Protein AF-A0A9P8FAD5-F1 (afdb_monomer)

Foldseek 3Di:
DDDDDDDPPPPPDPDDPDPDDPDDDDDDWFWDDKDQAQLNQKMWTATPVQKIFIDGVLLQDTDDTPGRDDPVVCRVVPHDLHHWFAAWDWDRVVSDTDTGGDQVRNQRGKDAPVVDPFPDDDDFDPRDIAGRSLQSLQLLQVLLLVLVVVVLVVLLVVVQVVLVVVVVVVVPDPPDDPDDPDPPDDPDDDPPDDDDDPDDDDDDDDDDDDDDDDDDDDDDDDDDDDDDDDDDDDDDDDDDDDDDDDDDDDDDDDDDDDDDDDDDDDDDDDDDDDDDDDDDDDDDDDDDDDDDDDDDDDDDDDDDDDDDDDDDDDDDDDDDDDDDDDDDDDDDDDDDDDDPDDDDDDDDPDDADQFLLSLVVVQSSVSVVLQVVLVVVQVVCVVVVCPVHHRDRGDDDGLFDADDCNRHPDHDHDQAAKDWQWDADVVVVGIDTQDIDGSVCSNVCSVSRSVRHGNQSSCCGGNVDRDDDDQDKAKAFEDADVPQADDQDPPPPRIDMDGQFDFQQVVLVSVCVRRDPDDDPVPDDRSQVFKWKDFPNDTGHRNHGNNSCVPPVDDDPDGGYMYMDTPLPDDGPGGPDPDDDDDPCPPDDDDDDDDDD

Sequence (597 aa):
EVASDAEDDQVEHIHPLRHTPDFAIEGQNGLVKHIMLNDRKRVLTQDTAGEVLLWDLLKCVPIKSFGKKHLEDVQPELTTVETVPNWCSVDTRTGTLAITLEENTAFDAEMYADELDIEQNIDFKEDQRINLGKWILRYLFANLISEEISRDSQYRRHLLEQAQKQKLERENAPTSIQMPPTLADGWKVDPSAPLSTNTLRPINTNTIGFATPGLAIADTASSYVGSPNLTRDALTSEDGERTQDRSSIGGDYFSNSTTANSTNTNSETKFVPQTPTEATTPMPEDASTTEASDTPSKFGKRLRMNMSFNMKKLGKPPTNEKDNKPAVVEETKEEAEVDTQSSSDNSNSRIVDENFLGCIQKIRFAYEDHLQAQIQRAAAVDAAGGALGQSKELELPTSIVPSLPSETPVLKPPPNTTILIQEERPEAGGVADLFEGKVGSTGEMADLIEKVAPMWLGDALLRNQIPLKDLVKISFVLEPWQNVLPSIAADGNNRLNANRMLRARKILGYVADRIEPAQDPATAMPPEEYLELYCNNQLIPPKMTLATIRTHIWRGGGDVLLHYKANGKKKILHSAEAFPAAEENGGAHSTPTAPQV

InterPro domains:
  IPR021772 WDR48/Bun107, ubiquitin-like domain [PF11816] (414-565)
  IPR051246 WD repeat-containing protein 48 [PTHR19862] (19-564)

Solvent-accessible surface area (backbone atoms only — not comparable to full-atom values): 40258 Å² total; per-residue (Å²): 139,80,90,79,90,74,79,82,80,76,75,76,74,84,71,69,98,60,95,65,78,96,72,86,81,88,78,78,75,31,31,74,46,76,46,78,40,42,64,64,46,39,38,40,36,30,33,74,84,35,38,28,40,33,31,33,63,64,50,62,43,81,77,46,77,70,46,77,54,61,70,77,72,50,47,70,82,69,58,57,81,52,65,43,52,70,29,62,52,78,48,29,90,85,30,46,88,43,77,48,75,47,89,95,29,17,70,57,20,64,45,48,58,92,80,50,97,65,93,63,99,67,93,71,58,96,84,38,59,32,39,53,34,64,35,38,53,49,48,51,38,43,42,27,53,54,43,50,54,50,50,50,57,49,51,51,50,50,54,52,52,51,53,51,49,56,49,55,55,54,73,68,47,73,95,66,82,79,71,77,81,76,77,90,69,80,93,72,79,65,98,79,70,85,86,75,92,88,72,89,78,88,83,87,78,80,88,86,88,88,88,81,95,75,89,86,81,81,87,82,86,81,88,87,88,84,87,84,89,83,84,87,87,85,82,82,89,80,91,84,85,88,82,89,81,88,86,82,88,89,82,91,86,90,83,88,81,91,84,84,89,82,89,88,86,81,88,88,87,86,93,85,84,91,86,84,90,82,90,84,88,88,86,83,88,86,86,87,84,88,86,84,86,87,86,83,89,88,83,93,88,88,84,90,88,82,90,80,88,86,89,81,89,88,92,86,90,90,89,88,89,87,88,85,85,81,92,84,83,89,82,90,77,88,78,82,79,84,84,84,83,84,82,89,76,99,69,80,94,71,86,68,57,90,18,20,43,19,41,51,48,58,50,53,50,51,49,53,53,53,49,51,52,49,53,55,50,38,54,52,25,61,76,48,73,41,78,76,46,81,74,74,82,92,80,79,79,79,74,71,42,52,73,49,62,92,51,37,61,93,63,74,48,51,50,78,44,76,46,77,38,73,44,84,34,78,93,79,72,48,72,45,82,74,42,80,50,27,30,65,44,35,35,86,39,35,85,55,45,32,71,61,34,52,29,67,56,30,29,37,50,37,54,50,40,67,87,90,72,84,79,59,67,43,52,31,32,60,44,35,45,94,64,34,40,73,74,80,41,91,85,71,64,42,71,47,72,44,52,31,76,46,34,41,37,61,54,37,38,60,51,42,69,65,76,44,81,90,65,62,82,92,75,55,76,60,43,65,79,32,43,47,44,29,38,91,89,40,80,55,58,48,81,44,27,50,43,26,44,54,69,74,58,47,88,70,98,66,63,46,63,36,30,42,42,74,73,60,82,55,88,60,97,67,48,72,69,83,65,80,78,82,80,81,78,80,76,74,92,78,83,86,79,83,83,81,136

Radius of gyration: 43.89 Å; Cα contacts (8 Å, |Δi|>4): 603; chains: 1; bounding box: 136×121×133 Å

Nearest PDB structures (foldseek):
  5k1a-assembly1_B  TM=8.343E-01  e=3.627E-19  Homo sapiens
  7ay1-assembly1_E  TM=8.416E-01  e=4.597E-19  Homo sapiens
  5k1a-assembly2_D  TM=8.571E-01  e=4.370E-18  Homo sapiens
  7ay2-assembly2_D  TM=9.041E-01  e=2.861E-12  Homo sapiens
  7ay0-assembly2_C  TM=8.967E-01  e=3.418E-12  Homo sapiens

Structure (mmCIF, N/CA/C/O backbone):
data_AF-A0A9P8FAD5-F1
#
_entry.id   AF-A0A9P8FAD5-F1
#
loop_
_atom_site.group_PDB
_atom_site.id
_atom_site.type_symbol
_atom_site.label_atom_id
_atom_site.label_alt_id
_atom_site.label_comp_id
_atom_site.label_asym_id
_atom_site.label_entity_id
_atom_site.label_seq_id
_atom_site.pdbx_PDB_ins_code
_atom_site.Cartn_x
_atom_site.Cartn_y
_atom_site.Cartn_z
_atom_site.occupancy
_atom_site.B_iso_or_equiv
_atom_site.auth_seq_id
_atom_site.auth_comp_id
_atom_site.auth_asym_id
_atom_site.auth_atom_id
_atom_site.pdbx_PDB_model_num
ATOM 1 N N . GLU A 1 1 ? -57.559 69.000 -4.854 1.00 48.31 1 GLU A N 1
ATOM 2 C CA . GLU A 1 1 ? -56.101 69.125 -5.071 1.00 48.31 1 GLU A CA 1
ATOM 3 C C . GLU A 1 1 ? -55.411 68.476 -3.877 1.00 48.31 1 GLU A C 1
ATOM 5 O O . GLU A 1 1 ? -55.930 68.623 -2.779 1.00 48.31 1 GLU A O 1
ATOM 10 N N . VAL A 1 2 ? -54.339 67.699 -4.015 1.00 41.09 2 VAL A N 1
ATOM 11 C CA . VAL A 1 2 ? -53.583 67.302 -5.224 1.00 41.09 2 VAL A CA 1
ATOM 12 C C . VAL A 1 2 ? -53.610 65.765 -5.334 1.00 41.09 2 VAL A C 1
ATOM 14 O O . VAL A 1 2 ? -53.772 65.095 -4.318 1.00 41.09 2 VAL A O 1
ATOM 17 N N . ALA A 1 3 ? -53.516 65.207 -6.544 1.00 44.91 3 ALA A N 1
ATOM 18 C CA . ALA A 1 3 ? -53.405 63.757 -6.729 1.00 44.91 3 ALA A CA 1
ATOM 19 C C . ALA A 1 3 ? -51.983 63.264 -6.400 1.00 44.91 3 ALA A C 1
ATOM 21 O O . ALA A 1 3 ? -51.012 63.988 -6.610 1.00 44.91 3 ALA A O 1
ATOM 22 N N . SER A 1 4 ? -51.864 62.031 -5.913 1.00 50.41 4 SER A N 1
ATOM 23 C CA . SER A 1 4 ? -50.589 61.318 -5.818 1.00 50.41 4 SER A CA 1
ATOM 24 C C . SER A 1 4 ? -50.709 60.029 -6.616 1.00 50.41 4 SER A C 1
ATOM 26 O O . SER A 1 4 ? -51.254 59.046 -6.107 1.00 50.41 4 SER A O 1
ATOM 28 N N . ASP A 1 5 ? -50.238 60.053 -7.861 1.00 52.59 5 ASP A N 1
ATOM 29 C CA . ASP A 1 5 ? -50.099 58.835 -8.647 1.00 52.59 5 ASP A CA 1
ATOM 30 C C . ASP A 1 5 ? -49.072 57.931 -7.960 1.00 52.59 5 ASP A C 1
ATOM 32 O O . ASP A 1 5 ? -47.939 58.327 -7.681 1.00 52.59 5 ASP A O 1
ATOM 36 N N . ALA A 1 6 ? -49.511 56.718 -7.653 1.00 55.16 6 ALA A N 1
ATOM 37 C CA . ALA A 1 6 ? -48.665 55.593 -7.311 1.00 55.16 6 ALA A CA 1
ATOM 38 C C . ALA A 1 6 ? -49.045 54.508 -8.313 1.00 55.16 6 ALA A C 1
ATOM 40 O O . ALA A 1 6 ? -50.057 53.827 -8.143 1.00 55.16 6 ALA A O 1
ATOM 41 N N . GLU A 1 7 ? -48.306 54.460 -9.418 1.00 53.31 7 GLU A N 1
ATOM 42 C CA . GLU A 1 7 ? -48.540 53.493 -10.485 1.00 53.31 7 GLU A CA 1
ATOM 43 C C . GLU A 1 7 ? -48.310 52.081 -9.923 1.00 53.31 7 GLU A C 1
ATOM 45 O O . GLU A 1 7 ? -47.282 51.804 -9.302 1.00 53.31 7 GLU A O 1
ATOM 50 N N . ASP A 1 8 ? -49.310 51.209 -10.078 1.00 52.06 8 ASP A N 1
ATOM 51 C CA . ASP A 1 8 ? -49.247 49.813 -9.642 1.00 52.06 8 ASP A CA 1
ATOM 52 C C . ASP A 1 8 ? -48.370 49.048 -10.636 1.00 52.06 8 ASP A C 1
ATOM 54 O O . ASP A 1 8 ? -48.851 48.516 -11.638 1.00 52.06 8 ASP A O 1
ATOM 58 N N . ASP A 1 9 ? -47.059 49.105 -10.397 1.00 53.34 9 ASP A N 1
ATOM 59 C CA . ASP A 1 9 ? -45.999 48.618 -11.282 1.00 53.34 9 ASP A CA 1
ATOM 60 C C . ASP A 1 9 ? -45.976 47.075 -11.280 1.00 53.34 9 ASP A C 1
ATOM 62 O O . ASP A 1 9 ? -45.138 46.415 -10.656 1.00 53.34 9 ASP A O 1
ATOM 66 N N . GLN A 1 10 ? -46.989 46.483 -11.922 1.00 59.97 10 GLN A N 1
ATOM 67 C CA . GLN A 1 10 ? -47.184 45.040 -12.031 1.00 59.97 10 GLN A CA 1
ATOM 68 C C . GLN A 1 10 ? -46.105 44.439 -12.929 1.00 59.97 10 GLN A C 1
ATOM 70 O O . GLN A 1 10 ? -46.281 44.274 -14.136 1.00 59.97 10 GLN A O 1
ATOM 75 N N . VAL A 1 11 ? -44.978 44.089 -12.307 1.00 61.62 11 VAL A N 1
ATOM 76 C CA . VAL A 1 11 ? -43.871 43.367 -12.934 1.00 61.62 11 VAL A CA 1
ATOM 77 C C . VAL A 1 11 ? -44.402 42.070 -13.549 1.00 61.62 11 VAL A C 1
ATOM 79 O O . VAL A 1 11 ? -44.652 41.091 -12.841 1.00 61.62 11 VAL A O 1
ATOM 82 N N . GLU A 1 12 ? -44.559 42.047 -14.877 1.00 63.56 12 GLU A N 1
ATOM 83 C CA . GLU A 1 12 ? -44.903 40.832 -15.615 1.00 63.56 12 GLU A CA 1
ATOM 84 C C . GLU A 1 12 ? -43.802 39.787 -15.404 1.00 63.56 12 GLU A C 1
ATOM 86 O O . GLU A 1 12 ? -42.743 39.807 -16.037 1.00 63.56 12 GLU A O 1
ATOM 91 N N . HIS A 1 13 ? -44.050 38.842 -14.496 1.00 69.31 13 HIS A N 1
ATOM 92 C CA . HIS A 1 13 ? -43.185 37.687 -14.329 1.00 69.31 13 HIS A CA 1
ATOM 93 C C . HIS A 1 13 ? -43.130 36.915 -15.653 1.00 69.31 13 HIS A C 1
ATOM 95 O O . HIS A 1 13 ? -44.138 36.388 -16.128 1.00 69.31 13 HIS A O 1
ATOM 101 N N . ILE A 1 14 ? -41.937 36.858 -16.252 1.00 75.75 14 ILE A N 1
ATOM 102 C CA . ILE A 1 14 ? -41.691 36.178 -17.525 1.00 75.75 14 ILE A CA 1
ATOM 103 C C . ILE A 1 14 ? -41.860 34.669 -17.312 1.00 75.75 14 ILE A C 1
ATOM 105 O O . ILE A 1 14 ? -40.941 33.970 -16.882 1.00 75.75 14 ILE A O 1
ATOM 109 N N . HIS A 1 15 ? -43.055 34.165 -17.605 1.00 77.06 15 HIS A N 1
ATOM 110 C CA . HIS A 1 15 ? -43.363 32.744 -17.521 1.00 77.06 15 HIS A CA 1
ATOM 111 C C . HIS A 1 15 ? -42.778 32.001 -18.737 1.00 77.06 15 HIS A C 1
ATOM 113 O O . HIS A 1 15 ? -42.951 32.451 -19.873 1.00 77.06 15 HIS A O 1
ATOM 119 N N . PRO A 1 16 ? -42.092 30.858 -18.544 1.00 81.94 16 PRO A N 1
ATOM 120 C CA . PRO A 1 16 ? -41.536 30.095 -19.654 1.00 81.94 16 PRO A CA 1
ATOM 121 C C . PRO A 1 16 ? -42.656 29.495 -20.514 1.00 81.94 16 PRO A C 1
ATOM 123 O O . PRO A 1 16 ? -43.579 28.869 -19.999 1.00 81.94 16 PRO A O 1
ATOM 126 N N . LEU A 1 17 ? -42.535 29.631 -21.839 1.00 82.38 17 LEU A N 1
ATOM 127 C CA . LEU A 1 17 ? -43.536 29.185 -22.825 1.00 82.38 17 LEU A CA 1
ATOM 128 C C . LEU A 1 17 ? -43.832 27.669 -22.781 1.00 82.38 17 LEU A C 1
ATOM 130 O O . LEU A 1 17 ? -44.847 27.220 -23.312 1.00 82.38 17 LEU A O 1
ATOM 134 N N . ARG A 1 18 ? -42.953 26.871 -22.161 1.00 83.19 18 ARG A N 1
ATOM 135 C CA . ARG A 1 18 ? -43.171 25.452 -21.850 1.00 83.19 18 ARG A CA 1
ATOM 136 C C . ARG A 1 18 ? -42.732 25.176 -20.414 1.00 83.19 18 ARG A C 1
ATOM 138 O O . ARG A 1 18 ? -41.651 25.594 -20.011 1.00 83.19 18 ARG A O 1
ATOM 145 N N . HIS A 1 19 ? -43.555 24.441 -19.667 1.00 87.75 19 HIS A N 1
ATOM 146 C CA . HIS A 1 19 ? -43.264 24.036 -18.283 1.00 87.75 19 HIS A CA 1
ATOM 147 C C . HIS A 1 19 ? -42.501 22.703 -18.176 1.00 87.75 19 HIS A C 1
ATOM 149 O O . HIS A 1 19 ? -42.102 22.307 -17.086 1.00 87.75 19 HIS A O 1
ATOM 155 N N . THR A 1 20 ? -42.298 22.008 -19.297 1.00 90.44 20 THR A N 1
ATOM 156 C CA . THR A 1 20 ? -41.583 20.729 -19.397 1.00 90.44 20 THR A CA 1
ATOM 157 C C . THR A 1 20 ? -40.615 20.766 -20.581 1.00 90.44 20 THR A C 1
ATOM 159 O O . THR A 1 20 ? -40.930 21.422 -21.578 1.00 90.44 20 THR A O 1
ATOM 162 N N . PRO A 1 21 ? -39.468 20.068 -20.516 1.00 89.75 21 PRO A N 1
ATOM 163 C CA . PRO A 1 21 ? -38.569 19.942 -21.658 1.00 89.75 21 PRO A CA 1
ATOM 164 C C . PRO A 1 21 ? -39.187 19.061 -22.755 1.00 89.75 21 PRO A C 1
ATOM 166 O O . PRO A 1 21 ? -39.909 18.111 -22.461 1.00 89.75 21 PRO A O 1
ATOM 169 N N . ASP A 1 22 ? -38.856 19.348 -24.015 1.00 91.00 22 ASP A N 1
ATOM 170 C CA . ASP A 1 22 ? -39.280 18.536 -25.169 1.00 91.00 22 ASP A CA 1
ATOM 171 C C . ASP A 1 22 ? -38.552 17.182 -25.221 1.00 91.00 22 ASP A C 1
ATOM 173 O O . ASP A 1 22 ? -39.109 16.184 -25.672 1.00 91.00 22 ASP A O 1
ATOM 177 N N . PHE A 1 23 ? -37.307 17.155 -24.737 1.00 91.75 23 PHE A N 1
ATOM 178 C CA . PHE A 1 23 ? -36.460 15.973 -24.616 1.00 91.75 23 PHE A CA 1
ATOM 179 C C . PHE A 1 23 ? -35.629 16.079 -23.336 1.00 91.75 23 PHE A C 1
ATOM 181 O O . PHE A 1 23 ? -35.140 17.159 -23.003 1.00 91.75 23 PHE A O 1
ATOM 188 N N . ALA A 1 24 ? -35.430 14.957 -22.649 1.00 90.94 24 ALA A N 1
ATOM 189 C CA . ALA A 1 24 ? -34.519 14.841 -21.517 1.00 90.94 24 ALA A CA 1
ATOM 190 C C . ALA A 1 24 ? -33.494 13.736 -21.800 1.00 90.94 24 ALA A C 1
ATOM 192 O O . ALA A 1 24 ? -33.840 12.692 -22.352 1.00 90.94 24 ALA A O 1
ATOM 193 N N . ILE A 1 25 ? -32.240 13.975 -21.418 1.00 92.81 25 ILE A N 1
ATOM 194 C CA . ILE A 1 25 ? -31.193 12.953 -21.360 1.00 92.81 25 ILE A CA 1
ATOM 195 C C . ILE A 1 25 ? -30.962 12.690 -19.876 1.00 92.81 25 ILE A C 1
ATOM 197 O O . ILE A 1 25 ? -30.599 13.609 -19.141 1.00 92.81 25 ILE A O 1
ATOM 201 N N . GLU A 1 26 ? -31.224 11.467 -19.425 1.00 89.94 26 GLU A N 1
ATOM 202 C CA . GLU A 1 26 ? -31.053 11.102 -18.019 1.00 89.94 26 GLU A CA 1
ATOM 203 C C . GLU A 1 26 ? -29.560 11.005 -17.675 1.00 89.94 26 GLU A C 1
ATOM 205 O O . GLU A 1 26 ? -28.788 10.317 -18.347 1.00 89.94 26 GLU A O 1
ATOM 210 N N . GLY A 1 27 ? -29.147 11.725 -16.630 1.00 87.50 27 GLY A N 1
ATOM 211 C CA . GLY A 1 27 ? -27.813 11.600 -16.051 1.00 87.50 27 GLY A CA 1
ATOM 212 C C . GLY A 1 27 ? -27.711 10.367 -15.153 1.00 87.50 27 GLY A C 1
ATOM 213 O O . GLY A 1 27 ? -28.708 9.901 -14.607 1.00 87.50 27 GLY A O 1
ATOM 214 N N . GLN A 1 28 ? -26.495 9.854 -14.967 1.00 89.00 28 GLN A N 1
ATOM 215 C CA . GLN A 1 28 ? -26.236 8.826 -13.957 1.00 89.00 28 GLN A CA 1
ATOM 216 C C . GLN A 1 28 ? -26.223 9.441 -12.552 1.00 89.00 28 GLN A C 1
ATOM 218 O O . GLN A 1 28 ? -25.873 10.611 -12.378 1.00 89.00 28 GLN A O 1
ATOM 223 N N . ASN A 1 29 ? -26.554 8.639 -11.538 1.00 92.69 29 ASN A N 1
ATOM 224 C CA . ASN A 1 29 ? -26.474 9.079 -10.152 1.00 92.69 29 ASN A CA 1
ATOM 225 C C . ASN A 1 29 ? -25.007 9.286 -9.749 1.00 92.69 29 ASN A C 1
ATOM 227 O O . ASN A 1 29 ? -24.256 8.324 -9.601 1.00 92.69 29 ASN A O 1
ATOM 231 N N . GLY A 1 30 ? -24.604 10.537 -9.523 1.00 94.69 30 GLY A N 1
ATOM 232 C CA . GLY A 1 30 ? -23.304 10.834 -8.923 1.00 94.69 30 GLY A CA 1
ATOM 233 C C . GLY A 1 30 ? -23.270 10.484 -7.432 1.00 94.69 30 GLY A C 1
ATOM 234 O O . GLY A 1 30 ? -24.273 10.648 -6.729 1.00 94.69 30 GLY A O 1
ATOM 235 N N . LEU A 1 31 ? -22.110 10.049 -6.940 1.00 96.44 31 LEU A N 1
ATOM 236 C CA . LEU A 1 31 ? -21.799 10.002 -5.512 1.00 96.44 31 LEU A CA 1
ATOM 237 C C . LEU A 1 31 ? -21.710 11.424 -4.939 1.00 96.44 31 LEU A C 1
ATOM 239 O O . LEU A 1 31 ? -21.105 12.304 -5.543 1.00 96.44 31 LEU A O 1
ATOM 243 N N . VAL A 1 32 ? -22.306 11.644 -3.766 1.00 95.56 32 VAL A N 1
ATOM 244 C CA . VAL A 1 32 ? -22.400 12.967 -3.110 1.00 95.56 32 VAL A CA 1
ATOM 245 C C . VAL A 1 32 ? -21.819 13.000 -1.698 1.00 95.56 32 VAL A C 1
ATOM 247 O O . VAL A 1 32 ? -21.532 14.079 -1.183 1.00 95.56 32 VAL A O 1
ATOM 250 N N . LYS A 1 33 ? -21.628 11.840 -1.061 1.00 95.62 33 LYS A N 1
ATOM 251 C CA . LYS A 1 33 ? -20.948 11.711 0.236 1.00 95.62 33 LYS A CA 1
ATOM 252 C C . LYS A 1 33 ? -20.101 10.444 0.281 1.00 95.62 33 LYS A C 1
ATOM 254 O O . LYS A 1 33 ? -20.467 9.433 -0.320 1.00 95.62 33 LYS A O 1
ATOM 259 N N . HIS A 1 34 ? -19.050 10.471 1.094 1.00 96.69 34 HIS A N 1
ATOM 260 C CA . HIS A 1 34 ? -18.266 9.300 1.470 1.00 96.69 34 HIS A CA 1
ATOM 261 C C . HIS A 1 34 ? -17.853 9.361 2.950 1.00 96.69 34 HIS A C 1
ATOM 263 O O . HIS A 1 34 ? -17.745 10.442 3.527 1.00 96.69 34 HIS A O 1
ATOM 269 N N . ILE A 1 35 ? -17.596 8.200 3.554 1.00 95.88 35 ILE A N 1
ATOM 270 C CA . ILE A 1 35 ? -16.975 8.021 4.872 1.00 95.88 35 ILE A CA 1
ATOM 271 C C . ILE A 1 35 ? -15.975 6.862 4.773 1.00 95.88 35 ILE A C 1
ATOM 273 O O . ILE A 1 35 ? -16.341 5.740 4.425 1.00 95.88 35 ILE A O 1
ATOM 277 N N . MET A 1 36 ? -14.713 7.128 5.108 1.00 94.75 36 MET A N 1
ATOM 278 C CA . MET A 1 36 ? -13.684 6.102 5.303 1.00 94.75 36 MET A CA 1
ATOM 279 C C . MET A 1 36 ? -13.899 5.398 6.652 1.00 94.75 36 MET A C 1
ATOM 281 O O . MET A 1 36 ? -14.094 6.072 7.665 1.00 94.75 36 MET A O 1
ATOM 285 N N . LEU A 1 37 ? -13.844 4.063 6.689 1.00 94.12 37 LEU A N 1
ATOM 286 C CA . LEU A 1 37 ? -13.933 3.299 7.940 1.00 94.12 37 LEU A CA 1
ATOM 287 C C . LEU A 1 37 ? -12.572 3.212 8.661 1.00 94.12 37 LEU A C 1
ATOM 289 O O . LEU A 1 37 ? -11.513 3.416 8.065 1.00 94.12 37 LEU A O 1
ATOM 293 N N . ASN A 1 38 ? -12.593 2.888 9.960 1.00 91.31 38 ASN A N 1
ATOM 294 C CA . ASN A 1 38 ? -11.399 2.859 10.824 1.00 91.31 38 ASN A CA 1
ATOM 295 C C . ASN A 1 38 ? -10.284 1.907 10.339 1.00 91.31 38 ASN A C 1
ATOM 297 O O . ASN A 1 38 ? -9.103 2.168 10.578 1.00 91.31 38 ASN A O 1
ATOM 301 N N . ASP A 1 39 ? -10.657 0.841 9.622 1.00 90.81 39 ASP A N 1
ATOM 302 C CA . ASP A 1 39 ? -9.734 -0.124 9.011 1.00 90.81 39 ASP A CA 1
ATOM 303 C C . ASP A 1 39 ? -8.995 0.401 7.766 1.00 90.81 39 ASP A C 1
ATOM 305 O O . ASP A 1 39 ? -8.102 -0.276 7.259 1.00 90.81 39 ASP A O 1
ATOM 309 N N . ARG A 1 40 ? -9.368 1.585 7.258 1.00 93.50 40 ARG A N 1
ATOM 310 C CA . ARG A 1 40 ? -8.812 2.254 6.066 1.00 93.50 40 ARG A CA 1
ATOM 311 C C . ARG A 1 40 ? -8.801 1.412 4.782 1.00 93.50 40 ARG A C 1
ATOM 313 O O . ARG A 1 40 ? -8.171 1.820 3.808 1.00 93.50 40 ARG A O 1
ATOM 320 N N . LYS A 1 41 ? -9.487 0.265 4.750 1.00 94.00 41 LYS A N 1
ATOM 321 C CA . LYS A 1 41 ? -9.602 -0.615 3.569 1.00 94.00 41 LYS A CA 1
ATOM 322 C C . LYS A 1 41 ? -11.001 -0.582 2.954 1.00 94.00 41 LYS A C 1
ATOM 324 O O . LYS A 1 41 ? -11.177 -1.020 1.818 1.00 94.00 41 LYS A O 1
ATOM 329 N N . ARG A 1 42 ? -11.985 -0.029 3.676 1.00 95.25 42 ARG A N 1
ATOM 330 C CA . ARG A 1 42 ? -13.375 0.112 3.228 1.00 95.25 42 ARG A CA 1
ATOM 331 C C . ARG A 1 42 ? -13.883 1.554 3.308 1.00 95.25 42 ARG A C 1
ATOM 333 O O . ARG A 1 42 ? -13.658 2.251 4.297 1.00 95.25 42 ARG A O 1
ATOM 340 N N . VAL A 1 43 ? -14.642 1.961 2.290 1.00 96.81 43 VAL A N 1
ATOM 341 C CA . VAL A 1 43 ? -15.325 3.266 2.215 1.00 96.81 43 VAL A CA 1
ATOM 342 C C . VAL A 1 43 ? -16.821 3.047 2.033 1.00 96.81 43 VAL A C 1
ATOM 344 O O . VAL A 1 43 ? -17.243 2.238 1.210 1.00 96.81 43 VAL A O 1
ATOM 347 N N . LEU A 1 44 ? -17.626 3.784 2.789 1.00 97.31 44 LEU A N 1
ATOM 348 C CA . LEU A 1 44 ? -19.073 3.857 2.632 1.00 97.31 44 LEU A CA 1
ATOM 349 C C . LEU A 1 44 ? -19.419 5.121 1.827 1.00 97.31 44 LEU A C 1
ATOM 351 O O . LEU A 1 44 ? -18.919 6.195 2.146 1.00 97.31 44 LEU A O 1
ATOM 355 N N . THR A 1 45 ? -20.261 5.026 0.800 1.00 97.44 45 THR A N 1
ATOM 356 C CA . THR A 1 45 ? -20.634 6.143 -0.092 1.00 97.44 45 THR A CA 1
ATOM 357 C C . THR A 1 45 ? -22.146 6.296 -0.196 1.00 97.44 45 THR A C 1
ATOM 359 O O . THR A 1 45 ? -22.851 5.292 -0.124 1.00 97.44 45 THR A O 1
ATOM 362 N N . GLN A 1 46 ? -22.640 7.509 -0.452 1.00 97.06 46 GLN A N 1
ATOM 363 C CA . GLN A 1 46 ? -24.049 7.783 -0.771 1.00 97.06 46 GLN A CA 1
ATOM 364 C C . GLN A 1 46 ? -24.177 8.484 -2.131 1.00 97.06 46 GLN A C 1
ATOM 366 O O . GLN A 1 46 ? -23.401 9.401 -2.413 1.00 97.06 46 GLN A O 1
ATOM 371 N N . ASP A 1 47 ? -25.156 8.081 -2.944 1.00 96.44 47 ASP A N 1
ATOM 372 C CA . ASP A 1 47 ? -25.473 8.695 -4.243 1.00 96.44 47 ASP A CA 1
ATOM 373 C C . ASP A 1 47 ? -26.587 9.764 -4.177 1.00 96.44 47 ASP A C 1
ATOM 375 O O . ASP A 1 47 ? -27.242 9.968 -3.150 1.00 96.44 47 ASP A O 1
ATOM 379 N N . THR A 1 48 ? -26.814 10.458 -5.295 1.00 95.19 48 THR A N 1
ATOM 380 C CA . THR A 1 48 ? -27.905 11.444 -5.470 1.00 95.19 48 THR A CA 1
ATOM 381 C C . THR A 1 48 ? -29.320 10.878 -5.280 1.00 95.19 48 THR A C 1
ATOM 383 O O . THR A 1 48 ? -30.233 11.642 -4.965 1.00 95.19 48 THR A O 1
ATOM 386 N N . ALA A 1 49 ? -29.531 9.567 -5.428 1.00 94.19 49 ALA A N 1
ATOM 387 C CA . ALA A 1 49 ? -30.813 8.908 -5.181 1.00 94.19 49 ALA A CA 1
ATOM 388 C C . ALA A 1 49 ? -30.973 8.406 -3.731 1.00 94.19 49 ALA A C 1
ATOM 390 O O . ALA A 1 49 ? -32.046 7.885 -3.389 1.00 94.19 49 ALA A O 1
ATOM 391 N N . GLY A 1 50 ? -29.946 8.576 -2.892 1.00 94.62 50 GLY A N 1
ATOM 39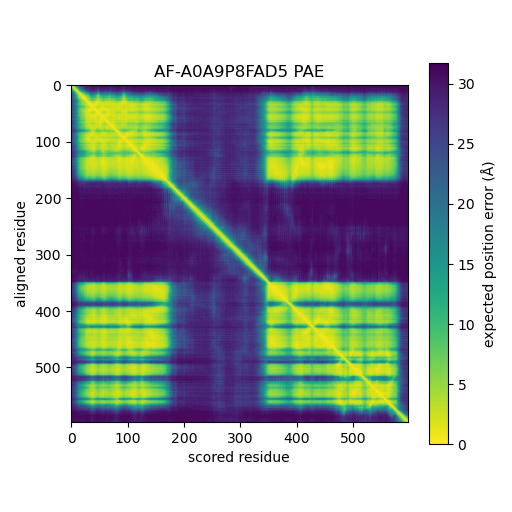2 C CA . GLY A 1 50 ? -29.881 8.169 -1.492 1.00 94.62 50 GLY A CA 1
ATOM 393 C C . GLY A 1 50 ? -29.408 6.731 -1.256 1.00 94.62 50 GLY A C 1
ATOM 394 O O . GLY A 1 50 ? -29.436 6.293 -0.105 1.00 94.62 50 GLY A O 1
ATOM 395 N N . GLU A 1 51 ? -29.001 5.988 -2.289 1.00 96.25 51 GLU A N 1
ATOM 396 C CA . GLU A 1 51 ? -28.460 4.634 -2.137 1.00 96.25 51 GLU A CA 1
ATOM 397 C C . GLU A 1 51 ? -27.084 4.664 -1.463 1.00 96.25 51 GLU A C 1
ATOM 399 O O . GLU A 1 51 ? -26.208 5.451 -1.828 1.00 96.25 51 GLU A O 1
ATOM 404 N N . VAL A 1 52 ? -26.905 3.794 -0.466 1.00 97.50 52 VAL A N 1
ATOM 405 C CA . VAL A 1 52 ? -25.659 3.638 0.286 1.00 97.50 52 VAL A CA 1
ATOM 406 C C . VAL A 1 52 ? -24.936 2.360 -0.139 1.00 97.50 52 VAL A C 1
ATOM 408 O O . VAL A 1 52 ? -25.468 1.256 0.004 1.00 97.50 52 VAL A O 1
ATOM 411 N N . LEU A 1 53 ? -23.696 2.509 -0.610 1.00 97.19 53 LEU A N 1
ATOM 412 C CA . LEU A 1 53 ? -22.809 1.419 -1.029 1.00 97.19 53 LEU A CA 1
ATOM 413 C C . LEU A 1 53 ? -21.561 1.358 -0.141 1.00 97.19 53 LEU A C 1
ATOM 415 O O . LEU A 1 53 ? -20.992 2.386 0.217 1.00 97.19 53 LEU A O 1
ATOM 419 N N . LEU A 1 54 ? -21.107 0.150 0.179 1.00 97.56 54 LEU A N 1
ATOM 420 C CA . LEU A 1 54 ? -19.817 -0.128 0.812 1.00 97.56 54 LEU A CA 1
ATOM 421 C C . LEU A 1 54 ? -18.850 -0.679 -0.236 1.00 97.56 54 LEU A C 1
ATOM 423 O O . LEU A 1 54 ? -19.192 -1.623 -0.949 1.00 97.56 54 LEU A O 1
ATOM 427 N N . TRP A 1 55 ? -17.643 -0.126 -0.281 1.00 97.50 55 TRP A N 1
ATOM 428 C CA . TRP A 1 55 ? -16.578 -0.460 -1.224 1.00 97.50 55 TRP A CA 1
ATOM 429 C C . TRP A 1 55 ? -15.383 -1.086 -0.508 1.00 97.50 55 TRP A C 1
ATOM 431 O O . TRP A 1 55 ? -15.072 -0.713 0.624 1.00 97.50 55 TRP A O 1
ATOM 441 N N . ASP A 1 56 ? -14.702 -2.001 -1.191 1.00 96.44 56 ASP A N 1
ATOM 442 C CA . ASP A 1 56 ? -13.361 -2.481 -0.852 1.00 96.44 56 ASP A CA 1
ATOM 443 C C . ASP A 1 56 ? -12.356 -1.740 -1.743 1.00 96.44 56 ASP A C 1
ATOM 445 O O . ASP A 1 56 ? -12.433 -1.813 -2.974 1.00 96.44 56 ASP A O 1
ATOM 449 N N . LEU A 1 57 ? -11.434 -0.997 -1.124 1.00 96.50 57 LEU A N 1
ATOM 450 C CA . LEU A 1 57 ? -10.450 -0.197 -1.851 1.00 96.50 57 LEU A CA 1
ATOM 451 C C . LEU A 1 57 ? -9.356 -1.056 -2.493 1.00 96.50 57 LEU A C 1
ATOM 453 O O . LEU A 1 57 ? -8.898 -0.727 -3.582 1.00 96.50 57 LEU A O 1
ATOM 457 N N . LEU A 1 58 ? -8.968 -2.167 -1.860 1.00 95.38 58 LEU A N 1
ATOM 458 C CA . LEU A 1 58 ? -7.901 -3.055 -2.333 1.00 95.38 58 LEU A CA 1
ATOM 459 C C . LEU A 1 58 ? -8.378 -3.911 -3.511 1.00 95.38 58 LEU A C 1
ATOM 461 O O . LEU A 1 58 ? -7.639 -4.127 -4.470 1.00 95.38 58 LEU A O 1
ATOM 465 N N . LYS A 1 59 ? -9.631 -4.377 -3.460 1.00 94.75 59 LYS A N 1
ATOM 466 C CA . LYS A 1 59 ? -10.283 -5.096 -4.567 1.00 94.75 59 LYS A CA 1
ATOM 467 C C . LYS A 1 59 ? -10.875 -4.142 -5.624 1.00 94.75 59 LYS A C 1
ATOM 469 O O . LYS A 1 59 ? -11.240 -4.602 -6.701 1.00 94.75 5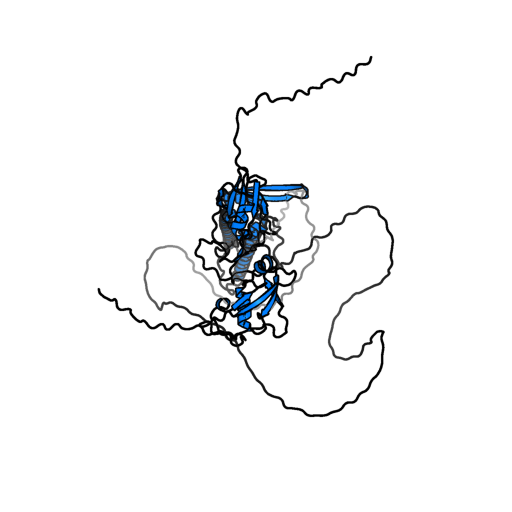9 LYS A O 1
ATOM 474 N N . CYS A 1 60 ? -10.939 -2.836 -5.342 1.00 96.44 60 CYS A N 1
ATOM 475 C CA . CYS A 1 60 ? -11.493 -1.774 -6.198 1.00 96.44 60 CYS A CA 1
ATOM 476 C C . CYS A 1 60 ? -12.943 -2.033 -6.667 1.00 96.44 60 CYS A C 1
ATOM 478 O O . CYS A 1 60 ? -13.274 -1.803 -7.831 1.00 96.44 60 CYS A O 1
ATOM 480 N N . VAL A 1 61 ? -13.809 -2.537 -5.779 1.00 95.62 61 VAL A N 1
ATOM 481 C CA . VAL A 1 61 ? -15.196 -2.934 -6.106 1.00 95.62 61 VAL A CA 1
ATOM 482 C C . VAL A 1 61 ? -16.198 -2.573 -5.001 1.00 95.62 61 VAL A C 1
ATOM 484 O O . VAL A 1 61 ? -15.830 -2.547 -3.822 1.00 95.62 61 VAL A O 1
ATOM 487 N N . PRO A 1 62 ? -17.483 -2.346 -5.338 1.00 96.12 62 PRO A N 1
ATOM 488 C CA . PRO A 1 62 ? -18.551 -2.309 -4.347 1.00 96.12 62 PRO A CA 1
ATOM 489 C C . PRO A 1 62 ? -18.805 -3.731 -3.821 1.00 96.12 62 PRO A C 1
ATOM 491 O O . PRO A 1 62 ? -18.998 -4.666 -4.597 1.00 96.12 62 PRO A O 1
ATOM 494 N N . ILE A 1 63 ? -18.816 -3.898 -2.499 1.00 95.44 63 ILE A N 1
ATOM 495 C CA . ILE A 1 63 ? -18.978 -5.196 -1.821 1.00 95.44 63 ILE A CA 1
ATOM 496 C C . ILE A 1 63 ? -20.357 -5.390 -1.178 1.00 95.44 63 ILE A C 1
ATOM 498 O O . ILE A 1 63 ? -20.749 -6.528 -0.922 1.00 95.44 63 ILE A O 1
ATOM 502 N N . LYS A 1 64 ? -21.114 -4.315 -0.909 1.00 96.38 64 LYS A N 1
ATOM 503 C CA . LYS A 1 64 ? -22.479 -4.407 -0.356 1.00 96.38 64 LYS A CA 1
ATOM 504 C C . LYS A 1 64 ? -23.293 -3.133 -0.606 1.00 96.38 64 LYS A C 1
ATOM 506 O O . LYS A 1 64 ? -22.828 -2.048 -0.273 1.00 96.38 64 LYS A O 1
ATOM 511 N N . SER A 1 65 ? -24.527 -3.274 -1.097 1.00 96.38 65 SER A N 1
ATOM 512 C CA . SER A 1 65 ? -25.542 -2.209 -1.031 1.00 96.38 65 SER A CA 1
ATOM 513 C C . SER A 1 65 ? -26.360 -2.313 0.259 1.00 96.38 65 SER A C 1
ATOM 515 O O . SER A 1 65 ? -26.621 -3.408 0.768 1.00 96.38 65 SER A O 1
ATOM 517 N N . PHE A 1 66 ? -26.763 -1.160 0.785 1.00 96.25 66 PHE A N 1
ATOM 518 C CA . PHE A 1 66 ? -27.662 -0.998 1.927 1.00 96.25 66 PHE A CA 1
ATOM 519 C C . PHE A 1 66 ? -29.014 -0.395 1.510 1.00 96.25 66 PHE A C 1
ATOM 521 O O . PHE A 1 66 ? -29.874 -0.173 2.366 1.00 96.25 66 PHE A O 1
ATOM 528 N N . GLY A 1 67 ? -29.214 -0.152 0.209 1.00 95.25 67 GLY A N 1
ATOM 529 C CA . GLY A 1 67 ? -30.371 0.555 -0.329 1.00 95.25 67 GLY A CA 1
ATOM 530 C C . GLY A 1 67 ? -30.424 2.015 0.128 1.00 95.25 67 GLY A C 1
ATOM 531 O O . GLY A 1 67 ? -29.409 2.614 0.485 1.00 95.25 67 GLY A O 1
ATOM 532 N N . LYS A 1 68 ? -31.627 2.599 0.110 1.00 95.44 68 LYS A N 1
ATOM 533 C CA . LYS A 1 68 ? -31.845 3.998 0.495 1.00 95.44 68 LYS A CA 1
ATOM 534 C C . LYS A 1 68 ? -31.877 4.150 2.020 1.00 95.44 68 LYS A C 1
ATOM 536 O O . LYS A 1 68 ? -32.870 3.802 2.655 1.00 95.44 68 LYS A O 1
ATOM 541 N N . LYS A 1 69 ? -30.782 4.660 2.588 1.00 93.31 69 LYS A N 1
ATOM 542 C CA . LYS A 1 69 ? -30.558 4.912 4.026 1.00 93.31 69 LYS A CA 1
ATOM 543 C C . LYS A 1 69 ? -29.719 6.180 4.211 1.00 93.31 69 LYS A C 1
ATOM 545 O O . LYS A 1 69 ? -29.110 6.647 3.250 1.00 93.31 69 LYS A O 1
ATOM 550 N N . HIS A 1 70 ? -29.616 6.710 5.432 1.00 92.56 70 HIS A N 1
ATOM 551 C CA . HIS A 1 70 ? -28.577 7.697 5.737 1.00 92.56 70 HIS A CA 1
ATOM 552 C C . HIS A 1 70 ? -27.236 7.005 6.014 1.00 92.56 70 HIS A C 1
ATOM 554 O O . HIS A 1 70 ? -27.168 5.933 6.613 1.00 92.56 70 HIS A O 1
ATOM 560 N N . LEU A 1 71 ? -26.154 7.643 5.566 1.00 92.31 71 LEU A N 1
ATOM 561 C CA . LEU A 1 71 ? -24.780 7.154 5.721 1.00 92.31 71 LEU A CA 1
ATOM 562 C C . LEU A 1 71 ? -24.392 6.993 7.207 1.00 92.31 71 LEU A C 1
ATOM 564 O O . LEU A 1 71 ? -23.715 6.041 7.589 1.00 92.31 71 LEU A O 1
ATOM 568 N N . GLU A 1 72 ? -24.897 7.911 8.033 1.00 92.75 72 GLU A N 1
ATOM 569 C CA . GLU A 1 72 ? -24.684 8.014 9.480 1.00 92.75 72 GLU A CA 1
ATOM 570 C C . GLU A 1 72 ? -25.384 6.893 10.278 1.00 92.75 72 GLU A C 1
ATOM 572 O O . GLU A 1 72 ? -24.882 6.506 11.329 1.00 92.75 72 GLU A O 1
ATOM 577 N N . ASP A 1 73 ? -26.474 6.305 9.762 1.00 93.06 73 ASP A N 1
ATOM 578 C CA . ASP A 1 73 ? -27.137 5.141 10.384 1.00 93.06 73 ASP A CA 1
ATOM 579 C C . ASP A 1 73 ? -26.322 3.851 10.185 1.00 93.06 73 ASP A C 1
ATOM 581 O O . ASP A 1 73 ? -26.327 2.951 11.023 1.00 93.06 73 ASP A O 1
ATOM 585 N N . VAL A 1 74 ? -25.641 3.745 9.039 1.00 94.06 74 VAL A N 1
ATOM 586 C CA . VAL A 1 74 ? -24.955 2.526 8.582 1.00 94.06 74 VAL A CA 1
ATOM 587 C C . VAL A 1 74 ? -23.501 2.472 9.057 1.00 94.06 74 VAL A C 1
ATOM 589 O O . VAL A 1 74 ? -22.973 1.387 9.299 1.00 94.06 74 VAL A O 1
ATOM 592 N N . GLN A 1 75 ? -22.838 3.619 9.234 1.00 93.38 75 GLN A N 1
ATOM 593 C CA . GLN A 1 75 ? -21.457 3.672 9.729 1.00 93.38 75 GLN A CA 1
ATOM 594 C C . GLN A 1 75 ? -21.264 2.929 11.076 1.00 93.38 75 GLN A C 1
ATOM 596 O O . GLN A 1 75 ? -20.323 2.130 11.159 1.00 93.38 75 GLN A O 1
ATOM 601 N N . PRO A 1 76 ? -22.115 3.095 12.114 1.00 92.94 76 PRO A N 1
ATOM 602 C CA . PRO A 1 76 ? -21.967 2.375 13.382 1.00 92.94 76 PRO A CA 1
ATOM 603 C C . PRO A 1 76 ? -22.091 0.851 13.248 1.00 92.94 76 PRO A C 1
ATOM 605 O O . PRO A 1 76 ? -21.387 0.135 13.954 1.00 92.94 76 PRO A O 1
ATOM 608 N N . GLU A 1 77 ? -22.912 0.344 12.315 1.00 92.25 77 GLU A N 1
ATOM 609 C CA . GLU A 1 77 ? -23.060 -1.102 12.049 1.00 92.25 77 GLU A CA 1
ATOM 610 C C . GLU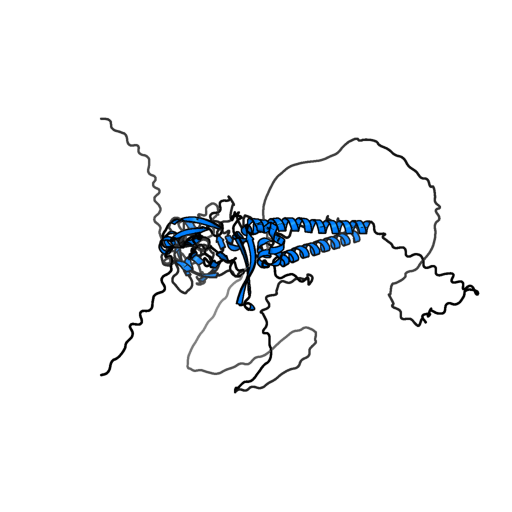 A 1 77 ? -21.760 -1.749 11.518 1.00 92.25 77 GLU A C 1
ATOM 612 O O . GLU A 1 77 ? -21.600 -2.968 11.590 1.00 92.25 77 GLU A O 1
ATOM 617 N N . LEU A 1 78 ? -20.841 -0.954 10.951 1.00 90.69 78 LEU A N 1
ATOM 618 C CA . LEU A 1 78 ? -19.661 -1.424 10.204 1.00 90.69 78 LEU A CA 1
ATOM 619 C C . LEU A 1 78 ? -18.313 -1.026 10.821 1.00 90.69 78 LEU A C 1
ATOM 621 O O . LEU A 1 78 ? -17.262 -1.462 10.333 1.00 90.69 78 LEU A O 1
ATOM 625 N N . THR A 1 79 ? -18.340 -0.173 11.846 1.00 87.50 79 THR A N 1
ATOM 626 C CA . THR A 1 79 ? -17.150 0.438 12.448 1.00 87.50 79 THR A CA 1
ATOM 627 C C . THR A 1 79 ? -16.368 -0.583 13.271 1.00 87.50 79 THR A C 1
ATOM 629 O O . THR A 1 79 ? -16.849 -1.099 14.277 1.00 87.50 79 THR A O 1
ATOM 632 N N . THR A 1 80 ? -15.133 -0.862 12.853 1.00 85.62 80 THR A N 1
ATOM 633 C CA . THR A 1 80 ? -14.193 -1.729 13.573 1.00 85.62 80 THR A CA 1
ATOM 634 C C . THR A 1 80 ? -13.455 -0.966 14.675 1.00 85.62 80 THR A C 1
ATOM 636 O O . THR A 1 80 ? -13.293 0.255 14.624 1.00 85.62 80 THR A O 1
ATOM 639 N N . VAL A 1 81 ? -12.979 -1.702 15.685 1.00 83.75 81 VAL A N 1
ATOM 640 C CA . VAL A 1 81 ? -12.150 -1.147 16.774 1.00 83.75 81 VAL A CA 1
ATOM 641 C C . VAL A 1 81 ? -10.700 -0.917 16.318 1.00 83.75 81 VAL A C 1
ATOM 643 O O . VAL A 1 81 ? -9.991 -0.126 16.924 1.00 83.75 81 VAL A O 1
ATOM 646 N N . GLU A 1 82 ? -10.256 -1.585 15.253 1.00 82.94 82 GLU A N 1
ATOM 647 C CA . GLU A 1 82 ? -8.920 -1.450 14.651 1.00 82.94 82 GLU A CA 1
ATOM 648 C C . GLU A 1 82 ? -8.643 -0.015 14.181 1.00 82.94 82 GLU A C 1
ATOM 650 O O . GLU A 1 82 ? -9.412 0.527 13.392 1.00 82.94 82 GLU A O 1
ATOM 655 N N . THR A 1 83 ? -7.524 0.585 14.603 1.00 83.56 83 THR A N 1
ATOM 656 C CA . THR A 1 83 ? -7.086 1.901 14.098 1.00 83.56 83 THR A CA 1
ATOM 657 C C . THR A 1 83 ? -5.966 1.739 13.074 1.00 83.56 83 THR A C 1
ATOM 659 O O . THR A 1 83 ? -4.808 1.548 13.456 1.00 83.56 83 THR A O 1
ATOM 662 N N . VAL A 1 84 ? -6.277 1.871 11.782 1.00 91.56 84 VAL A N 1
ATOM 663 C CA . VAL A 1 84 ? -5.262 1.861 10.714 1.00 91.56 84 VAL A CA 1
ATOM 664 C C . VAL A 1 84 ? -4.844 3.307 10.360 1.00 91.56 84 VAL A C 1
ATOM 666 O O . VAL A 1 84 ? -5.700 4.202 10.311 1.00 91.56 84 VAL A O 1
ATOM 669 N N . PRO A 1 85 ? -3.538 3.587 10.145 1.00 92.06 85 PRO A N 1
ATOM 670 C CA . PRO A 1 85 ? -3.050 4.883 9.660 1.00 92.06 85 PRO A CA 1
ATOM 671 C C . PRO A 1 85 ? -3.650 5.270 8.304 1.00 92.06 85 PRO A C 1
ATOM 673 O O . PRO A 1 85 ? -3.956 4.401 7.490 1.00 92.06 85 PRO A O 1
ATOM 676 N N . ASN A 1 86 ? -3.790 6.569 8.026 1.00 93.06 86 ASN A N 1
ATOM 677 C CA . ASN A 1 86 ? -4.240 6.989 6.702 1.00 93.06 86 ASN A CA 1
ATOM 678 C C . ASN A 1 86 ? -3.156 6.741 5.645 1.00 93.06 86 ASN A C 1
ATOM 680 O O . ASN A 1 86 ? -1.986 6.999 5.911 1.00 93.06 86 ASN A O 1
ATOM 684 N N . TRP A 1 87 ? -3.559 6.277 4.463 1.00 95.81 87 TRP A N 1
ATOM 685 C CA . TRP A 1 87 ? -2.649 5.952 3.358 1.00 95.81 87 TRP A CA 1
ATOM 686 C C . TRP A 1 87 ? -3.155 6.405 1.980 1.00 95.81 87 TRP A C 1
ATOM 688 O O . TRP A 1 87 ? -2.485 6.215 0.974 1.00 95.81 87 TRP A O 1
ATOM 698 N N . CYS A 1 88 ? -4.343 7.000 1.930 1.00 96.88 88 CYS A N 1
ATOM 699 C CA . CYS A 1 88 ? -4.956 7.536 0.725 1.00 96.88 88 CYS A CA 1
ATOM 700 C C . CYS A 1 88 ? -5.899 8.682 1.103 1.00 96.88 88 CYS A C 1
ATOM 702 O O . CYS A 1 88 ? -6.405 8.728 2.231 1.00 96.88 88 CYS A O 1
ATOM 704 N N . SER A 1 89 ? -6.152 9.606 0.184 1.00 95.88 89 SER A N 1
ATOM 705 C CA . SER A 1 89 ? -7.293 10.520 0.289 1.00 95.88 89 SER A CA 1
ATOM 706 C C . SER A 1 89 ? -8.455 10.000 -0.563 1.00 95.88 89 SER A C 1
ATOM 708 O O . SER A 1 89 ? -8.269 9.191 -1.473 1.00 95.88 89 SER A O 1
ATOM 710 N N . VAL A 1 90 ? -9.676 10.397 -0.202 1.00 96.75 90 VAL A N 1
ATOM 711 C CA . VAL A 1 90 ? -10.923 9.954 -0.838 1.00 96.75 90 VAL A CA 1
ATOM 712 C C . VAL A 1 90 ? -11.688 11.193 -1.276 1.00 96.75 90 VAL A C 1
ATOM 714 O O . VAL A 1 90 ? -11.839 12.125 -0.486 1.00 96.75 90 VAL A O 1
ATOM 717 N N . ASP A 1 91 ? -12.193 11.201 -2.506 1.00 95.31 91 ASP A N 1
ATOM 718 C CA . ASP A 1 91 ? -13.120 12.229 -2.975 1.00 95.31 91 ASP A CA 1
ATOM 719 C C . ASP A 1 91 ? -14.293 11.604 -3.749 1.00 95.31 91 ASP A C 1
ATOM 721 O O . ASP A 1 91 ? -14.211 10.503 -4.295 1.00 95.31 91 ASP A O 1
ATOM 725 N N . THR A 1 92 ? -15.411 12.321 -3.767 1.00 95.19 92 THR A N 1
ATOM 726 C CA . THR A 1 92 ? -16.621 12.030 -4.547 1.00 95.19 92 THR A CA 1
ATOM 727 C C . THR A 1 92 ? -17.085 13.227 -5.390 1.00 95.19 92 THR A C 1
ATOM 729 O O . THR A 1 92 ? -18.115 13.146 -6.050 1.00 95.19 92 THR A O 1
ATOM 732 N N . ARG A 1 93 ? -16.337 14.341 -5.403 1.00 90.69 93 ARG A N 1
ATOM 733 C CA . ARG A 1 93 ? -16.655 15.617 -6.085 1.00 90.69 93 ARG A CA 1
ATOM 734 C C . ARG A 1 93 ? -16.988 15.499 -7.576 1.00 90.69 93 ARG A C 1
ATOM 736 O O . ARG A 1 93 ? -17.774 16.293 -8.081 1.00 90.69 93 ARG A O 1
ATOM 743 N N . THR A 1 94 ? -16.415 14.522 -8.274 1.00 89.19 94 THR A N 1
ATOM 744 C CA . THR A 1 94 ? -16.673 14.230 -9.698 1.00 89.19 94 THR A CA 1
ATOM 745 C C . THR A 1 94 ? -17.931 13.383 -9.932 1.00 89.19 94 THR A C 1
ATOM 747 O O . THR A 1 94 ? -18.230 13.032 -11.070 1.00 89.19 94 THR A O 1
ATOM 750 N N . GLY A 1 95 ? -18.652 12.998 -8.875 1.00 93.25 95 GLY A N 1
ATOM 751 C CA . GLY A 1 95 ? -19.727 12.005 -8.926 1.00 93.25 95 GLY A CA 1
ATOM 752 C C . GLY A 1 95 ? -19.233 10.552 -8.923 1.00 93.25 95 GLY A C 1
ATOM 753 O O . GLY A 1 95 ? -20.052 9.638 -8.871 1.00 93.25 95 GLY A O 1
ATOM 754 N N . THR A 1 96 ? -17.919 10.316 -8.928 1.00 93.75 96 THR A N 1
ATOM 755 C CA . THR A 1 96 ? -17.286 8.986 -8.883 1.00 93.75 96 THR A CA 1
ATOM 756 C C . THR A 1 96 ? -16.415 8.849 -7.638 1.00 93.75 96 THR A C 1
ATOM 758 O O . THR A 1 96 ? -15.921 9.848 -7.127 1.00 93.75 96 THR A O 1
ATOM 761 N N . LEU A 1 97 ? -16.176 7.622 -7.163 1.00 96.31 97 LEU A N 1
ATOM 762 C CA . LEU A 1 97 ? -15.252 7.382 -6.052 1.00 96.31 97 LEU A CA 1
ATOM 763 C C . LEU A 1 97 ? -13.804 7.512 -6.548 1.00 96.31 97 LEU A C 1
ATOM 765 O O . LEU A 1 97 ? -13.310 6.623 -7.240 1.00 96.31 97 LEU A O 1
ATOM 769 N N . ALA A 1 98 ? -13.143 8.614 -6.203 1.00 96.12 98 ALA A N 1
ATOM 770 C CA . ALA A 1 98 ? -11.729 8.850 -6.471 1.00 96.12 98 ALA A CA 1
ATOM 771 C C . ALA A 1 98 ? -10.895 8.527 -5.222 1.00 96.12 98 ALA A C 1
ATOM 773 O O . ALA A 1 98 ? -11.286 8.871 -4.105 1.00 96.12 98 ALA A O 1
ATOM 774 N N . ILE A 1 99 ? -9.751 7.866 -5.419 1.00 97.31 99 ILE A N 1
ATOM 775 C CA . ILE A 1 99 ? -8.802 7.486 -4.366 1.00 97.31 99 ILE A CA 1
ATOM 776 C C . ILE A 1 99 ? -7.411 7.947 -4.804 1.00 97.31 99 ILE A C 1
ATOM 778 O O . ILE A 1 99 ? -6.894 7.442 -5.800 1.00 97.31 99 ILE A O 1
ATOM 782 N N . THR A 1 100 ? -6.806 8.877 -4.068 1.00 96.50 100 THR A N 1
ATOM 783 C CA . THR A 1 100 ? -5.488 9.443 -4.408 1.00 96.50 100 THR A CA 1
ATOM 784 C C . THR A 1 100 ? -4.408 8.880 -3.487 1.00 96.50 100 THR A C 1
ATOM 786 O O . THR A 1 100 ? -4.635 8.688 -2.289 1.00 96.50 100 THR A O 1
ATOM 789 N N . LEU A 1 101 ? -3.234 8.593 -4.060 1.00 97.12 101 LEU A N 1
ATOM 790 C CA . LEU A 1 101 ? -2.078 8.003 -3.384 1.00 97.12 101 LEU A CA 1
ATOM 791 C C . LEU A 1 101 ? -0.865 8.927 -3.530 1.00 97.12 101 LEU A C 1
ATOM 793 O O . LEU A 1 101 ? -0.349 9.111 -4.628 1.00 97.12 101 LEU A O 1
ATOM 797 N N . GLU A 1 102 ? -0.409 9.481 -2.411 1.00 94.81 102 GLU A N 1
ATOM 798 C CA . GLU A 1 102 ? 0.728 10.403 -2.329 1.00 94.81 102 GLU A CA 1
ATOM 799 C C . GLU A 1 102 ? 1.942 9.693 -1.704 1.00 94.81 102 GLU A C 1
ATOM 801 O O . GLU A 1 102 ? 1.783 8.869 -0.801 1.00 94.81 102 GLU A O 1
ATOM 806 N N . GLU A 1 103 ? 3.167 10.024 -2.126 1.00 93.44 103 GLU A N 1
ATOM 807 C CA . GLU A 1 103 ? 4.406 9.386 -1.630 1.00 93.44 103 GLU A CA 1
ATOM 808 C C . GLU A 1 103 ? 4.524 9.426 -0.095 1.00 93.44 103 GLU A C 1
ATOM 810 O O . GLU A 1 103 ? 4.858 8.436 0.567 1.00 93.44 103 GLU A O 1
ATOM 815 N N . ASN A 1 104 ? 4.173 10.587 0.464 1.00 91.88 104 ASN A N 1
ATOM 816 C CA . ASN A 1 104 ? 4.191 10.900 1.887 1.00 91.88 104 ASN A CA 1
ATOM 817 C C . ASN A 1 104 ? 3.334 9.935 2.737 1.00 91.88 104 ASN A C 1
ATOM 819 O O . ASN A 1 104 ? 3.674 9.704 3.895 1.00 91.88 104 ASN A O 1
ATOM 823 N N . THR A 1 105 ? 2.278 9.319 2.190 1.00 93.88 105 THR A N 1
ATOM 824 C CA . THR A 1 105 ? 1.221 8.622 2.948 1.00 93.88 105 THR A CA 1
ATOM 825 C C . THR A 1 105 ? 0.908 7.227 2.420 1.00 93.88 105 THR A C 1
ATOM 827 O O . THR A 1 105 ? 0.625 6.359 3.241 1.00 93.88 105 THR A O 1
ATOM 830 N N . ALA A 1 106 ? 1.051 6.943 1.119 1.00 95.94 106 ALA A N 1
ATOM 831 C CA . ALA A 1 106 ? 0.725 5.650 0.494 1.00 95.94 106 ALA A CA 1
ATOM 832 C C . ALA A 1 106 ? 1.232 4.436 1.294 1.00 95.94 106 ALA A C 1
ATOM 834 O O . ALA A 1 106 ? 0.539 3.431 1.452 1.00 95.94 106 ALA A O 1
ATOM 835 N N . PHE A 1 107 ? 2.429 4.556 1.867 1.00 95.69 107 PHE A N 1
ATOM 836 C CA . PHE A 1 107 ? 3.095 3.486 2.603 1.00 95.69 107 PHE A CA 1
ATOM 837 C C . PHE A 1 107 ? 2.908 3.524 4.137 1.00 95.69 107 PHE A C 1
ATOM 839 O O . PHE A 1 107 ? 3.616 2.806 4.836 1.00 95.69 107 PHE A O 1
ATOM 846 N N . ASP A 1 108 ? 1.996 4.328 4.701 1.00 93.25 108 ASP A N 1
ATOM 847 C CA . ASP A 1 108 ? 1.782 4.403 6.166 1.00 93.25 108 ASP A CA 1
ATOM 848 C C . ASP A 1 108 ? 0.956 3.259 6.771 1.00 93.25 108 ASP A C 1
ATOM 850 O O . ASP A 1 108 ? 1.128 2.922 7.950 1.00 93.25 108 ASP A O 1
ATOM 854 N N . ALA A 1 109 ? 0.037 2.678 5.998 1.00 94.06 109 ALA A N 1
ATOM 855 C CA . ALA A 1 109 ? -0.861 1.636 6.482 1.00 94.06 109 ALA A CA 1
ATOM 856 C C . ALA A 1 109 ? -0.223 0.245 6.378 1.00 94.06 109 ALA A C 1
ATOM 858 O O . ALA A 1 109 ? -0.135 -0.339 5.299 1.00 94.06 109 ALA A O 1
ATOM 859 N N . GLU A 1 110 ? 0.159 -0.309 7.529 1.00 93.19 110 GLU A N 1
ATOM 860 C CA . GLU A 1 110 ? 0.420 -1.738 7.710 1.00 93.19 110 GLU A CA 1
ATOM 861 C C . GLU A 1 110 ? -0.770 -2.393 8.426 1.00 93.19 110 GLU A C 1
ATOM 863 O O . GLU A 1 110 ? -1.249 -1.862 9.429 1.00 93.19 110 GLU A O 1
ATOM 868 N N . MET A 1 111 ? -1.188 -3.575 7.974 1.00 93.25 111 MET A N 1
ATOM 869 C CA . MET A 1 111 ? -2.059 -4.492 8.727 1.00 93.25 111 MET A CA 1
ATOM 870 C C . MET A 1 111 ? -1.357 -5.842 8.906 1.00 93.25 111 MET A C 1
ATOM 872 O O . MET A 1 111 ? -0.464 -6.174 8.120 1.00 93.25 111 MET A O 1
ATOM 876 N N . TYR A 1 112 ? -1.726 -6.631 9.918 1.00 94.25 112 TYR A N 1
ATOM 877 C CA . TYR A 1 112 ? -1.226 -8.006 10.012 1.00 94.25 112 TYR A CA 1
ATOM 878 C C . TYR A 1 112 ? -1.917 -8.912 8.987 1.00 94.25 112 TYR A C 1
ATOM 880 O O . TYR A 1 112 ? -3.089 -8.729 8.664 1.00 94.25 112 TYR A O 1
ATOM 888 N N . ALA A 1 113 ? -1.201 -9.921 8.488 1.00 93.00 113 ALA A N 1
ATOM 889 C CA . ALA A 1 113 ? -1.739 -10.837 7.481 1.00 93.00 113 ALA A CA 1
ATOM 890 C C . ALA A 1 113 ? -2.973 -11.627 7.971 1.00 93.00 113 ALA A C 1
ATOM 892 O O . ALA A 1 113 ? -3.840 -11.956 7.171 1.00 93.00 113 ALA A O 1
ATOM 893 N N . ASP A 1 114 ? -3.102 -11.866 9.281 1.00 90.56 114 ASP A N 1
ATOM 894 C CA . ASP A 1 114 ? -4.257 -12.530 9.905 1.00 90.56 114 ASP A CA 1
ATOM 895 C C . ASP A 1 114 ? -5.422 -11.578 10.279 1.00 90.56 114 ASP A C 1
ATOM 897 O O . ASP A 1 114 ? -6.361 -11.998 10.957 1.00 90.56 114 ASP A O 1
ATOM 901 N N . GLU A 1 115 ? -5.362 -10.309 9.852 1.00 89.44 115 GLU A N 1
ATOM 902 C CA . GLU A 1 115 ? -6.440 -9.293 9.909 1.00 89.44 115 GLU A CA 1
ATOM 903 C C . GLU A 1 115 ? -7.016 -8.984 8.503 1.00 89.44 115 GLU A C 1
ATOM 905 O O . GLU A 1 115 ? -7.845 -8.079 8.318 1.00 89.44 115 GLU A O 1
ATOM 910 N N . LEU A 1 116 ? -6.548 -9.716 7.487 1.00 89.62 116 LEU A N 1
ATOM 911 C CA . LEU A 1 116 ? -6.836 -9.497 6.073 1.00 89.62 116 LEU A CA 1
ATOM 912 C C . LEU A 1 116 ? -7.540 -10.719 5.467 1.00 89.62 116 LEU A C 1
ATOM 914 O O . LEU A 1 116 ? -7.148 -11.860 5.692 1.00 89.62 116 LEU A O 1
ATOM 918 N N . ASP A 1 117 ? -8.579 -10.461 4.673 1.00 85.44 117 ASP A N 1
ATOM 919 C CA . ASP A 1 117 ? -9.388 -11.483 3.998 1.00 85.44 117 ASP A CA 1
ATOM 920 C C . ASP A 1 117 ? -8.674 -11.979 2.726 1.00 85.44 117 ASP A C 1
ATOM 922 O O . ASP A 1 117 ? -8.961 -11.554 1.603 1.00 85.44 117 ASP A O 1
ATOM 926 N N . ILE A 1 118 ? -7.644 -12.804 2.930 1.00 86.50 118 ILE A N 1
ATOM 927 C CA . ILE A 1 118 ? -6.751 -13.305 1.881 1.00 86.50 118 ILE A CA 1
ATOM 928 C C . ILE A 1 118 ? -7.251 -14.674 1.405 1.00 86.50 118 ILE A C 1
ATOM 930 O O . ILE A 1 118 ? -7.065 -15.693 2.060 1.00 86.50 118 ILE A O 1
ATOM 934 N N . GLU A 1 119 ? -7.841 -14.699 0.210 1.00 82.06 119 GLU A N 1
ATOM 935 C CA . GLU A 1 119 ? -8.404 -15.901 -0.433 1.00 82.06 119 GLU A CA 1
ATOM 936 C C . GLU A 1 119 ? -7.353 -16.972 -0.804 1.00 82.06 119 GLU A C 1
ATOM 938 O O . GLU A 1 119 ? -7.706 -18.084 -1.197 1.00 82.06 119 GLU A O 1
ATOM 943 N N . GLN A 1 120 ? -6.058 -16.643 -0.745 1.00 85.62 120 GLN A N 1
ATOM 944 C CA . GLN A 1 120 ? -4.972 -17.549 -1.121 1.00 85.62 120 GLN A CA 1
ATOM 945 C C . GLN A 1 120 ? -4.373 -18.253 0.098 1.00 85.62 120 GLN A C 1
ATOM 947 O O . GLN A 1 120 ? -3.990 -17.608 1.069 1.00 85.62 120 GLN A O 1
ATOM 952 N N . ASN A 1 121 ? -4.211 -19.575 0.004 1.00 84.12 121 ASN A N 1
ATOM 953 C CA . ASN A 1 121 ? -3.558 -20.375 1.038 1.00 84.12 121 ASN A CA 1
ATOM 954 C C . ASN A 1 121 ? -2.040 -20.104 1.052 1.00 84.12 121 ASN A C 1
ATOM 956 O O . ASN A 1 121 ? -1.287 -20.719 0.294 1.00 84.12 121 ASN A O 1
ATOM 960 N N . ILE A 1 122 ? -1.616 -19.138 1.868 1.00 87.25 122 ILE A N 1
ATOM 961 C CA . ILE A 1 122 ? -0.228 -18.695 2.037 1.00 87.25 122 ILE A CA 1
ATOM 962 C C . ILE A 1 122 ? 0.109 -18.759 3.531 1.00 87.25 122 ILE A C 1
ATOM 964 O O . ILE A 1 122 ? -0.537 -18.098 4.342 1.00 87.25 122 ILE A O 1
ATOM 968 N N . ASP A 1 123 ? 1.147 -19.517 3.891 1.00 86.50 123 ASP A N 1
ATOM 969 C CA . ASP A 1 123 ? 1.618 -19.636 5.276 1.00 86.50 123 ASP A CA 1
ATOM 970 C C . ASP A 1 123 ? 2.349 -18.358 5.724 1.00 86.50 123 ASP A C 1
ATOM 972 O O . ASP A 1 123 ? 3.574 -18.224 5.621 1.00 86.50 123 ASP A O 1
ATOM 976 N N . PHE A 1 124 ? 1.590 -17.382 6.220 1.00 89.44 124 PHE A N 1
ATOM 977 C CA . PHE A 1 124 ? 2.148 -16.169 6.811 1.00 89.44 124 PHE A CA 1
ATOM 978 C C . PHE A 1 124 ? 2.760 -16.444 8.190 1.00 89.44 124 PHE A C 1
ATOM 980 O O . PHE A 1 124 ? 2.212 -17.176 9.014 1.00 89.44 124 PHE A O 1
ATOM 987 N N . LYS A 1 125 ? 3.889 -15.788 8.486 1.00 90.06 125 LYS A N 1
ATOM 988 C CA . LYS A 1 125 ? 4.447 -15.763 9.846 1.00 90.06 125 LYS A CA 1
ATOM 989 C C . LYS A 1 125 ? 3.481 -15.041 10.785 1.00 90.06 125 LYS A C 1
ATOM 991 O O . LYS A 1 125 ? 2.846 -14.071 10.386 1.00 90.06 125 LYS A O 1
ATOM 996 N N . GLU A 1 126 ? 3.457 -15.453 12.051 1.00 84.62 126 GLU A N 1
ATOM 997 C CA . GLU A 1 126 ? 2.518 -14.956 13.069 1.00 84.62 126 GLU A CA 1
ATOM 998 C C . GLU A 1 126 ? 2.456 -13.415 13.170 1.00 84.62 126 GLU A C 1
ATOM 1000 O O . GLU A 1 126 ? 1.386 -12.849 13.385 1.00 84.62 126 GLU A O 1
ATOM 1005 N N . ASP A 1 127 ? 3.598 -12.736 13.011 1.00 87.56 127 ASP A N 1
ATOM 1006 C CA . ASP A 1 127 ? 3.736 -11.272 13.054 1.00 87.56 127 ASP A CA 1
ATOM 1007 C C . ASP A 1 127 ? 3.936 -10.622 11.668 1.00 87.56 127 ASP A C 1
ATOM 1009 O O . ASP A 1 127 ? 4.343 -9.460 11.590 1.00 87.56 127 ASP A O 1
ATOM 1013 N N . GLN A 1 128 ? 3.687 -11.345 10.570 1.00 93.19 128 GLN A N 1
ATOM 1014 C CA . GLN A 1 128 ? 3.825 -10.798 9.219 1.00 93.19 128 GLN A CA 1
ATOM 1015 C C . GLN A 1 128 ? 2.822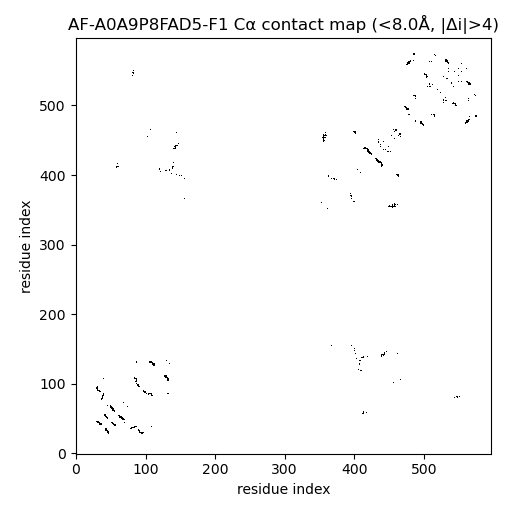 -9.664 8.998 1.00 93.19 128 GLN A C 1
ATOM 1017 O O . GLN A 1 128 ? 1.630 -9.801 9.283 1.00 93.19 128 GLN A O 1
ATOM 1022 N N . ARG A 1 129 ? 3.311 -8.559 8.434 1.00 93.56 129 ARG A N 1
ATOM 1023 C CA . ARG A 1 129 ? 2.489 -7.423 8.015 1.00 93.56 129 ARG A CA 1
ATOM 1024 C C . ARG A 1 129 ? 2.517 -7.241 6.510 1.00 93.56 129 ARG A C 1
ATOM 1026 O O . ARG A 1 129 ? 3.470 -7.648 5.843 1.00 93.56 129 ARG A O 1
ATOM 1033 N N . ILE A 1 130 ? 1.460 -6.622 6.010 1.00 95.38 130 ILE A N 1
ATOM 1034 C CA . ILE A 1 130 ? 1.242 -6.276 4.610 1.00 95.38 130 ILE A CA 1
ATOM 1035 C C . ILE A 1 130 ? 0.938 -4.776 4.562 1.00 95.38 130 ILE A C 1
ATOM 1037 O O . ILE A 1 130 ? 0.166 -4.260 5.373 1.00 95.38 130 ILE A O 1
ATOM 1041 N N . ASN A 1 131 ? 1.588 -4.072 3.638 1.00 96.12 131 ASN A N 1
ATOM 1042 C CA . ASN A 1 131 ? 1.479 -2.624 3.479 1.00 96.12 131 ASN A CA 1
ATOM 1043 C C . ASN A 1 131 ? 0.447 -2.294 2.391 1.00 96.12 131 ASN A C 1
ATOM 1045 O O . ASN A 1 131 ? 0.607 -2.740 1.255 1.00 96.12 131 ASN A O 1
ATOM 1049 N N . LEU A 1 132 ? -0.608 -1.546 2.725 1.00 96.44 132 LEU A N 1
ATOM 1050 C CA . LEU A 1 132 ? -1.801 -1.431 1.874 1.00 96.44 132 LEU A CA 1
ATOM 1051 C C . LEU A 1 132 ? -1.534 -0.697 0.549 1.00 96.44 132 LEU A C 1
ATOM 1053 O O . LEU A 1 132 ? -1.950 -1.186 -0.502 1.00 96.44 132 LEU A O 1
ATOM 1057 N N . GLY A 1 133 ? -0.779 0.408 0.567 1.00 96.94 133 GLY A N 1
ATOM 1058 C CA . GLY A 1 133 ? -0.416 1.142 -0.651 1.00 96.94 133 GLY A CA 1
ATOM 1059 C C . GLY A 1 133 ? 0.498 0.337 -1.570 1.00 96.94 133 GLY A C 1
ATOM 1060 O O . GLY A 1 133 ? 0.191 0.163 -2.749 1.00 96.94 133 GLY A O 1
ATOM 1061 N N . LYS A 1 134 ? 1.572 -0.253 -1.027 1.00 97.19 134 LYS A N 1
ATOM 1062 C CA . LYS A 1 134 ? 2.437 -1.186 -1.774 1.00 97.19 134 LYS A CA 1
ATOM 1063 C C . LYS A 1 134 ? 1.634 -2.351 -2.371 1.00 97.19 134 LYS A C 1
ATOM 1065 O O . LYS A 1 134 ? 1.913 -2.783 -3.489 1.00 97.19 134 LYS A O 1
ATOM 1070 N N . TRP A 1 135 ? 0.632 -2.849 -1.645 1.00 97.44 135 TRP A N 1
ATOM 1071 C CA . TRP A 1 135 ? -0.214 -3.953 -2.087 1.00 97.44 135 TRP A CA 1
ATOM 1072 C C . TRP A 1 135 ? -1.124 -3.568 -3.259 1.00 97.44 135 TRP A C 1
ATOM 1074 O O . TRP A 1 135 ? -1.090 -4.259 -4.275 1.00 97.44 135 TRP A O 1
ATOM 1084 N N . ILE A 1 136 ? -1.879 -2.467 -3.180 1.00 97.38 136 ILE A N 1
ATOM 1085 C CA . ILE A 1 136 ? -2.771 -2.063 -4.281 1.00 97.38 136 ILE A CA 1
ATOM 1086 C C . ILE A 1 136 ? -1.988 -1.615 -5.525 1.00 97.38 136 ILE A C 1
ATOM 1088 O O . ILE A 1 136 ? -2.301 -2.054 -6.634 1.00 97.38 136 ILE A O 1
ATOM 1092 N N . LEU A 1 137 ? -0.922 -0.819 -5.355 1.00 98.00 137 LEU A N 1
ATOM 1093 C CA . LEU A 1 137 ? -0.113 -0.293 -6.462 1.00 98.00 137 LEU A CA 1
ATOM 1094 C C . LEU A 1 137 ? 0.455 -1.425 -7.324 1.00 98.00 137 LEU A C 1
ATOM 1096 O O . LEU A 1 137 ? 0.414 -1.347 -8.553 1.00 98.00 137 LEU A O 1
ATOM 1100 N N . ARG A 1 138 ? 0.892 -2.523 -6.693 1.00 97.56 138 ARG A N 1
ATOM 1101 C CA . ARG A 1 138 ? 1.391 -3.706 -7.400 1.00 97.56 138 ARG A CA 1
ATOM 1102 C C . ARG A 1 138 ? 0.391 -4.273 -8.415 1.00 97.56 138 ARG A C 1
ATOM 1104 O O . ARG A 1 138 ? 0.810 -4.731 -9.477 1.00 97.56 138 ARG A O 1
ATOM 1111 N N . TYR A 1 139 ? -0.902 -4.270 -8.100 1.00 97.75 139 TYR A N 1
ATOM 1112 C CA . TYR A 1 139 ? -1.918 -4.900 -8.949 1.00 97.75 139 TYR A CA 1
ATOM 1113 C C . TYR A 1 139 ? -2.653 -3.919 -9.868 1.00 97.75 139 TYR A C 1
ATOM 1115 O O . TYR A 1 139 ? -3.115 -4.342 -10.926 1.00 97.75 139 TYR A O 1
ATOM 1123 N N . LEU A 1 140 ? -2.664 -2.618 -9.557 1.00 98.31 140 LEU A N 1
ATOM 1124 C CA . LEU A 1 140 ? -3.065 -1.574 -10.512 1.00 98.31 140 LEU A CA 1
ATOM 1125 C C . LEU A 1 140 ? -2.116 -1.511 -11.724 1.00 98.31 140 LEU A C 1
ATOM 1127 O O . LEU A 1 140 ? -2.567 -1.357 -12.857 1.00 98.31 140 LEU A O 1
ATOM 1131 N N . PHE A 1 141 ? -0.813 -1.700 -11.491 1.00 98.44 141 PHE A N 1
ATOM 1132 C CA . PHE A 1 141 ? 0.239 -1.644 -12.514 1.00 98.44 141 PHE A CA 1
ATOM 1133 C C . PHE A 1 141 ? 0.806 -3.027 -12.900 1.00 98.44 141 PHE A C 1
ATOM 1135 O O . PHE A 1 141 ? 1.914 -3.129 -13.424 1.00 98.44 141 PHE A O 1
ATOM 1142 N N . ALA A 1 142 ? 0.060 -4.116 -12.676 1.00 97.94 142 ALA A N 1
ATOM 1143 C CA . ALA A 1 142 ? 0.541 -5.476 -12.960 1.00 97.94 142 ALA A CA 1
ATOM 1144 C C . ALA A 1 142 ? 0.913 -5.705 -14.441 1.00 97.94 142 ALA A C 1
ATOM 1146 O O . ALA A 1 142 ? 1.874 -6.424 -14.729 1.00 97.94 142 ALA A O 1
ATOM 1147 N N . ASN A 1 143 ? 0.190 -5.076 -15.375 1.00 98.12 143 ASN A N 1
ATOM 1148 C CA . ASN A 1 143 ? 0.480 -5.187 -16.808 1.00 98.12 143 ASN A CA 1
ATOM 1149 C C . ASN A 1 143 ? 1.728 -4.375 -17.194 1.00 98.12 143 ASN A C 1
ATOM 1151 O O . ASN A 1 143 ? 2.565 -4.889 -17.929 1.00 98.12 143 ASN A O 1
ATOM 1155 N N . LEU A 1 144 ? 1.909 -3.174 -16.625 1.00 98.44 144 LEU A N 1
ATOM 1156 C CA . LEU A 1 144 ? 3.141 -2.383 -16.765 1.00 98.44 144 LEU A CA 1
ATOM 1157 C C . LEU A 1 144 ? 4.370 -3.158 -16.270 1.00 98.44 144 LEU A C 1
ATOM 1159 O O . LEU A 1 144 ? 5.343 -3.281 -16.998 1.00 98.44 144 LEU A O 1
ATOM 1163 N N . ILE A 1 145 ? 4.316 -3.750 -15.071 1.00 98.38 145 ILE A N 1
ATOM 1164 C CA . ILE A 1 145 ? 5.428 -4.559 -14.532 1.00 98.38 145 ILE A CA 1
ATOM 1165 C C . ILE A 1 145 ? 5.752 -5.745 -15.451 1.00 98.38 145 ILE A C 1
ATOM 1167 O O . ILE A 1 145 ? 6.918 -6.087 -15.635 1.00 98.38 145 ILE A O 1
ATOM 1171 N N . SER A 1 146 ? 4.729 -6.378 -16.028 1.00 98.25 146 SER A N 1
ATOM 1172 C CA . SER A 1 146 ? 4.913 -7.510 -16.945 1.00 98.25 146 SER A CA 1
ATOM 1173 C C . SER A 1 146 ? 5.596 -7.083 -18.250 1.00 98.25 146 SER A C 1
ATOM 1175 O O . SER A 1 146 ? 6.466 -7.799 -18.750 1.00 98.25 146 SER A O 1
ATOM 1177 N N . GLU A 1 147 ? 5.252 -5.902 -18.766 1.00 98.38 147 GLU A N 1
ATOM 1178 C CA . GLU A 1 147 ? 5.895 -5.299 -19.935 1.00 98.38 147 GLU A CA 1
ATOM 1179 C C . GLU A 1 147 ? 7.324 -4.818 -19.623 1.00 98.38 147 GLU A C 1
ATOM 1181 O O . GLU A 1 147 ? 8.240 -5.109 -20.388 1.00 98.38 147 GLU A O 1
ATOM 1186 N N . GLU A 1 148 ? 7.583 -4.211 -18.462 1.00 98.31 148 GLU A N 1
ATOM 1187 C CA . GLU A 1 148 ? 8.946 -3.833 -18.061 1.00 98.31 148 GLU A CA 1
ATOM 1188 C C . GLU A 1 148 ? 9.869 -5.046 -17.885 1.00 98.31 148 GLU A C 1
ATOM 1190 O O . GLU A 1 148 ? 11.019 -5.016 -18.321 1.00 98.31 148 GLU A O 1
ATOM 1195 N N . ILE A 1 149 ? 9.371 -6.166 -17.348 1.00 98.44 149 ILE A N 1
ATOM 1196 C CA . ILE A 1 149 ? 10.122 -7.435 -17.306 1.00 98.44 149 ILE A CA 1
ATOM 1197 C C . ILE A 1 149 ? 10.406 -7.958 -18.729 1.00 98.44 149 ILE A C 1
ATOM 1199 O O . ILE A 1 149 ? 11.491 -8.488 -18.995 1.00 98.44 149 ILE A O 1
ATOM 1203 N N . SER A 1 150 ? 9.469 -7.785 -19.668 1.00 98.31 150 SER A N 1
ATOM 1204 C CA . SER A 1 150 ? 9.674 -8.117 -21.085 1.00 98.31 150 SER A CA 1
ATOM 1205 C C . SER A 1 150 ? 10.772 -7.246 -21.711 1.00 98.31 150 SER A C 1
ATOM 1207 O O . SER A 1 150 ? 11.721 -7.792 -22.290 1.00 98.31 150 SER A O 1
ATOM 1209 N N . ARG A 1 151 ? 10.699 -5.920 -21.539 1.00 98.25 151 ARG A N 1
ATOM 1210 C CA . ARG A 1 151 ? 11.676 -4.918 -22.014 1.00 98.25 151 ARG A CA 1
ATOM 1211 C C . ARG A 1 151 ? 13.068 -5.158 -21.430 1.00 98.25 151 ARG A C 1
ATOM 1213 O O . ARG A 1 151 ? 14.047 -5.233 -22.173 1.00 98.25 151 ARG A O 1
ATOM 1220 N N . ASP A 1 152 ? 13.156 -5.389 -20.126 1.00 98.31 152 ASP A N 1
ATOM 1221 C CA . ASP A 1 152 ? 14.374 -5.770 -19.404 1.00 98.31 152 ASP A CA 1
ATOM 1222 C C . ASP A 1 152 ? 15.018 -7.045 -19.969 1.00 98.31 152 ASP A C 1
ATOM 1224 O O . ASP A 1 152 ? 16.226 -7.083 -20.227 1.00 98.31 152 ASP A O 1
ATOM 1228 N N . SER A 1 153 ? 14.213 -8.080 -20.239 1.00 97.94 153 SER A N 1
ATOM 1229 C CA . SER A 1 153 ? 14.704 -9.327 -20.838 1.00 97.94 153 SER A CA 1
ATOM 1230 C C . SER A 1 153 ? 15.299 -9.121 -22.234 1.00 97.94 153 SER A C 1
ATOM 1232 O O . SER A 1 153 ? 16.200 -9.862 -22.632 1.00 97.94 153 SER A O 1
ATOM 1234 N N . GLN A 1 154 ? 14.786 -8.151 -22.996 1.00 98.06 154 GLN A N 1
ATOM 1235 C CA . GLN A 1 154 ? 15.275 -7.801 -24.329 1.00 98.06 154 GLN A CA 1
ATOM 1236 C C . GLN A 1 154 ? 16.563 -6.976 -24.219 1.00 98.06 154 GLN A C 1
ATOM 1238 O O . GLN A 1 154 ? 17.557 -7.314 -24.862 1.00 98.06 154 GLN A O 1
ATOM 1243 N N . TYR A 1 155 ? 16.584 -5.973 -23.338 1.00 98.00 155 TYR A N 1
ATOM 1244 C CA . TYR A 1 155 ? 17.743 -5.115 -23.088 1.00 98.00 155 TYR A CA 1
ATOM 1245 C C . TYR A 1 155 ? 18.972 -5.905 -22.615 1.00 98.00 155 TYR A C 1
ATOM 1247 O O . TYR A 1 155 ? 20.041 -5.808 -23.220 1.00 98.00 155 TYR A O 1
ATOM 1255 N N . ARG A 1 156 ? 18.823 -6.763 -21.594 1.00 97.44 156 ARG A N 1
ATOM 1256 C CA . ARG A 1 156 ? 19.936 -7.586 -21.082 1.00 97.44 156 ARG A CA 1
ATOM 1257 C C . ARG A 1 156 ? 20.467 -8.576 -22.121 1.00 97.44 156 ARG A C 1
ATOM 1259 O O . ARG A 1 156 ? 21.679 -8.746 -22.219 1.00 97.44 156 ARG A O 1
ATOM 1266 N N . ARG A 1 157 ? 19.597 -9.184 -22.942 1.00 96.88 157 ARG A N 1
ATOM 1267 C CA . ARG A 1 157 ? 20.030 -10.024 -24.079 1.00 96.88 157 ARG A CA 1
ATOM 1268 C C . ARG A 1 157 ? 20.807 -9.218 -25.117 1.00 96.88 157 ARG A C 1
ATOM 1270 O O . ARG A 1 157 ? 21.840 -9.684 -25.584 1.00 96.88 157 ARG A O 1
ATOM 1277 N N . HIS A 1 158 ? 20.352 -8.008 -25.437 1.00 97.06 158 HIS A N 1
ATOM 1278 C CA . HIS A 1 158 ? 21.031 -7.137 -26.392 1.00 97.06 158 HIS A CA 1
ATOM 1279 C C . HIS A 1 158 ? 22.435 -6.733 -25.913 1.00 97.06 158 HIS A C 1
ATOM 1281 O O . HIS A 1 158 ? 23.385 -6.817 -26.690 1.00 97.06 158 HIS A O 1
ATOM 1287 N N . LEU A 1 159 ? 22.594 -6.382 -24.630 1.00 96.31 159 LEU A N 1
ATOM 1288 C CA . LEU A 1 159 ? 23.904 -6.103 -24.027 1.00 96.31 159 LEU A CA 1
ATOM 1289 C C . LEU A 1 159 ? 24.856 -7.313 -24.097 1.00 96.31 159 LEU A C 1
ATOM 1291 O O . LEU A 1 159 ? 26.019 -7.158 -24.474 1.00 96.31 159 LEU A O 1
ATOM 1295 N N . LEU A 1 160 ? 24.369 -8.520 -23.786 1.00 94.88 160 LEU A N 1
ATOM 1296 C CA . LEU A 1 160 ? 25.171 -9.748 -23.873 1.00 94.88 160 LEU A CA 1
ATOM 1297 C C . LEU A 1 160 ? 25.575 -10.074 -25.322 1.00 94.88 160 LEU A C 1
ATOM 1299 O O . LEU A 1 160 ? 26.742 -10.371 -25.575 1.00 94.88 160 LEU A O 1
ATOM 1303 N N . GLU A 1 161 ? 24.660 -9.933 -26.288 1.00 94.25 161 GLU A N 1
ATOM 1304 C CA . GLU A 1 161 ? 24.978 -10.069 -27.716 1.00 94.25 161 GLU A CA 1
ATOM 1305 C C . GLU A 1 161 ? 26.032 -9.054 -28.185 1.00 94.25 161 GLU A C 1
ATOM 1307 O O . GLU A 1 161 ? 26.920 -9.414 -28.961 1.00 94.25 161 GLU A O 1
ATOM 1312 N N . GLN A 1 162 ? 25.951 -7.791 -27.748 1.00 93.06 162 GLN A N 1
ATOM 1313 C CA . GLN A 1 162 ? 26.955 -6.776 -28.086 1.00 93.06 162 GLN A CA 1
ATOM 1314 C C . GLN A 1 162 ? 28.335 -7.150 -27.529 1.00 93.06 162 GLN A C 1
ATOM 1316 O O . GLN A 1 162 ? 29.319 -7.116 -28.270 1.00 93.06 162 GLN A O 1
ATOM 1321 N N . ALA A 1 163 ? 28.414 -7.557 -26.259 1.00 90.19 163 ALA A N 1
ATOM 1322 C CA . ALA A 1 163 ? 29.666 -7.984 -25.635 1.00 90.19 163 ALA A CA 1
ATOM 1323 C C . ALA A 1 163 ? 30.272 -9.219 -26.325 1.00 90.19 163 ALA A C 1
ATOM 1325 O O . ALA A 1 163 ? 31.481 -9.264 -26.569 1.00 90.19 163 ALA A O 1
ATOM 1326 N N . GLN A 1 164 ? 29.443 -10.197 -26.705 1.00 88.00 164 GLN A N 1
ATOM 1327 C CA . GLN A 1 164 ? 29.891 -11.384 -27.436 1.00 88.00 164 GLN A CA 1
ATOM 1328 C C . GLN A 1 164 ? 30.430 -11.028 -28.830 1.00 88.00 164 GLN A C 1
ATOM 1330 O O . GLN A 1 164 ? 31.493 -11.517 -29.213 1.00 88.00 164 GLN A O 1
ATOM 1335 N N . LYS A 1 165 ? 29.753 -10.137 -29.569 1.00 88.88 165 LYS A N 1
ATOM 1336 C CA . LYS A 1 165 ? 30.216 -9.653 -30.884 1.00 88.88 165 LYS A CA 1
ATOM 1337 C C . LYS A 1 165 ? 31.557 -8.924 -30.768 1.00 88.88 165 LYS A C 1
ATOM 1339 O O . LYS A 1 165 ? 32.491 -9.281 -31.478 1.00 88.88 165 LYS A O 1
ATOM 1344 N N . GLN A 1 166 ? 31.705 -8.018 -29.799 1.00 85.75 166 GLN A N 1
ATOM 1345 C CA . GLN A 1 166 ? 32.979 -7.331 -29.533 1.00 85.75 166 GLN A CA 1
ATOM 1346 C C . GLN A 1 166 ? 34.113 -8.292 -29.131 1.00 85.75 166 GLN A C 1
ATOM 1348 O O . GLN A 1 166 ? 35.275 -8.035 -29.454 1.00 85.75 166 GLN A O 1
ATOM 1353 N N . LYS A 1 167 ? 33.813 -9.404 -28.442 1.00 81.31 167 LYS A N 1
ATOM 1354 C CA . LYS A 1 167 ? 34.812 -10.447 -28.155 1.00 81.31 167 LYS A CA 1
ATOM 1355 C C . LYS A 1 167 ? 35.267 -11.144 -29.442 1.00 81.31 167 LYS A C 1
ATOM 1357 O O . LYS A 1 167 ? 36.467 -11.215 -29.691 1.00 81.31 167 LYS A O 1
ATOM 1362 N N . LEU A 1 168 ? 34.326 -11.590 -30.275 1.00 80.69 168 LEU A N 1
ATOM 1363 C CA . LEU A 1 168 ? 34.618 -12.270 -31.543 1.00 80.69 168 LEU A CA 1
ATOM 1364 C C . LEU A 1 168 ? 35.375 -11.363 -32.530 1.00 80.69 168 LEU A C 1
ATOM 1366 O O . LEU A 1 168 ? 36.300 -11.817 -33.200 1.00 80.69 168 LEU A O 1
ATOM 1370 N N . GLU A 1 169 ? 35.048 -10.070 -32.588 1.00 77.75 169 GLU A N 1
ATOM 1371 C CA . GLU A 1 169 ? 35.791 -9.081 -33.384 1.00 77.75 169 GLU A CA 1
ATOM 1372 C C . GLU A 1 169 ? 37.244 -8.923 -32.905 1.00 77.75 169 GLU A C 1
ATOM 1374 O O . GLU A 1 169 ? 38.151 -8.797 -33.727 1.00 77.75 169 GLU A O 1
ATOM 1379 N N . ARG A 1 170 ? 37.493 -8.991 -31.588 1.00 67.12 170 ARG A N 1
ATOM 1380 C CA . ARG A 1 170 ? 38.850 -8.950 -31.014 1.00 67.12 170 ARG A CA 1
ATOM 1381 C C . ARG A 1 170 ? 39.633 -10.244 -31.227 1.00 67.12 170 ARG A C 1
ATOM 1383 O O . ARG A 1 170 ? 40.830 -10.166 -31.476 1.00 67.12 170 ARG A O 1
ATOM 1390 N N . GLU A 1 171 ? 38.986 -11.407 -31.177 1.00 61.06 171 GLU A N 1
ATOM 1391 C CA . GLU A 1 171 ? 39.620 -12.699 -31.497 1.00 61.06 171 GLU A CA 1
ATOM 1392 C C . GLU A 1 171 ? 40.061 -12.778 -32.973 1.00 61.06 171 GLU A C 1
ATOM 1394 O O . GLU A 1 171 ? 41.055 -13.430 -33.284 1.00 61.06 171 GLU A O 1
ATOM 1399 N N . ASN A 1 172 ? 39.374 -12.063 -33.873 1.00 60.94 172 ASN A N 1
ATOM 1400 C CA . ASN A 1 172 ? 39.736 -11.947 -35.292 1.00 60.94 172 ASN A CA 1
ATOM 1401 C C . ASN A 1 172 ? 40.658 -10.748 -35.612 1.00 60.94 172 ASN A C 1
ATOM 1403 O O . ASN A 1 172 ? 41.051 -10.569 -36.768 1.00 60.94 172 ASN A O 1
ATOM 1407 N N . ALA A 1 173 ? 41.021 -9.920 -34.628 1.00 60.06 173 ALA A N 1
ATOM 1408 C CA . ALA A 1 173 ? 41.908 -8.780 -34.841 1.00 60.06 173 ALA A CA 1
ATOM 1409 C C . ALA A 1 173 ? 43.386 -9.229 -34.890 1.00 60.06 173 ALA A C 1
ATOM 1411 O O . ALA A 1 173 ? 43.835 -9.969 -34.011 1.00 60.06 173 ALA A O 1
ATOM 1412 N N . PRO A 1 174 ? 44.193 -8.775 -35.871 1.00 57.22 174 PRO A N 1
ATOM 1413 C CA . PRO A 1 174 ? 45.595 -9.166 -35.957 1.00 57.22 174 PRO A CA 1
ATOM 1414 C C . PRO A 1 174 ? 46.389 -8.626 -34.760 1.00 57.22 174 PRO A C 1
ATOM 1416 O O . PRO A 1 174 ? 46.493 -7.417 -34.556 1.00 57.22 174 PRO A O 1
ATOM 1419 N N . THR A 1 175 ? 47.014 -9.530 -34.002 1.00 61.09 175 THR A N 1
ATOM 1420 C CA . THR A 1 175 ? 47.772 -9.231 -32.770 1.00 61.09 175 THR A CA 1
ATOM 1421 C C . THR A 1 175 ? 49.019 -8.365 -32.979 1.00 61.09 175 THR A C 1
ATOM 1423 O O . THR A 1 175 ? 49.626 -7.910 -32.012 1.00 61.09 175 THR A O 1
ATOM 1426 N N . SER A 1 176 ? 49.401 -8.095 -34.230 1.00 63.25 176 SER A N 1
ATOM 1427 C CA . SER A 1 176 ? 50.349 -7.037 -34.572 1.00 63.25 176 SER A CA 1
ATOM 1428 C C . SER A 1 176 ? 49.966 -6.370 -35.893 1.00 63.25 176 SER A C 1
ATOM 1430 O O . SER A 1 176 ? 49.731 -7.037 -36.900 1.00 63.25 176 SER A O 1
ATOM 1432 N N . ILE A 1 177 ? 49.948 -5.035 -35.904 1.00 62.91 177 ILE A N 1
ATOM 1433 C CA . ILE A 1 177 ? 49.961 -4.258 -37.144 1.00 62.91 177 ILE A CA 1
ATOM 1434 C C . ILE A 1 177 ? 51.429 -4.099 -37.530 1.00 62.91 177 ILE A C 1
ATOM 1436 O O . ILE A 1 177 ? 52.140 -3.262 -36.970 1.00 62.91 177 ILE A O 1
ATOM 1440 N N . GLN A 1 178 ? 51.898 -4.905 -38.484 1.00 58.12 178 GLN A N 1
ATOM 1441 C CA . GLN A 1 178 ? 53.182 -4.643 -39.126 1.00 58.12 178 GLN A CA 1
ATOM 1442 C C . GLN A 1 178 ? 53.048 -3.363 -39.954 1.00 58.12 178 GLN A C 1
ATOM 1444 O O . GLN A 1 178 ? 52.516 -3.378 -41.064 1.00 58.12 178 GLN A O 1
ATOM 1449 N N . MET A 1 179 ? 53.519 -2.241 -39.404 1.00 57.22 179 MET A N 1
ATOM 1450 C CA . MET A 1 179 ? 53.739 -1.040 -40.205 1.00 57.22 179 MET A CA 1
ATOM 1451 C C . MET A 1 179 ? 54.689 -1.409 -41.355 1.00 57.22 179 MET A C 1
ATOM 1453 O O . MET A 1 179 ? 55.710 -2.053 -41.090 1.00 57.22 179 MET A O 1
ATOM 1457 N N . PRO A 1 180 ? 54.389 -1.036 -42.614 1.00 58.66 180 PRO A N 1
ATOM 1458 C CA . PRO A 1 180 ? 55.295 -1.316 -43.719 1.00 58.66 180 PRO A CA 1
ATOM 1459 C C . PRO A 1 180 ? 56.659 -0.686 -43.406 1.00 58.66 180 PRO A C 1
ATOM 1461 O O . PRO A 1 180 ? 56.693 0.458 -42.937 1.00 58.66 180 PRO A O 1
ATOM 1464 N N . PRO A 1 181 ? 57.780 -1.399 -43.627 1.00 56.91 181 PRO A N 1
ATOM 1465 C CA . PRO A 1 181 ? 59.093 -0.875 -43.288 1.00 56.91 181 PRO A CA 1
ATOM 1466 C C . PRO A 1 181 ? 59.314 0.434 -44.042 1.00 56.91 181 PRO A C 1
ATOM 1468 O O . PRO A 1 181 ? 59.267 0.472 -45.273 1.00 56.91 181 PRO A O 1
ATOM 1471 N N . THR A 1 182 ? 59.528 1.519 -43.296 1.00 53.09 182 THR A N 1
ATOM 1472 C CA . THR A 1 182 ? 59.835 2.832 -43.867 1.00 53.09 182 THR A CA 1
ATOM 1473 C C . THR A 1 182 ? 61.051 2.691 -44.769 1.00 53.09 182 THR A C 1
ATOM 1475 O O . THR A 1 182 ? 62.142 2.405 -44.272 1.00 53.09 182 THR A O 1
ATOM 1478 N N . LEU A 1 183 ? 60.866 2.867 -46.082 1.00 50.62 183 LEU A N 1
ATOM 1479 C CA . LEU A 1 183 ? 61.927 2.692 -47.071 1.00 50.62 183 LEU A CA 1
ATOM 1480 C C . LEU A 1 183 ? 62.905 3.873 -46.972 1.00 50.62 183 LEU A C 1
ATOM 1482 O O . LEU A 1 183 ? 62.839 4.837 -47.732 1.00 50.62 183 LEU A O 1
ATOM 1486 N N . ALA A 1 184 ? 63.774 3.821 -45.964 1.00 56.47 184 ALA A N 1
ATOM 1487 C CA . ALA A 1 184 ? 64.735 4.857 -45.609 1.00 56.47 184 ALA A CA 1
ATOM 1488 C C . ALA A 1 184 ? 65.961 4.838 -46.538 1.00 56.47 184 ALA A C 1
ATOM 1490 O O . ALA A 1 184 ? 67.098 4.906 -46.080 1.00 56.47 184 ALA A O 1
ATOM 1491 N N . ASP A 1 185 ? 65.722 4.732 -47.846 1.00 47.38 185 ASP A N 1
ATOM 1492 C CA . ASP A 1 185 ? 66.760 4.728 -48.868 1.00 47.38 185 ASP A CA 1
ATOM 1493 C C . ASP A 1 185 ? 66.212 5.238 -50.213 1.00 47.38 185 ASP A C 1
ATOM 1495 O O . ASP A 1 185 ? 65.083 4.931 -50.599 1.00 47.38 185 ASP A O 1
ATOM 1499 N N . GLY A 1 186 ? 67.023 5.992 -50.961 1.00 41.84 186 GLY A N 1
ATOM 1500 C CA . GLY A 1 186 ? 66.793 6.162 -52.403 1.00 41.84 186 GLY A CA 1
ATOM 1501 C C . GLY A 1 186 ? 65.984 7.362 -52.930 1.00 41.84 186 GLY A C 1
ATOM 1502 O O . GLY A 1 186 ? 65.507 7.272 -54.060 1.00 41.84 186 GLY A O 1
ATOM 1503 N N . TRP A 1 187 ? 65.904 8.517 -52.248 1.00 43.84 187 TRP A N 1
ATOM 1504 C CA . TRP A 1 187 ? 65.560 9.788 -52.936 1.00 43.84 187 TRP A CA 1
ATOM 1505 C C . TRP A 1 187 ? 66.704 10.222 -53.878 1.00 43.84 187 TRP A C 1
ATOM 1507 O O . TRP A 1 187 ? 67.461 11.154 -53.596 1.00 43.84 187 TRP A O 1
ATOM 1517 N N . LYS A 1 188 ? 66.849 9.540 -55.020 1.00 47.03 188 LYS A N 1
ATOM 1518 C CA . LYS A 1 188 ? 67.718 9.994 -56.112 1.00 47.03 188 LYS A CA 1
ATOM 1519 C C . LYS A 1 188 ? 67.046 11.159 -56.831 1.00 47.03 188 LYS A C 1
ATOM 1521 O O . LYS A 1 188 ? 66.045 10.987 -57.517 1.00 47.03 188 LYS A O 1
ATOM 1526 N N . VAL A 1 189 ? 67.613 12.349 -56.660 1.00 47.97 189 VAL A N 1
ATOM 1527 C CA . VAL A 1 189 ? 67.191 13.555 -57.377 1.00 47.97 189 VAL A CA 1
ATOM 1528 C C . VAL A 1 189 ? 67.711 13.479 -58.810 1.00 47.97 189 VAL A C 1
ATOM 1530 O O . VAL A 1 189 ? 68.900 13.692 -59.046 1.00 47.97 189 VAL A O 1
ATOM 1533 N N . ASP A 1 190 ? 66.825 13.187 -59.761 1.00 43.00 190 ASP A N 1
ATOM 1534 C CA . ASP A 1 190 ? 67.144 13.296 -61.186 1.00 43.00 190 ASP A CA 1
ATOM 1535 C C . ASP A 1 190 ? 67.315 14.780 -61.578 1.00 43.00 190 ASP A C 1
ATOM 1537 O O . ASP A 1 190 ? 66.397 15.572 -61.337 1.00 43.00 190 ASP A O 1
ATOM 1541 N N . PRO A 1 191 ? 68.427 15.198 -62.222 1.00 49.25 191 PRO A N 1
ATOM 1542 C CA . PRO A 1 191 ? 68.684 16.609 -62.551 1.00 49.25 191 PRO A CA 1
ATOM 1543 C C . PRO A 1 191 ? 67.756 17.248 -63.604 1.00 49.25 191 PRO A C 1
ATOM 1545 O O . PRO A 1 191 ? 68.036 18.355 -64.059 1.00 49.25 191 PRO A O 1
ATOM 1548 N N . SER A 1 192 ? 66.694 16.559 -64.034 1.00 55.22 192 SER A N 1
ATOM 1549 C CA . SER A 1 192 ? 65.859 16.923 -65.192 1.00 55.22 192 SER A CA 1
ATOM 1550 C C . SER A 1 192 ? 64.361 17.086 -64.882 1.00 55.22 192 SER A C 1
ATOM 1552 O O . SER A 1 192 ? 63.573 17.301 -65.805 1.00 55.22 192 SER A O 1
ATOM 1554 N N . ALA A 1 193 ? 63.937 16.982 -63.618 1.00 49.53 193 ALA A N 1
ATOM 1555 C CA . ALA A 1 193 ? 62.531 17.155 -63.244 1.00 49.53 193 ALA A CA 1
ATOM 1556 C C . ALA A 1 193 ? 62.146 18.650 -63.107 1.00 49.53 193 ALA A C 1
ATOM 1558 O O . ALA A 1 193 ? 62.864 19.400 -62.442 1.00 49.53 193 ALA A O 1
ATOM 1559 N N . PRO A 1 194 ? 61.019 19.112 -63.690 1.00 49.41 194 PRO A N 1
ATOM 1560 C CA . PRO A 1 194 ? 60.613 20.515 -63.611 1.00 49.41 194 PRO A CA 1
ATOM 1561 C C . PRO A 1 194 ? 60.158 20.912 -62.196 1.00 49.41 194 PRO A C 1
ATOM 1563 O O . PRO A 1 194 ? 59.349 20.237 -61.559 1.00 49.41 194 PRO A O 1
ATOM 1566 N N . LEU A 1 195 ? 60.662 22.050 -61.714 1.00 48.12 195 LEU A N 1
ATOM 1567 C CA . LEU A 1 195 ? 60.379 22.573 -60.376 1.00 48.12 195 LEU A CA 1
ATOM 1568 C C . LEU A 1 195 ? 58.943 23.112 -60.267 1.00 48.12 195 LEU A C 1
ATOM 1570 O O . LEU A 1 195 ? 58.572 24.055 -60.960 1.00 48.12 195 LEU A O 1
ATOM 1574 N N . SER A 1 196 ? 58.162 22.559 -59.336 1.00 45.28 196 SER A N 1
ATOM 1575 C CA . SER A 1 196 ? 56.854 23.102 -58.939 1.00 45.28 196 SER A CA 1
ATOM 1576 C C . SER A 1 196 ? 57.012 24.097 -57.784 1.00 45.28 196 SER A C 1
ATOM 1578 O O . SER A 1 196 ? 57.678 23.802 -56.795 1.00 45.28 196 SER A O 1
ATOM 1580 N N . THR A 1 197 ? 56.401 25.279 -57.888 1.00 56.00 197 THR A N 1
ATOM 1581 C CA . THR A 1 197 ? 56.698 26.440 -57.019 1.00 56.00 197 THR A CA 1
ATOM 1582 C C . THR A 1 197 ? 55.991 26.467 -55.658 1.00 56.00 197 THR A C 1
ATOM 1584 O O . THR A 1 197 ? 56.287 27.339 -54.848 1.00 56.00 197 THR A O 1
ATOM 1587 N N . ASN A 1 198 ? 55.078 25.530 -55.377 1.00 52.94 198 ASN A N 1
ATOM 1588 C CA . ASN A 1 198 ? 54.122 25.627 -54.261 1.00 52.94 198 ASN A CA 1
ATOM 1589 C C . ASN A 1 198 ? 54.342 24.577 -53.150 1.00 52.94 198 ASN A C 1
ATOM 1591 O O . ASN A 1 198 ? 53.393 23.941 -52.693 1.00 52.94 198 ASN A O 1
ATOM 1595 N N . THR A 1 199 ? 55.580 24.360 -52.693 1.00 50.03 199 THR A N 1
ATOM 1596 C CA . THR A 1 199 ? 55.839 23.486 -51.528 1.00 50.03 199 THR A CA 1
ATOM 1597 C C . THR A 1 199 ? 56.939 24.046 -50.628 1.00 50.03 199 THR A C 1
ATOM 1599 O O . THR A 1 199 ? 58.127 23.977 -50.941 1.00 50.03 199 THR A O 1
ATOM 1602 N N . LEU A 1 200 ? 56.525 24.591 -49.482 1.00 47.53 200 LEU A N 1
ATOM 1603 C CA . LEU A 1 200 ? 57.418 25.031 -48.411 1.00 47.53 200 LEU A CA 1
ATOM 1604 C C . LEU A 1 200 ? 58.054 23.814 -47.722 1.00 47.53 200 LEU A C 1
ATOM 1606 O O . LEU A 1 200 ? 57.383 22.815 -47.470 1.00 47.53 200 LEU A O 1
ATOM 1610 N N . ARG A 1 201 ? 59.348 23.904 -47.396 1.00 48.56 201 ARG A N 1
ATOM 1611 C CA . ARG A 1 201 ? 60.074 22.864 -46.649 1.00 48.56 201 ARG A CA 1
ATOM 1612 C C . ARG A 1 201 ? 60.164 23.256 -45.169 1.00 48.56 201 ARG A C 1
ATOM 1614 O O . ARG A 1 201 ? 60.550 24.394 -44.900 1.00 48.56 201 ARG A O 1
ATOM 1621 N N . PRO A 1 202 ? 59.868 22.358 -44.212 1.00 36.81 202 PRO A N 1
ATOM 1622 C CA . PRO A 1 202 ? 60.083 22.645 -42.798 1.00 36.81 202 PRO A CA 1
ATOM 1623 C C . PRO A 1 202 ? 61.585 22.720 -42.491 1.00 36.81 202 PRO A C 1
ATOM 1625 O O . PRO A 1 202 ? 62.350 21.821 -42.845 1.00 36.81 202 PRO A O 1
ATOM 1628 N N . ILE A 1 203 ? 62.006 23.790 -41.817 1.00 41.06 203 ILE A N 1
ATOM 1629 C CA . ILE A 1 203 ? 63.355 23.918 -41.254 1.00 41.06 203 ILE A CA 1
ATOM 1630 C C . ILE A 1 203 ? 63.334 23.249 -39.877 1.00 41.06 203 ILE A C 1
ATOM 1632 O O . ILE A 1 203 ? 62.484 23.566 -39.051 1.00 41.06 203 ILE A O 1
ATOM 1636 N N . ASN A 1 204 ? 64.243 22.303 -39.646 1.00 39.50 204 ASN A N 1
ATOM 1637 C CA . ASN A 1 204 ? 64.250 21.470 -38.445 1.00 39.50 204 ASN A CA 1
ATOM 1638 C C . ASN A 1 204 ? 65.307 21.968 -37.445 1.00 39.50 204 ASN A C 1
ATOM 1640 O O . ASN A 1 204 ? 66.482 22.070 -37.801 1.00 39.50 204 ASN A O 1
ATOM 1644 N N . THR A 1 205 ? 64.904 22.282 -36.209 1.00 35.81 205 THR A N 1
ATOM 1645 C CA . THR A 1 205 ? 65.791 22.832 -35.169 1.00 35.81 205 THR A CA 1
ATOM 1646 C C . THR A 1 205 ? 65.600 22.147 -33.814 1.00 35.81 205 THR A C 1
ATOM 1648 O O . THR A 1 205 ? 64.595 22.362 -33.146 1.00 35.81 205 THR A O 1
ATOM 1651 N N . ASN A 1 206 ? 66.631 21.407 -33.402 1.00 39.69 206 ASN A N 1
ATOM 1652 C CA . ASN A 1 206 ? 67.019 21.062 -32.028 1.00 39.69 206 ASN A CA 1
ATOM 1653 C C . ASN A 1 206 ? 65.974 20.486 -31.043 1.00 39.69 206 ASN A C 1
ATOM 1655 O O . ASN A 1 206 ? 65.288 21.203 -30.325 1.00 39.69 206 ASN A O 1
ATOM 1659 N N . THR A 1 207 ? 66.053 19.160 -30.881 1.00 37.88 207 THR A N 1
ATOM 1660 C CA . THR A 1 207 ? 66.356 18.467 -29.605 1.00 37.88 207 THR A CA 1
ATOM 1661 C C . THR A 1 207 ? 65.757 18.978 -28.282 1.00 37.88 207 THR A C 1
ATOM 1663 O O . THR A 1 207 ? 66.193 19.998 -27.755 1.00 37.88 207 THR A O 1
ATOM 1666 N N . ILE A 1 208 ? 65.000 18.102 -27.614 1.00 35.91 208 ILE A N 1
ATOM 1667 C CA . ILE A 1 208 ? 65.126 17.784 -26.176 1.00 35.91 208 ILE A CA 1
ATOM 1668 C C . ILE A 1 208 ? 64.821 16.282 -26.027 1.00 35.91 208 ILE A C 1
ATOM 1670 O O . ILE A 1 208 ? 63.999 15.748 -26.769 1.00 35.91 208 ILE A O 1
ATOM 1674 N N . GLY A 1 209 ? 65.517 15.586 -25.124 1.00 34.88 209 GLY A N 1
ATOM 1675 C CA . GLY A 1 209 ? 65.362 14.142 -24.913 1.00 34.88 209 GLY A CA 1
ATOM 1676 C C . GLY A 1 209 ? 64.776 13.799 -23.543 1.00 34.88 209 GLY A C 1
ATOM 1677 O O . GLY A 1 209 ? 64.989 14.528 -22.577 1.00 34.88 209 GLY A O 1
ATOM 1678 N N . PHE A 1 210 ? 64.095 12.656 -23.458 1.00 34.16 210 PHE A N 1
ATOM 1679 C CA . PHE A 1 210 ? 63.715 12.011 -22.198 1.00 34.16 210 PHE A CA 1
ATOM 1680 C C . PHE A 1 210 ? 64.568 10.759 -21.979 1.00 34.16 210 PHE A C 1
ATOM 1682 O O . PHE A 1 210 ? 64.868 10.038 -22.929 1.00 34.16 210 PHE A O 1
ATOM 1689 N N . ALA A 1 211 ? 64.964 10.508 -20.730 1.00 34.19 211 ALA A N 1
ATOM 1690 C CA . ALA A 1 211 ? 65.821 9.389 -20.357 1.00 34.19 211 ALA A CA 1
ATOM 1691 C C . ALA A 1 211 ? 65.069 8.376 -19.484 1.00 34.19 211 ALA A C 1
ATOM 1693 O O . ALA A 1 211 ? 64.419 8.750 -18.509 1.00 34.19 211 ALA A O 1
ATOM 1694 N N . THR A 1 212 ? 65.223 7.091 -19.798 1.00 35.41 212 THR A N 1
ATOM 1695 C CA . THR A 1 212 ? 64.741 5.959 -18.994 1.00 35.41 212 THR A CA 1
ATOM 1696 C C . THR A 1 212 ? 65.928 5.072 -18.606 1.00 35.41 212 THR A C 1
ATOM 1698 O O . THR A 1 212 ? 66.592 4.551 -19.504 1.00 35.41 212 THR A O 1
ATOM 1701 N N . PRO A 1 213 ? 66.228 4.875 -17.309 1.00 36.66 213 PRO A N 1
ATOM 1702 C CA . PRO A 1 213 ? 67.303 3.984 -16.887 1.00 36.66 213 PRO A CA 1
ATOM 1703 C C . PRO A 1 213 ? 66.841 2.519 -16.907 1.00 36.66 213 PRO A C 1
ATOM 1705 O O . PRO A 1 213 ? 65.901 2.148 -16.208 1.00 36.66 213 PRO A O 1
ATOM 1708 N N . GLY A 1 214 ? 67.536 1.673 -17.667 1.00 33.91 214 GLY A N 1
ATOM 1709 C CA . GLY A 1 214 ? 67.370 0.217 -17.672 1.00 33.91 214 GLY A CA 1
ATOM 1710 C C . GLY A 1 214 ? 68.728 -0.443 -17.891 1.00 33.91 214 GLY A C 1
ATOM 1711 O O . GLY A 1 214 ? 69.443 -0.071 -18.819 1.00 33.91 214 GLY A O 1
ATOM 1712 N N . LEU A 1 215 ? 69.134 -1.350 -16.996 1.00 38.22 215 LEU A N 1
ATOM 1713 C CA . LEU A 1 215 ? 70.490 -1.903 -17.004 1.00 38.22 215 LEU A CA 1
ATOM 1714 C C . LEU A 1 215 ? 70.691 -2.917 -18.137 1.00 38.22 215 LEU A C 1
ATOM 1716 O O . LEU A 1 215 ? 69.840 -3.769 -18.378 1.00 38.22 215 LEU A O 1
ATOM 1720 N N . ALA A 1 216 ? 71.874 -2.879 -18.747 1.00 33.59 216 ALA A N 1
ATOM 1721 C CA . ALA A 1 216 ? 72.386 -3.949 -19.593 1.00 33.59 216 ALA A CA 1
ATOM 1722 C C . ALA A 1 216 ? 73.313 -4.873 -18.786 1.00 33.59 216 ALA A C 1
ATOM 1724 O O . ALA A 1 216 ? 74.113 -4.394 -17.979 1.00 33.59 216 ALA A O 1
ATOM 1725 N N . ILE A 1 217 ? 73.264 -6.179 -19.060 1.00 34.88 217 ILE A N 1
ATOM 1726 C CA . ILE A 1 217 ? 74.350 -7.123 -18.756 1.00 34.88 217 ILE A CA 1
ATOM 1727 C C . ILE A 1 217 ? 74.692 -7.885 -20.043 1.00 34.88 217 ILE A C 1
ATOM 1729 O O . ILE A 1 217 ? 73.817 -8.203 -20.841 1.00 34.88 217 ILE A O 1
ATOM 1733 N N . ALA A 1 218 ? 75.994 -8.070 -20.242 1.00 32.34 218 ALA A N 1
ATOM 1734 C CA . ALA A 1 218 ? 76.677 -8.371 -21.492 1.00 32.34 218 ALA A CA 1
ATOM 1735 C C . ALA A 1 218 ? 76.262 -9.643 -22.262 1.00 32.34 218 ALA A C 1
ATOM 1737 O O . ALA A 1 218 ? 75.886 -10.664 -21.692 1.00 32.34 218 ALA A O 1
ATOM 1738 N N . ASP A 1 219 ? 76.509 -9.570 -23.573 1.00 35.34 219 ASP A N 1
ATOM 1739 C CA . ASP A 1 219 ? 76.831 -10.687 -24.468 1.00 35.34 219 ASP A CA 1
ATOM 1740 C C . ASP A 1 219 ? 77.849 -11.679 -23.873 1.00 35.34 219 ASP A C 1
ATOM 1742 O O . ASP A 1 219 ? 78.785 -11.267 -23.183 1.00 35.34 219 ASP A O 1
ATOM 1746 N N . THR A 1 220 ? 77.790 -12.955 -24.286 1.00 32.38 220 THR A N 1
ATOM 1747 C CA . THR A 1 220 ? 78.842 -13.528 -25.164 1.00 32.38 220 THR A CA 1
ATOM 1748 C C . THR A 1 220 ? 78.584 -14.972 -25.635 1.00 32.38 220 THR A C 1
ATOM 1750 O O . THR A 1 220 ? 78.149 -15.835 -24.884 1.00 32.38 220 THR A O 1
ATOM 1753 N N . ALA A 1 221 ? 79.030 -15.231 -26.871 1.00 33.66 221 ALA A N 1
ATOM 1754 C CA . ALA A 1 221 ? 79.626 -16.484 -27.364 1.00 33.66 221 ALA A CA 1
ATOM 1755 C C . ALA A 1 221 ? 78.766 -17.760 -27.602 1.00 33.66 221 ALA A C 1
ATOM 1757 O O . ALA A 1 221 ? 78.674 -18.659 -26.775 1.00 33.66 221 ALA A O 1
ATOM 1758 N N . SER A 1 222 ? 78.460 -17.945 -28.895 1.00 32.94 222 SER A N 1
ATOM 1759 C CA . SER A 1 222 ? 78.890 -19.111 -29.704 1.00 32.94 222 SER A CA 1
ATOM 1760 C C . SER A 1 222 ? 78.022 -20.383 -29.807 1.00 32.94 222 SER A C 1
ATOM 1762 O O . SER A 1 222 ? 78.119 -21.315 -29.021 1.00 32.94 222 SER A O 1
ATOM 1764 N N . SER A 1 223 ? 77.335 -20.473 -30.953 1.00 32.12 223 SER A N 1
ATOM 1765 C CA . SER A 1 223 ? 77.293 -21.617 -31.892 1.00 32.12 223 SER A CA 1
ATOM 1766 C C . SER A 1 223 ? 77.158 -23.070 -31.389 1.00 32.12 223 SER A C 1
ATOM 1768 O O . SER A 1 223 ? 78.114 -23.659 -30.883 1.00 32.12 223 SER A O 1
ATOM 1770 N N . TYR A 1 224 ? 76.121 -23.751 -31.890 1.00 33.91 224 TYR A N 1
ATOM 1771 C CA . TYR A 1 224 ? 76.363 -24.987 -32.648 1.00 33.91 224 TYR A CA 1
ATOM 1772 C C . TYR A 1 224 ? 75.462 -25.089 -33.890 1.00 33.91 224 TYR A C 1
ATOM 1774 O O . TYR A 1 224 ? 74.563 -24.271 -34.082 1.00 33.91 224 TYR A O 1
ATOM 1782 N N . VAL A 1 225 ? 75.761 -26.046 -34.771 1.00 33.84 225 VAL A N 1
ATOM 1783 C CA . VAL A 1 225 ? 75.209 -26.167 -36.129 1.00 33.84 225 VAL A CA 1
ATOM 1784 C C . VAL A 1 225 ? 74.233 -27.346 -36.219 1.00 33.84 225 VAL A C 1
ATOM 1786 O O . VAL A 1 225 ? 74.547 -28.439 -35.756 1.00 33.84 225 VAL A O 1
ATOM 1789 N N . GLY A 1 226 ? 73.082 -27.150 -36.870 1.00 30.16 226 GLY A N 1
ATOM 1790 C CA . GLY A 1 226 ? 72.098 -28.204 -37.152 1.00 30.16 226 GLY A CA 1
ATOM 1791 C C . GLY A 1 226 ? 71.187 -27.811 -38.317 1.00 30.16 226 GLY A C 1
ATOM 1792 O O . GLY A 1 226 ? 70.282 -27.003 -38.144 1.00 30.16 226 GLY A O 1
ATOM 1793 N N . SER A 1 227 ? 71.474 -28.323 -39.518 1.00 37.78 227 SER A N 1
ATOM 1794 C CA . SER A 1 227 ? 70.756 -27.966 -40.757 1.00 37.78 227 SER A CA 1
ATOM 1795 C C . SER A 1 227 ? 69.448 -28.762 -40.967 1.00 37.78 227 SER A C 1
ATOM 1797 O O . SER A 1 227 ? 69.252 -29.772 -40.291 1.00 37.78 227 SER A O 1
ATOM 1799 N N . PRO A 1 228 ? 68.541 -28.313 -41.864 1.00 53.81 228 PRO A N 1
ATOM 1800 C CA . PRO A 1 228 ? 67.112 -28.637 -41.780 1.00 53.81 228 PRO A CA 1
ATOM 1801 C C . PRO A 1 228 ? 66.578 -29.493 -42.957 1.00 53.81 228 PRO A C 1
ATOM 1803 O O . PRO A 1 228 ? 67.345 -30.022 -43.756 1.00 53.81 228 PRO A O 1
ATOM 1806 N N . ASN A 1 229 ? 65.242 -29.488 -43.095 1.00 29.78 229 ASN A N 1
ATOM 1807 C CA . ASN A 1 229 ? 64.401 -29.913 -44.231 1.00 29.78 229 ASN A CA 1
ATOM 1808 C C . ASN A 1 229 ? 64.027 -31.400 -44.336 1.00 29.78 229 ASN A C 1
ATOM 1810 O O . ASN A 1 229 ? 64.884 -32.274 -44.386 1.00 29.78 229 ASN A O 1
ATOM 1814 N N . LEU A 1 230 ? 62.716 -31.642 -44.477 1.00 33.88 230 LEU A N 1
ATOM 1815 C CA . LEU A 1 230 ? 62.010 -32.103 -45.695 1.00 33.88 230 LEU A CA 1
ATOM 1816 C C . LEU A 1 230 ? 60.495 -32.085 -45.345 1.00 33.88 230 LEU A C 1
ATOM 1818 O O . LEU A 1 230 ? 60.076 -32.822 -44.465 1.00 33.88 230 LEU A O 1
ATOM 1822 N N . THR A 1 231 ? 59.708 -31.067 -45.727 1.00 32.19 231 THR A N 1
ATOM 1823 C CA . THR A 1 231 ? 58.956 -30.885 -47.002 1.00 32.19 231 THR A CA 1
ATOM 1824 C C . THR A 1 231 ? 57.843 -31.906 -47.284 1.00 32.19 231 THR A C 1
ATOM 1826 O O . THR A 1 231 ? 58.064 -33.097 -47.091 1.00 32.19 231 THR A O 1
ATOM 1829 N N . ARG A 1 232 ? 56.771 -31.425 -47.949 1.00 33.50 232 ARG A N 1
ATOM 1830 C CA . ARG A 1 232 ? 55.647 -32.164 -48.578 1.00 33.50 232 ARG A CA 1
ATOM 1831 C C . ARG A 1 232 ? 54.534 -32.556 -47.586 1.00 33.50 232 ARG A C 1
ATOM 1833 O O . ARG A 1 232 ? 54.775 -33.339 -46.682 1.00 33.50 232 ARG A O 1
ATOM 1840 N N . ASP A 1 233 ? 53.376 -31.892 -47.552 1.00 28.88 233 ASP A N 1
ATOM 1841 C CA . ASP A 1 233 ? 52.287 -31.699 -48.545 1.00 28.88 233 ASP A CA 1
ATOM 1842 C C . ASP A 1 233 ? 51.238 -32.827 -48.608 1.00 28.88 233 ASP A C 1
ATOM 1844 O O . ASP A 1 233 ? 51.553 -33.974 -48.909 1.00 28.88 233 ASP A O 1
ATOM 1848 N N . ALA A 1 234 ? 49.981 -32.371 -48.519 1.00 31.75 234 ALA A N 1
ATOM 1849 C CA . ALA A 1 234 ? 48.795 -32.814 -49.262 1.00 31.75 234 ALA A CA 1
ATOM 1850 C C . ALA A 1 234 ? 47.979 -34.079 -48.869 1.00 31.75 234 ALA A C 1
ATOM 1852 O O . ALA A 1 234 ? 48.215 -35.169 -49.377 1.00 31.75 234 ALA A O 1
ATOM 1853 N N . LEU A 1 235 ? 46.831 -33.785 -48.226 1.00 30.69 235 LEU A N 1
ATOM 1854 C CA . LEU A 1 235 ? 45.453 -34.195 -48.607 1.00 30.69 235 LEU A CA 1
ATOM 1855 C C . LEU A 1 235 ? 44.918 -35.617 -48.287 1.00 30.69 235 LEU A C 1
ATOM 1857 O O . LEU A 1 235 ? 45.664 -36.558 -48.049 1.00 30.69 235 LEU A O 1
ATOM 1861 N N . THR A 1 236 ? 43.574 -35.721 -48.362 1.00 31.08 236 THR A N 1
ATOM 1862 C CA . THR A 1 236 ? 42.660 -36.886 -48.161 1.00 31.08 236 THR A CA 1
ATOM 1863 C C . THR A 1 236 ? 42.586 -37.414 -46.712 1.00 31.08 236 THR A C 1
ATOM 1865 O O . THR A 1 236 ? 43.623 -37.604 -46.090 1.00 31.08 236 THR A O 1
ATOM 1868 N N . SER A 1 237 ? 41.441 -37.477 -46.005 1.00 32.03 237 SER A N 1
ATOM 1869 C CA . SER A 1 237 ? 40.082 -38.032 -46.276 1.00 32.03 237 SER A CA 1
ATOM 1870 C C . SER A 1 237 ? 40.054 -39.577 -46.257 1.00 32.03 237 SER A C 1
ATOM 1872 O O . SER A 1 237 ? 40.989 -40.191 -46.758 1.00 32.03 237 SER A O 1
ATOM 1874 N N . GLU A 1 238 ? 39.081 -40.288 -45.664 1.00 33.81 238 GLU A N 1
ATOM 1875 C CA . GLU A 1 238 ? 37.792 -39.943 -45.010 1.00 33.81 238 GLU A CA 1
ATOM 1876 C C . GLU A 1 238 ? 37.349 -41.105 -44.066 1.00 33.81 238 GLU A C 1
ATOM 1878 O O . GLU A 1 238 ? 37.893 -42.199 -44.187 1.00 33.81 238 GLU A O 1
ATOM 1883 N N . ASP A 1 239 ? 36.350 -40.877 -43.193 1.00 32.28 239 ASP A N 1
ATOM 1884 C CA . ASP A 1 239 ? 35.512 -41.864 -42.451 1.00 32.28 239 ASP A CA 1
ATOM 1885 C C . ASP A 1 239 ? 36.128 -42.959 -41.524 1.00 32.28 239 ASP A C 1
ATOM 1887 O O . ASP A 1 239 ? 37.276 -43.376 -41.643 1.00 32.28 239 ASP A O 1
ATOM 1891 N N . GLY A 1 240 ? 35.312 -43.477 -40.580 1.00 30.44 240 GLY A N 1
ATOM 1892 C CA . GLY A 1 240 ? 35.600 -44.714 -39.816 1.00 30.44 240 GLY A CA 1
ATOM 1893 C C . GLY A 1 240 ? 35.036 -44.789 -38.381 1.00 30.44 240 GLY A C 1
ATOM 1894 O O . GLY A 1 240 ? 35.611 -44.237 -37.450 1.00 30.44 240 GLY A O 1
ATOM 1895 N N . GLU A 1 241 ? 33.923 -45.503 -38.177 1.00 30.91 241 GLU A N 1
ATOM 1896 C CA . GLU A 1 241 ? 33.177 -45.593 -36.904 1.00 30.91 241 GLU A CA 1
ATOM 1897 C C . GLU A 1 241 ? 33.874 -46.255 -35.681 1.00 30.91 241 GLU A C 1
ATOM 1899 O O . GLU A 1 241 ? 34.615 -47.224 -35.802 1.00 30.91 241 GLU A O 1
ATOM 1904 N N . ARG A 1 242 ? 33.459 -45.799 -34.480 1.00 32.28 242 ARG A N 1
ATOM 1905 C CA . ARG A 1 242 ? 33.147 -46.557 -33.233 1.00 32.28 242 ARG A CA 1
ATOM 1906 C C . ARG A 1 242 ? 33.931 -47.848 -32.888 1.00 32.28 242 ARG A C 1
ATOM 1908 O O . ARG A 1 242 ? 33.707 -48.883 -33.507 1.00 32.28 242 ARG A O 1
ATOM 1915 N N . THR A 1 243 ? 34.504 -47.911 -31.673 1.00 30.75 243 THR A N 1
ATOM 1916 C CA . THR A 1 243 ? 33.946 -48.768 -30.582 1.00 30.75 243 THR A CA 1
ATOM 1917 C C . THR A 1 243 ? 34.520 -48.503 -29.173 1.00 30.75 243 THR A C 1
ATOM 1919 O O . THR A 1 243 ? 35.495 -47.784 -28.992 1.00 30.75 243 THR A O 1
ATOM 1922 N N . GLN A 1 244 ? 33.806 -49.078 -28.197 1.00 35.31 244 GLN A N 1
ATOM 1923 C CA . GLN A 1 244 ? 33.973 -49.187 -26.736 1.00 35.31 244 GLN A CA 1
ATOM 1924 C C . GLN A 1 244 ? 35.338 -49.810 -26.293 1.00 35.31 244 GLN A C 1
ATOM 1926 O O . GLN A 1 244 ? 36.083 -50.295 -27.136 1.00 35.31 244 GLN A O 1
ATOM 1931 N N . ASP A 1 245 ? 35.743 -49.885 -25.011 1.00 29.84 245 ASP A N 1
ATOM 1932 C CA . ASP A 1 245 ? 34.987 -49.819 -23.739 1.00 29.84 245 ASP A CA 1
ATOM 1933 C C . ASP A 1 245 ? 35.881 -49.543 -22.491 1.00 29.84 245 ASP A C 1
ATOM 1935 O O . ASP A 1 245 ? 37.105 -49.620 -22.592 1.00 29.84 245 ASP A O 1
ATOM 1939 N N . ARG A 1 246 ? 35.247 -49.411 -21.303 1.00 30.70 246 ARG A N 1
ATOM 1940 C CA . ARG A 1 246 ? 35.780 -49.494 -19.910 1.00 30.70 246 ARG A CA 1
ATOM 1941 C C . ARG A 1 246 ? 36.687 -48.351 -19.410 1.00 30.70 246 ARG A C 1
ATOM 1943 O O . ARG A 1 246 ? 37.463 -47.792 -20.166 1.00 30.70 246 ARG A O 1
ATOM 1950 N N . SER A 1 247 ? 36.752 -48.020 -18.110 1.00 31.39 247 SER A N 1
ATOM 1951 C CA . SER A 1 247 ? 35.895 -48.210 -16.900 1.00 31.39 247 SER A CA 1
ATOM 1952 C C . SER A 1 247 ? 36.534 -47.368 -15.758 1.00 31.39 247 SER A C 1
ATOM 1954 O O . SER A 1 247 ? 37.726 -47.102 -15.854 1.00 31.39 247 SER 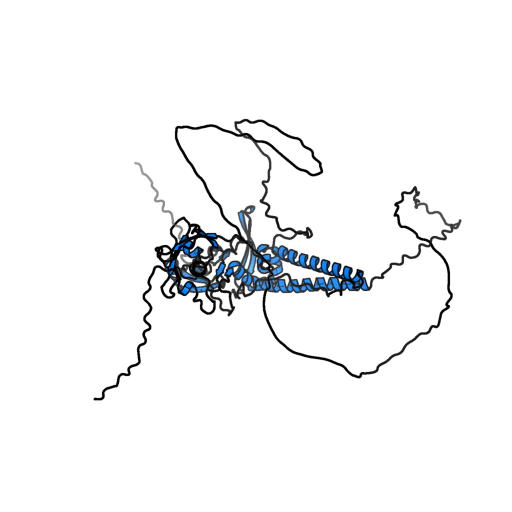A O 1
ATOM 1956 N N . SER A 1 248 ? 35.904 -46.912 -14.664 1.00 33.91 248 SER A N 1
ATOM 1957 C CA . SER A 1 248 ? 35.125 -47.646 -13.640 1.00 33.91 248 SER A CA 1
ATOM 1958 C C . SER A 1 248 ? 34.731 -46.711 -12.464 1.00 33.91 248 SER A C 1
ATOM 1960 O O . SER A 1 248 ? 35.456 -45.745 -12.251 1.00 33.91 248 SER A O 1
ATOM 1962 N N . ILE A 1 249 ? 33.750 -47.104 -11.619 1.00 35.50 249 ILE A N 1
ATOM 1963 C CA . ILE A 1 249 ? 33.378 -46.507 -10.294 1.00 35.50 249 ILE A CA 1
ATOM 1964 C C . ILE A 1 249 ? 32.698 -45.112 -10.406 1.00 35.50 249 ILE A C 1
ATOM 1966 O O . ILE A 1 249 ? 33.209 -44.249 -11.102 1.00 35.50 249 ILE A O 1
ATOM 1970 N N . GLY A 1 250 ? 31.552 -44.777 -9.784 1.00 30.31 250 GLY A N 1
ATOM 1971 C CA . GLY A 1 250 ? 30.667 -45.451 -8.805 1.00 30.31 250 GLY A CA 1
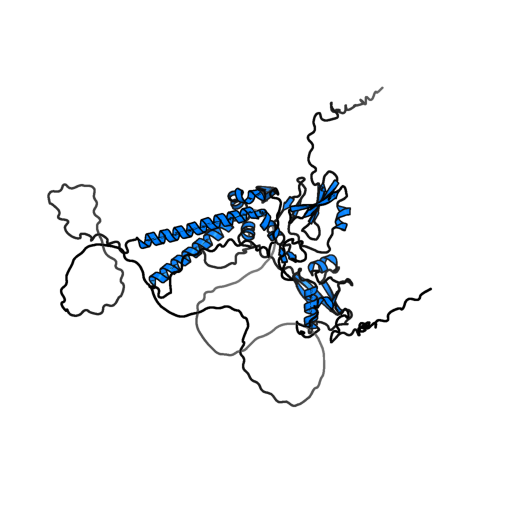ATOM 1972 C C . GLY A 1 250 ? 30.544 -44.624 -7.503 1.00 30.31 250 GLY A C 1
ATOM 1973 O O . GLY A 1 250 ? 31.575 -44.234 -6.970 1.00 30.31 250 GLY A O 1
ATOM 1974 N N . GLY A 1 251 ? 29.376 -44.309 -6.921 1.00 29.30 251 GLY A N 1
ATOM 1975 C CA . GLY A 1 251 ? 27.965 -44.584 -7.264 1.00 29.30 251 GLY A CA 1
ATOM 1976 C C . GLY A 1 251 ? 27.004 -43.652 -6.476 1.00 29.30 251 GLY A C 1
ATOM 1977 O O . GLY A 1 251 ? 27.460 -42.669 -5.897 1.00 29.30 251 GLY A O 1
ATOM 1978 N N . ASP A 1 252 ? 25.695 -43.930 -6.469 1.00 36.16 252 ASP A N 1
ATOM 1979 C CA . ASP A 1 252 ? 24.630 -43.007 -6.005 1.00 36.16 252 ASP A CA 1
ATOM 1980 C C . ASP A 1 252 ? 24.423 -42.882 -4.472 1.00 36.16 252 ASP A C 1
ATOM 1982 O O . ASP A 1 252 ? 24.744 -43.803 -3.721 1.00 36.16 252 ASP A O 1
ATOM 1986 N N . TYR A 1 253 ? 23.758 -41.791 -4.029 1.00 37.06 253 TYR A N 1
ATOM 1987 C CA . TYR A 1 253 ? 22.440 -41.773 -3.324 1.00 37.06 253 TYR A CA 1
ATOM 1988 C C . TYR A 1 253 ? 22.243 -40.597 -2.313 1.00 37.06 253 TYR A C 1
ATOM 1990 O O . TYR A 1 253 ? 23.179 -39.891 -1.952 1.00 37.06 253 TYR A O 1
ATOM 1998 N N . PHE A 1 254 ? 20.991 -40.348 -1.893 1.00 30.38 254 PHE A N 1
ATOM 1999 C CA . PHE A 1 254 ? 20.500 -39.184 -1.116 1.00 30.38 254 PHE A CA 1
ATOM 2000 C C . PHE A 1 254 ? 20.774 -39.216 0.411 1.00 30.38 254 PHE A C 1
ATOM 2002 O O . PHE A 1 254 ? 20.621 -40.272 1.024 1.00 30.38 254 PHE A O 1
ATOM 2009 N N . SER A 1 255 ? 20.949 -38.043 1.063 1.00 35.31 255 SER A N 1
ATOM 2010 C CA . SER A 1 255 ? 19.973 -37.421 2.021 1.00 35.31 255 SER A CA 1
ATOM 2011 C C . SER A 1 255 ? 20.558 -36.374 3.023 1.00 35.31 255 SER A C 1
ATOM 2013 O O . SER A 1 255 ? 21.764 -36.166 3.087 1.00 35.31 255 SER A O 1
ATOM 2015 N N . ASN A 1 256 ? 19.663 -35.667 3.748 1.00 29.36 256 ASN A N 1
ATOM 2016 C CA . ASN A 1 256 ? 19.867 -34.594 4.764 1.00 29.36 256 ASN A CA 1
ATOM 2017 C C . ASN A 1 256 ? 20.890 -34.942 5.892 1.00 29.36 256 ASN A C 1
ATOM 2019 O O . ASN A 1 256 ? 21.097 -36.118 6.151 1.00 29.36 256 ASN A O 1
ATOM 2023 N N . SER A 1 257 ? 21.502 -34.020 6.671 1.00 28.67 257 SER A N 1
ATOM 2024 C CA . SER A 1 257 ? 20.824 -33.123 7.644 1.00 28.67 257 SER A CA 1
ATOM 2025 C C . SER A 1 257 ? 21.744 -32.208 8.512 1.00 28.67 257 SER A C 1
ATOM 2027 O O . SER A 1 257 ? 22.794 -32.651 8.957 1.00 28.67 257 SER A O 1
ATOM 2029 N N . THR A 1 258 ? 21.237 -31.011 8.873 1.00 28.09 258 THR A N 1
ATOM 2030 C CA . THR A 1 258 ? 21.322 -30.279 10.183 1.00 28.09 258 THR A CA 1
ATOM 2031 C C . THR A 1 258 ? 22.638 -29.868 10.907 1.00 28.09 258 THR A C 1
ATOM 2033 O O . THR A 1 258 ? 23.653 -30.549 10.907 1.00 28.09 258 THR A O 1
ATOM 2036 N N . THR A 1 259 ? 22.472 -28.809 11.732 1.00 29.22 259 THR A N 1
ATOM 2037 C CA . THR A 1 259 ? 23.112 -28.485 13.047 1.00 29.22 259 THR A CA 1
ATOM 2038 C C . THR A 1 259 ? 24.474 -27.758 13.172 1.00 29.22 259 THR A C 1
ATOM 2040 O O . THR A 1 259 ? 25.531 -28.368 13.174 1.00 29.22 259 THR A O 1
ATOM 2043 N N . ALA A 1 260 ? 24.365 -26.455 13.490 1.00 30.39 260 ALA A N 1
ATOM 2044 C CA . ALA A 1 260 ? 24.773 -25.791 14.752 1.00 30.39 260 ALA A CA 1
ATOM 2045 C C . ALA A 1 260 ? 26.252 -25.533 15.169 1.00 30.39 260 ALA A C 1
ATOM 2047 O O . ALA A 1 260 ? 27.123 -26.390 15.138 1.00 30.39 260 ALA A O 1
ATOM 2048 N N . ASN A 1 261 ? 26.427 -24.307 15.693 1.00 29.22 261 ASN A N 1
ATOM 2049 C CA . ASN A 1 261 ? 27.459 -23.712 16.563 1.00 29.22 261 ASN A CA 1
ATOM 2050 C C . ASN A 1 261 ? 28.539 -24.586 17.235 1.00 29.22 261 ASN A C 1
ATOM 2052 O O . ASN A 1 261 ? 28.269 -25.631 17.820 1.00 29.22 261 ASN A O 1
ATOM 2056 N N . SER A 1 262 ? 29.716 -23.973 17.423 1.00 29.02 262 SER A N 1
ATOM 2057 C CA . SER A 1 262 ? 30.557 -24.173 18.616 1.00 29.02 262 SER A CA 1
ATOM 2058 C C . SER A 1 262 ? 31.331 -22.900 18.981 1.00 29.02 262 SER A C 1
ATOM 2060 O O . SER A 1 262 ? 32.061 -22.347 18.161 1.00 29.02 262 SER A O 1
ATOM 2062 N N . THR A 1 263 ? 31.168 -22.433 20.220 1.00 29.92 263 THR A N 1
ATOM 2063 C CA . THR A 1 263 ? 32.053 -21.457 20.881 1.00 29.92 263 THR A CA 1
ATOM 2064 C C . THR A 1 263 ? 33.250 -22.176 21.514 1.00 29.92 263 THR A C 1
ATOM 2066 O O . THR A 1 263 ? 33.269 -23.404 21.581 1.00 29.92 263 THR A O 1
ATOM 2069 N N . ASN A 1 264 ? 34.260 -21.439 21.989 1.00 28.59 264 ASN A N 1
ATOM 2070 C CA . ASN A 1 264 ? 35.374 -22.037 22.732 1.00 28.59 264 ASN A CA 1
ATOM 2071 C C . ASN A 1 264 ? 35.851 -21.128 23.879 1.00 28.59 264 ASN A C 1
ATOM 2073 O O . ASN A 1 264 ? 35.773 -19.903 23.777 1.00 28.59 264 ASN A O 1
ATOM 2077 N N . THR A 1 265 ? 36.310 -21.728 24.979 1.00 29.22 265 THR A N 1
ATOM 2078 C CA . THR A 1 265 ? 36.504 -21.068 26.289 1.00 29.22 265 THR A CA 1
ATOM 2079 C C . THR A 1 265 ? 37.740 -21.579 27.027 1.00 29.22 265 THR A C 1
ATOM 2081 O O . THR A 1 265 ? 38.083 -22.743 26.863 1.00 29.22 265 THR A O 1
ATOM 2084 N N . ASN A 1 266 ? 38.333 -20.753 27.900 1.00 26.73 266 ASN A N 1
ATOM 2085 C CA . ASN A 1 266 ? 39.140 -21.146 29.077 1.00 26.73 266 ASN A CA 1
ATOM 2086 C C . ASN A 1 266 ? 39.381 -19.877 29.938 1.00 26.73 266 ASN A C 1
ATOM 2088 O O . ASN A 1 266 ? 39.689 -18.831 29.375 1.00 26.73 266 ASN A O 1
ATOM 2092 N N . SER A 1 267 ? 38.985 -19.807 31.220 1.00 32.12 267 SER A N 1
ATOM 2093 C CA . SER A 1 267 ? 39.567 -20.425 32.442 1.00 32.12 267 SER A CA 1
ATOM 2094 C C . SER A 1 267 ? 40.818 -19.668 32.957 1.00 32.12 267 SER A C 1
ATOM 2096 O O . SER A 1 267 ? 41.662 -19.291 32.157 1.00 32.12 267 SER A O 1
ATOM 2098 N N . GLU A 1 268 ? 41.047 -19.423 34.257 1.00 27.67 268 GLU A N 1
ATOM 2099 C CA . GLU A 1 268 ? 40.372 -19.913 35.477 1.00 27.67 268 GLU A CA 1
ATOM 2100 C C . GLU A 1 268 ? 40.522 -18.930 36.682 1.00 27.67 268 GLU A C 1
ATOM 2102 O O . GLU A 1 268 ? 40.929 -17.784 36.510 1.00 27.67 268 GLU A O 1
ATOM 2107 N N . THR A 1 269 ? 40.149 -19.342 37.904 1.00 26.58 269 THR A N 1
ATOM 2108 C CA . THR A 1 269 ? 39.945 -18.488 39.106 1.00 26.58 269 THR A CA 1
ATOM 2109 C C . THR A 1 269 ? 41.058 -18.597 40.174 1.00 26.58 269 THR A C 1
ATOM 2111 O O . THR A 1 269 ? 41.830 -19.551 40.138 1.00 26.58 269 THR A O 1
ATOM 2114 N N . LYS A 1 270 ? 41.096 -17.687 41.182 1.00 26.77 270 LYS A N 1
ATOM 2115 C CA . LYS A 1 270 ? 40.824 -17.995 42.626 1.00 26.77 270 LYS A CA 1
ATOM 2116 C C . LYS A 1 270 ? 41.187 -16.887 43.666 1.00 26.77 270 LYS A C 1
ATOM 2118 O O . LYS A 1 270 ? 42.347 -16.544 43.824 1.00 26.77 270 LYS A O 1
ATOM 2123 N N . PHE A 1 271 ? 40.181 -16.527 44.484 1.00 26.70 271 PHE A N 1
ATOM 2124 C CA . PHE A 1 271 ? 40.182 -16.194 45.939 1.00 26.70 271 PHE A CA 1
ATOM 2125 C C . PHE A 1 271 ? 40.932 -14.989 46.577 1.00 26.70 271 PHE A C 1
ATOM 2127 O O . PHE A 1 271 ? 41.857 -14.402 46.034 1.00 26.70 271 PHE A O 1
ATOM 2134 N N . VAL A 1 272 ? 40.443 -14.630 47.782 1.00 29.86 272 VAL A N 1
ATOM 2135 C CA . VAL A 1 272 ? 40.725 -13.448 48.637 1.00 29.86 272 VAL A CA 1
ATOM 2136 C C . VAL A 1 272 ? 40.740 -13.885 50.121 1.00 29.86 272 VAL A C 1
ATOM 2138 O O . VAL A 1 272 ? 40.043 -14.854 50.437 1.00 29.86 272 VAL A O 1
ATOM 2141 N N . PRO A 1 273 ? 41.439 -13.184 51.046 1.00 30.86 273 PRO A N 1
ATOM 2142 C CA . PRO A 1 273 ? 40.898 -13.056 52.415 1.00 30.86 273 PRO A CA 1
ATOM 2143 C C . PRO A 1 273 ? 41.152 -11.718 53.176 1.00 30.86 273 PRO A C 1
ATOM 2145 O O . PRO A 1 273 ? 42.292 -11.342 53.418 1.00 30.86 273 PRO A O 1
ATOM 2148 N N . GLN A 1 274 ? 40.051 -11.124 53.671 1.00 26.97 274 GLN A N 1
ATOM 2149 C CA . GLN A 1 274 ? 39.814 -10.555 55.030 1.00 26.97 274 GLN A CA 1
ATOM 2150 C C . GLN A 1 274 ? 40.574 -9.315 55.599 1.00 26.97 274 GLN A C 1
ATOM 2152 O O . GLN A 1 274 ? 41.645 -8.918 55.159 1.00 26.97 274 GLN A O 1
ATOM 2157 N N . THR A 1 275 ? 39.926 -8.679 56.596 1.00 27.89 275 THR A N 1
ATOM 2158 C CA . THR A 1 275 ? 40.230 -7.400 57.300 1.00 27.89 275 THR A CA 1
ATOM 2159 C C . THR A 1 275 ? 40.536 -7.620 58.801 1.00 27.89 275 THR A C 1
ATOM 2161 O O . THR A 1 275 ? 40.381 -8.757 59.257 1.00 27.89 275 THR A O 1
ATOM 2164 N N . PRO A 1 276 ? 40.977 -6.600 59.593 1.00 33.88 276 PRO A N 1
ATOM 2165 C CA . PRO A 1 276 ? 40.024 -5.911 60.514 1.00 33.88 276 PRO A CA 1
ATOM 2166 C C . PRO A 1 276 ? 40.374 -4.466 61.024 1.00 33.88 276 PRO A C 1
ATOM 2168 O O . PRO A 1 276 ? 41.539 -4.085 61.051 1.00 33.88 276 PRO A O 1
ATOM 2171 N N . THR A 1 277 ? 39.368 -3.755 61.596 1.00 25.75 277 THR A N 1
ATOM 2172 C CA . THR A 1 277 ? 39.441 -2.682 62.662 1.00 25.75 277 THR A CA 1
ATOM 2173 C C . THR A 1 277 ? 40.210 -1.350 62.383 1.00 25.75 277 THR A C 1
ATOM 2175 O O . THR A 1 277 ? 41.031 -1.307 61.480 1.00 25.75 277 THR A O 1
ATOM 2178 N N . GLU A 1 278 ? 39.998 -0.189 63.049 1.00 26.92 278 GLU A N 1
ATOM 2179 C CA . GLU A 1 278 ? 39.155 0.227 64.210 1.00 26.92 278 GLU A CA 1
ATOM 2180 C C . GLU A 1 278 ? 38.716 1.738 64.168 1.00 26.92 278 GLU A C 1
ATOM 2182 O O . GLU A 1 278 ? 39.001 2.430 63.198 1.00 26.92 278 GLU A O 1
ATOM 2187 N N . ALA A 1 279 ? 38.004 2.207 65.214 1.00 26.06 279 ALA A N 1
ATOM 2188 C CA . ALA A 1 279 ? 37.249 3.470 65.474 1.00 26.06 279 ALA A CA 1
ATOM 2189 C C . ALA A 1 279 ? 38.003 4.852 65.366 1.00 26.06 279 ALA A C 1
ATOM 2191 O O . ALA A 1 279 ? 39.153 4.876 64.947 1.00 26.06 279 ALA A O 1
ATOM 2192 N N . THR A 1 280 ? 37.477 6.071 65.662 1.00 26.28 280 THR A N 1
ATOM 2193 C CA . THR A 1 280 ? 36.291 6.575 66.428 1.00 26.28 280 THR A CA 1
ATOM 2194 C C . THR A 1 280 ? 35.875 8.016 66.004 1.00 26.28 280 THR A C 1
ATOM 2196 O O . THR A 1 280 ? 36.689 8.758 65.461 1.00 26.28 280 THR A O 1
ATOM 2199 N N . THR A 1 281 ? 34.642 8.452 66.316 1.00 26.08 281 THR A N 1
ATOM 2200 C CA . THR A 1 281 ? 34.106 9.846 66.244 1.00 26.08 281 THR A CA 1
ATOM 2201 C C . THR A 1 281 ? 34.661 10.783 67.355 1.00 26.08 281 THR A C 1
ATOM 2203 O O . THR A 1 281 ? 35.189 10.252 68.336 1.00 26.08 281 THR A O 1
ATOM 2206 N N . PRO A 1 282 ? 34.559 12.143 67.270 1.00 31.41 282 PRO A N 1
ATOM 2207 C CA . PRO A 1 282 ? 33.299 12.864 67.578 1.00 31.41 282 PRO A CA 1
ATOM 2208 C C . PRO A 1 282 ? 33.004 14.183 66.798 1.00 31.41 282 PRO A C 1
ATOM 2210 O O . PRO A 1 282 ? 33.794 14.665 65.995 1.00 31.41 282 PRO A O 1
ATOM 2213 N N . MET A 1 283 ? 31.817 14.737 67.088 1.00 24.86 283 MET A N 1
ATOM 2214 C CA . MET A 1 283 ? 31.232 16.052 66.721 1.00 24.86 283 MET A CA 1
ATOM 2215 C C . MET A 1 283 ? 31.842 17.233 67.547 1.00 24.86 283 MET A C 1
ATOM 2217 O O . MET A 1 283 ? 32.629 16.918 68.446 1.00 24.86 283 MET A O 1
ATOM 2221 N N . PRO A 1 284 ? 31.524 18.547 67.329 1.00 39.62 284 PRO A N 1
ATOM 2222 C CA . PRO A 1 284 ? 30.213 19.090 66.912 1.00 39.62 284 PRO A CA 1
ATOM 2223 C C . PRO A 1 284 ? 30.185 20.296 65.930 1.00 39.62 284 PRO A C 1
ATOM 2225 O O . PRO A 1 284 ? 31.171 20.638 65.284 1.00 39.62 284 PRO A O 1
ATOM 2228 N N . GLU A 1 285 ? 28.972 20.858 65.845 1.00 26.02 285 GLU A N 1
ATOM 2229 C CA . GLU A 1 285 ? 28.428 22.066 65.188 1.00 26.02 285 GLU A CA 1
ATOM 2230 C C . GLU A 1 285 ? 29.277 23.366 65.369 1.00 26.02 285 GLU A C 1
ATOM 2232 O O . GLU A 1 285 ? 30.216 23.391 66.161 1.00 26.02 285 GLU A O 1
ATOM 2237 N N . ASP A 1 286 ? 29.035 24.499 64.682 1.00 24.50 286 ASP A N 1
ATOM 2238 C CA . ASP A 1 286 ? 27.761 25.019 64.139 1.00 24.50 286 ASP A CA 1
ATOM 2239 C C . ASP A 1 286 ? 27.919 26.098 63.021 1.00 24.50 286 ASP A C 1
ATOM 2241 O O . ASP A 1 286 ? 29.011 26.605 62.769 1.00 24.50 286 ASP A O 1
ATOM 2245 N N . ALA A 1 287 ? 26.781 26.501 62.439 1.00 26.64 287 ALA A N 1
ATOM 2246 C CA . ALA A 1 287 ? 26.440 27.818 61.876 1.00 26.64 287 ALA A CA 1
ATOM 2247 C C . ALA A 1 287 ? 26.988 28.306 60.500 1.00 26.64 287 ALA A C 1
ATOM 2249 O O . ALA A 1 287 ? 27.999 28.994 60.392 1.00 26.64 287 ALA A O 1
ATOM 2250 N N . SER A 1 288 ? 26.080 28.240 59.511 1.00 26.06 288 SER A N 1
ATOM 2251 C CA . SER A 1 288 ? 25.586 29.389 58.702 1.00 26.06 288 SER A CA 1
ATOM 2252 C C . SER A 1 288 ? 26.258 29.868 57.383 1.00 26.06 288 SER A C 1
ATOM 2254 O O . SER A 1 288 ? 27.423 30.234 57.314 1.00 26.06 288 SER A O 1
ATOM 2256 N N . THR A 1 289 ? 25.381 30.017 56.371 1.00 25.42 289 THR A N 1
ATOM 2257 C CA . THR A 1 289 ? 25.288 31.095 55.347 1.00 25.42 289 THR A CA 1
ATOM 2258 C C . THR A 1 289 ? 26.350 31.308 54.240 1.00 25.42 289 THR A C 1
ATOM 2260 O O . THR A 1 289 ? 27.292 32.069 54.403 1.00 25.42 289 THR A O 1
ATOM 2263 N N . THR A 1 290 ? 25.987 30.814 53.040 1.00 25.25 290 THR A N 1
ATOM 2264 C CA . THR A 1 290 ? 25.851 31.544 51.741 1.00 25.25 290 THR A CA 1
ATOM 2265 C C . THR A 1 290 ? 27.045 32.150 50.964 1.00 25.25 290 THR A C 1
ATOM 2267 O O . THR A 1 290 ? 27.840 32.906 51.504 1.00 25.25 290 THR A O 1
ATOM 2270 N N . GLU A 1 291 ? 26.945 31.986 49.628 1.00 25.73 291 GLU A N 1
ATOM 2271 C CA . GLU A 1 291 ? 27.506 32.798 48.513 1.00 25.73 291 GLU A CA 1
ATOM 2272 C C . GLU A 1 291 ? 28.961 32.575 48.013 1.00 25.73 291 GLU A C 1
ATOM 2274 O O . GLU A 1 291 ? 29.883 32.248 48.750 1.00 25.73 291 GLU A O 1
ATOM 2279 N N . ALA A 1 292 ? 29.117 32.839 46.702 1.00 27.33 292 ALA A N 1
ATOM 2280 C CA . ALA A 1 292 ? 30.328 33.215 45.948 1.00 27.33 292 ALA A CA 1
ATOM 2281 C C . ALA A 1 292 ? 31.508 32.223 45.702 1.00 27.33 292 ALA A C 1
ATOM 2283 O O . ALA A 1 292 ? 32.506 32.185 46.411 1.00 27.33 292 ALA A O 1
ATOM 2284 N N . SER A 1 293 ? 31.460 31.609 44.508 1.00 24.23 293 SER A N 1
ATOM 2285 C CA . SER A 1 293 ? 32.509 31.632 43.455 1.00 24.23 293 SER A CA 1
ATOM 2286 C C . SER A 1 293 ? 33.927 31.021 43.631 1.00 24.23 293 SER A C 1
ATOM 2288 O O . SER A 1 293 ? 34.787 31.556 44.321 1.00 24.23 293 SER A O 1
ATOM 2290 N N . ASP A 1 294 ? 34.204 30.089 42.705 1.00 25.41 294 ASP A N 1
ATOM 2291 C CA . ASP A 1 294 ? 35.419 29.954 41.867 1.00 25.41 294 ASP A CA 1
ATOM 2292 C C . ASP A 1 294 ? 36.651 29.109 42.279 1.00 25.41 294 ASP A C 1
ATOM 2294 O O . ASP A 1 294 ? 36.911 28.776 43.432 1.00 25.41 294 ASP A O 1
ATOM 2298 N N . THR A 1 295 ? 37.384 28.689 41.238 1.00 35.75 295 THR A N 1
ATOM 2299 C CA . THR A 1 295 ? 38.474 27.684 41.247 1.00 35.75 295 THR A CA 1
ATOM 2300 C C . THR A 1 295 ? 39.874 28.300 41.447 1.00 35.75 295 THR A C 1
ATOM 2302 O O . THR A 1 295 ? 40.022 29.517 41.317 1.00 35.75 295 THR A O 1
ATOM 2305 N N . PRO A 1 296 ? 40.949 27.505 41.712 1.00 37.31 296 PRO A N 1
ATOM 2306 C CA . PRO A 1 296 ? 41.824 27.130 40.578 1.00 37.31 296 PRO A CA 1
ATOM 2307 C C . PRO A 1 296 ? 42.698 25.841 40.689 1.00 37.31 296 PRO A C 1
ATOM 2309 O O . PRO A 1 296 ? 43.494 25.668 41.602 1.00 37.31 296 PRO A O 1
ATOM 2312 N N . SER A 1 297 ? 42.653 25.022 39.628 1.00 31.53 297 SER A N 1
ATOM 2313 C CA . SER A 1 297 ? 43.755 24.411 38.826 1.00 31.53 297 SER A CA 1
ATOM 2314 C C . SER A 1 297 ? 45.193 24.110 39.370 1.00 31.53 297 SER A C 1
ATOM 2316 O O . SER A 1 297 ? 45.810 24.938 40.036 1.00 31.53 297 SER A O 1
ATOM 2318 N N . LYS A 1 298 ? 45.819 23.056 38.772 1.00 33.38 298 LYS A N 1
ATOM 2319 C CA . LYS A 1 298 ? 47.272 22.650 38.696 1.00 33.38 298 LYS A CA 1
ATOM 2320 C C . LYS A 1 298 ? 47.708 21.553 39.723 1.00 33.38 298 LYS A C 1
ATOM 2322 O O . LYS A 1 298 ? 47.075 21.430 40.756 1.00 33.38 298 LYS A O 1
ATOM 2327 N N . PHE A 1 299 ? 48.736 20.690 39.522 1.00 29.42 299 PHE A N 1
ATOM 2328 C CA . PHE A 1 299 ? 49.865 20.694 38.556 1.00 29.42 299 PHE A CA 1
ATOM 2329 C C . PHE A 1 299 ? 50.596 19.325 38.284 1.00 29.42 299 PHE A C 1
ATOM 2331 O O . PHE A 1 299 ? 51.328 18.846 39.145 1.00 29.42 299 PHE A O 1
ATOM 2338 N N . GLY A 1 300 ? 50.615 18.821 37.030 1.00 30.73 300 GLY A N 1
ATOM 2339 C CA . GLY A 1 300 ? 51.703 17.958 36.469 1.00 30.73 300 GLY A CA 1
ATOM 2340 C C . GLY A 1 300 ? 51.800 16.480 36.931 1.00 30.73 300 GLY A C 1
ATOM 2341 O O . GLY A 1 300 ? 51.154 16.120 37.899 1.00 30.73 300 GLY A O 1
ATOM 2342 N N . LYS A 1 301 ? 52.583 15.535 36.357 1.00 41.03 301 LYS A N 1
ATOM 2343 C CA . LYS A 1 301 ? 53.564 15.352 35.227 1.00 41.03 301 LYS A CA 1
ATOM 2344 C C . LYS A 1 301 ? 53.716 13.801 35.035 1.00 41.03 301 LYS A C 1
ATOM 2346 O O . LYS A 1 301 ? 53.372 13.101 35.974 1.00 41.03 301 LYS A O 1
ATOM 2351 N N . ARG A 1 302 ? 54.290 13.127 34.013 1.00 39.53 302 ARG A N 1
ATOM 2352 C CA . ARG A 1 302 ? 54.824 13.314 32.625 1.00 39.53 302 ARG A CA 1
ATOM 2353 C C . ARG A 1 302 ? 55.006 11.880 32.030 1.00 39.53 302 ARG A C 1
ATOM 2355 O O . ARG A 1 302 ? 55.257 10.974 32.811 1.00 39.53 302 ARG A O 1
ATOM 2362 N N . LEU A 1 303 ? 54.935 11.626 30.712 1.00 34.16 303 LEU A N 1
ATOM 2363 C CA . LEU A 1 303 ? 56.068 11.378 29.769 1.00 34.16 303 LEU A CA 1
ATOM 2364 C C . LEU A 1 303 ? 55.468 11.089 28.360 1.00 34.16 303 LEU A C 1
ATOM 2366 O O . LEU A 1 303 ? 54.527 10.316 28.281 1.00 34.16 303 LEU A O 1
ATOM 2370 N N . ARG A 1 304 ? 55.801 11.856 27.300 1.00 35.19 304 ARG A N 1
ATOM 2371 C CA . ARG A 1 304 ? 56.693 11.521 26.141 1.00 35.19 304 ARG A CA 1
ATOM 2372 C C . ARG A 1 304 ? 56.273 10.279 25.313 1.00 35.19 304 ARG A C 1
ATOM 2374 O O . ARG A 1 304 ? 56.090 9.231 25.905 1.00 35.19 304 ARG A O 1
ATOM 2381 N N . MET A 1 305 ? 56.199 10.291 23.967 1.00 33.09 305 MET A N 1
ATOM 2382 C CA . MET A 1 305 ? 56.608 11.245 22.887 1.00 33.09 305 MET A CA 1
ATOM 2383 C C . MET A 1 305 ? 55.808 10.897 21.573 1.00 33.09 305 MET A C 1
ATOM 2385 O O . MET A 1 305 ? 55.025 9.961 21.651 1.00 33.09 305 MET A O 1
ATOM 2389 N N . ASN A 1 306 ? 55.861 11.506 20.364 1.00 30.02 306 ASN A N 1
ATOM 2390 C CA . ASN A 1 306 ? 56.728 12.498 19.681 1.00 30.02 306 ASN A CA 1
ATOM 2391 C C . ASN A 1 306 ? 56.006 13.211 18.470 1.00 30.02 306 ASN A C 1
ATOM 2393 O O . ASN A 1 306 ? 54.858 12.890 18.205 1.00 30.02 306 ASN A O 1
ATOM 2397 N N . MET A 1 307 ? 56.692 14.145 17.770 1.00 32.28 307 MET A N 1
ATOM 2398 C CA . MET A 1 307 ? 56.595 14.676 16.359 1.00 32.28 307 MET A CA 1
ATOM 2399 C C . MET A 1 307 ? 55.404 14.336 15.400 1.00 32.28 307 MET A C 1
ATOM 2401 O O . MET A 1 307 ? 54.965 13.197 15.370 1.00 32.28 307 MET A O 1
ATOM 2405 N N . SER A 1 308 ? 54.925 15.199 14.468 1.00 33.84 308 SER A N 1
ATOM 2406 C CA . SER A 1 308 ? 55.326 16.569 14.034 1.00 33.84 308 SER A CA 1
ATOM 2407 C C . SER A 1 308 ? 54.222 17.357 13.276 1.00 33.84 308 SER A C 1
ATOM 2409 O O . SER A 1 308 ? 53.511 16.789 12.463 1.00 33.84 308 SER A O 1
ATOM 2411 N N . PHE A 1 309 ? 54.184 18.681 13.517 1.00 30.33 309 PHE A N 1
ATOM 2412 C CA . PHE A 1 309 ? 53.884 19.870 12.662 1.00 30.33 309 PHE A CA 1
ATOM 2413 C C . PHE A 1 309 ? 53.251 19.718 11.247 1.00 30.33 309 PHE A C 1
ATOM 2415 O O . PHE A 1 309 ? 53.602 18.823 10.495 1.00 30.33 309 PHE A O 1
ATOM 2422 N N . ASN A 1 310 ? 52.425 20.663 10.759 1.00 26.69 310 ASN A N 1
ATOM 2423 C CA . ASN A 1 310 ? 52.646 22.126 10.814 1.00 26.69 310 ASN A CA 1
ATOM 2424 C C . ASN A 1 310 ? 51.362 23.004 10.823 1.00 26.69 310 ASN A C 1
ATOM 2426 O O . ASN A 1 310 ? 50.262 22.506 10.623 1.00 26.69 310 ASN A O 1
ATOM 2430 N N . MET A 1 311 ? 51.499 24.315 11.091 1.00 31.47 311 MET A N 1
ATOM 2431 C CA . MET A 1 311 ? 50.398 25.216 11.494 1.00 31.47 311 MET A CA 1
ATOM 2432 C C . MET A 1 311 ? 50.545 26.673 10.996 1.00 31.47 311 MET A C 1
ATOM 2434 O O . MET A 1 311 ? 51.658 27.194 10.957 1.00 31.47 311 MET A O 1
ATOM 2438 N N . LYS A 1 312 ? 49.411 27.348 10.729 1.00 29.61 312 LYS A N 1
ATOM 2439 C CA . LYS A 1 312 ? 49.161 28.820 10.669 1.00 29.61 312 LYS A CA 1
ATOM 2440 C C . LYS A 1 312 ? 47.620 29.000 10.679 1.00 29.61 312 LYS A C 1
ATOM 2442 O O . LYS A 1 312 ? 46.986 28.403 9.823 1.00 29.61 312 LYS A O 1
ATOM 2447 N N . LYS A 1 313 ? 46.910 29.638 11.634 1.00 32.88 313 LYS A N 1
ATOM 2448 C CA . LYS A 1 313 ? 47.153 30.822 12.512 1.00 32.88 313 LYS A CA 1
ATOM 2449 C C . LYS A 1 313 ? 47.190 32.122 11.677 1.00 32.88 313 LYS A C 1
ATOM 2451 O O . LYS A 1 313 ? 47.908 32.123 10.686 1.00 32.88 313 LYS A O 1
ATOM 2456 N N . LEU A 1 314 ? 46.503 33.243 11.975 1.00 29.83 314 LEU A N 1
ATOM 2457 C CA . LEU A 1 314 ? 45.906 33.858 13.199 1.00 29.83 314 LEU A CA 1
ATOM 2458 C C . LEU A 1 314 ? 44.730 34.811 12.765 1.00 29.83 314 LEU A C 1
ATOM 2460 O O . LEU A 1 314 ? 44.743 35.202 11.606 1.00 29.83 314 LEU A O 1
ATOM 2464 N N . GLY A 1 315 ? 43.718 35.272 13.536 1.00 26.44 315 GLY A N 1
ATOM 2465 C CA . GLY A 1 315 ? 43.406 35.209 14.983 1.00 26.44 315 GLY A CA 1
ATOM 2466 C C . GLY A 1 315 ? 41.997 35.733 15.402 1.00 26.44 315 GLY A C 1
ATOM 2467 O O . GLY A 1 315 ? 41.006 35.061 15.145 1.00 26.44 315 GLY A O 1
ATOM 2468 N N . LYS A 1 316 ? 41.923 36.850 16.159 1.00 28.06 316 LYS A N 1
ATOM 2469 C CA . LYS A 1 316 ? 40.743 37.473 16.850 1.00 28.06 316 LYS A CA 1
ATOM 2470 C C . LYS A 1 316 ? 41.150 38.902 17.353 1.00 28.06 316 LYS A C 1
ATOM 2472 O O . LYS A 1 316 ? 42.349 39.170 17.229 1.00 28.06 316 LYS A O 1
ATOM 2477 N N . PRO A 1 317 ? 40.334 39.757 18.044 1.00 42.09 317 PRO A N 1
ATOM 2478 C CA . PRO A 1 317 ? 38.876 39.789 18.310 1.00 42.09 317 PRO A CA 1
ATOM 2479 C C . PRO A 1 317 ? 38.214 41.205 18.033 1.00 42.09 317 PRO A C 1
ATOM 2481 O O . PRO A 1 317 ? 38.340 41.631 16.892 1.00 42.09 317 PRO A O 1
ATOM 2484 N N . PRO A 1 318 ? 37.483 41.926 18.939 1.00 44.56 318 PRO A N 1
ATOM 2485 C CA . PRO A 1 318 ? 35.998 42.031 18.943 1.00 44.56 318 PRO A CA 1
ATOM 2486 C C . PRO A 1 318 ? 35.388 43.463 19.101 1.00 44.56 318 PRO A C 1
ATOM 2488 O O . PRO A 1 318 ? 36.119 44.393 19.421 1.00 44.56 318 PRO A O 1
ATOM 2491 N N . THR A 1 319 ? 34.044 43.592 19.080 1.00 24.86 319 THR A N 1
ATOM 2492 C CA . THR A 1 319 ? 33.253 44.531 19.938 1.00 24.86 319 THR A CA 1
ATOM 2493 C C . THR A 1 319 ? 31.737 44.227 19.932 1.00 24.86 319 THR A C 1
ATOM 2495 O O . THR A 1 319 ? 31.254 43.522 19.050 1.00 24.86 319 THR A O 1
ATOM 2498 N N . ASN A 1 320 ? 30.998 44.765 20.918 1.00 25.20 320 ASN A N 1
ATOM 2499 C CA . ASN A 1 320 ? 29.523 44.823 20.986 1.00 25.20 320 ASN A CA 1
ATOM 2500 C C . ASN A 1 320 ? 29.032 46.251 20.655 1.00 25.20 320 ASN A C 1
ATOM 2502 O O . ASN A 1 320 ? 29.776 47.189 20.926 1.00 25.20 320 ASN A O 1
ATOM 2506 N N . GLU A 1 321 ? 27.781 46.429 20.202 1.00 27.56 321 GLU A N 1
ATOM 2507 C CA . GLU A 1 321 ? 26.671 47.057 20.971 1.00 27.56 321 GLU A CA 1
ATOM 2508 C C . GLU A 1 321 ? 25.371 47.161 20.129 1.00 27.56 321 GLU A C 1
ATOM 2510 O O . GLU A 1 321 ? 25.232 46.423 19.153 1.00 27.56 321 GLU A O 1
ATOM 2515 N N . LYS A 1 322 ? 24.359 47.924 20.578 1.00 28.98 322 LYS A N 1
ATOM 2516 C CA . LYS A 1 322 ? 22.942 47.804 20.175 1.00 28.98 322 LYS A CA 1
ATOM 2517 C C . LYS A 1 322 ? 22.382 48.972 19.332 1.00 28.98 322 LYS A C 1
ATOM 2519 O O . LYS A 1 322 ? 22.922 50.071 19.324 1.00 28.98 322 LYS A O 1
ATOM 2524 N N . ASP A 1 323 ? 21.177 48.698 18.818 1.00 27.56 323 ASP A N 1
ATOM 2525 C CA . ASP A 1 323 ? 20.013 49.588 18.637 1.00 27.56 323 ASP A CA 1
ATOM 2526 C C . ASP A 1 323 ? 19.746 50.282 17.279 1.00 27.56 323 ASP A C 1
ATOM 2528 O O . ASP A 1 323 ? 20.621 50.798 16.595 1.00 27.56 323 ASP A O 1
ATOM 2532 N N . ASN A 1 324 ? 18.432 50.354 17.006 1.00 27.53 324 ASN A N 1
ATOM 2533 C CA . ASN A 1 324 ? 17.673 51.160 16.036 1.00 27.53 324 ASN A CA 1
ATOM 2534 C C . ASN A 1 324 ? 17.452 50.690 14.572 1.00 27.53 324 ASN A C 1
ATOM 2536 O O . ASN A 1 324 ? 18.348 50.345 13.812 1.00 27.53 324 ASN A O 1
ATOM 2540 N N . LYS A 1 325 ? 16.160 50.763 14.204 1.00 27.45 325 LYS A N 1
ATOM 2541 C CA . LYS A 1 325 ? 15.530 50.776 12.862 1.00 27.45 325 LYS A CA 1
ATOM 2542 C C . LYS A 1 325 ? 15.702 52.170 12.187 1.00 27.45 325 LYS A C 1
ATOM 2544 O O . LYS A 1 325 ? 16.130 53.074 12.905 1.00 27.45 325 LYS A O 1
ATOM 2549 N N . PRO A 1 326 ? 15.261 52.432 10.922 1.00 37.66 326 PRO A N 1
ATOM 2550 C CA . PRO A 1 326 ? 14.530 51.566 9.967 1.00 37.66 326 PRO A CA 1
ATOM 2551 C C . PRO A 1 326 ? 15.030 51.534 8.490 1.00 37.66 326 PRO A C 1
ATOM 2553 O O . PRO A 1 326 ? 15.544 52.520 7.988 1.00 37.66 326 PRO A O 1
ATOM 2556 N N . ALA A 1 327 ? 14.661 50.447 7.789 1.00 24.91 327 ALA A N 1
ATOM 2557 C CA . ALA A 1 327 ? 14.203 50.347 6.380 1.00 24.91 327 ALA A CA 1
ATOM 2558 C C . ALA A 1 327 ? 15.058 50.820 5.168 1.00 24.91 327 ALA A C 1
ATOM 2560 O O . ALA A 1 327 ? 15.658 51.886 5.188 1.00 24.91 327 ALA A O 1
ATOM 2561 N N . VAL A 1 328 ? 14.909 50.058 4.060 1.00 25.59 328 VAL A N 1
ATOM 2562 C CA . VAL A 1 328 ? 14.783 50.444 2.620 1.00 25.59 328 VAL A CA 1
ATOM 2563 C C . VAL A 1 328 ? 15.615 49.553 1.661 1.00 25.59 328 VAL A C 1
ATOM 2565 O O . VAL A 1 328 ? 16.827 49.685 1.597 1.00 25.59 328 VAL A O 1
ATOM 2568 N N . VAL A 1 329 ? 14.883 48.752 0.861 1.00 27.19 329 VAL A N 1
ATOM 2569 C CA . VAL A 1 329 ? 15.188 48.211 -0.496 1.00 27.19 329 VAL A CA 1
ATOM 2570 C C . VAL A 1 329 ? 16.212 47.062 -0.692 1.00 27.19 329 VAL A C 1
ATOM 2572 O O . VAL A 1 329 ? 17.317 47.076 -0.172 1.00 27.19 329 VAL A O 1
ATOM 2575 N N . GLU A 1 330 ? 15.736 46.076 -1.474 1.00 29.33 330 GLU A N 1
ATOM 2576 C CA . GLU A 1 330 ? 16.368 45.066 -2.361 1.00 29.33 330 GLU A CA 1
ATOM 2577 C C . GLU A 1 330 ? 17.831 44.620 -2.143 1.00 29.33 330 GLU A C 1
ATOM 2579 O O . GLU A 1 330 ? 18.761 45.394 -2.331 1.00 29.33 330 GLU A O 1
ATOM 2584 N N . GLU A 1 331 ? 18.041 43.306 -1.955 1.00 25.58 331 GLU A N 1
ATOM 2585 C CA . GLU A 1 331 ? 18.510 42.440 -3.059 1.00 25.58 331 GLU A CA 1
ATOM 2586 C C . GLU A 1 331 ? 18.344 40.930 -2.757 1.00 25.58 331 GLU A C 1
ATOM 2588 O O . GLU A 1 331 ? 18.049 40.522 -1.633 1.00 25.58 331 GLU A O 1
ATOM 2593 N N . THR A 1 332 ? 18.489 40.114 -3.804 1.00 29.59 332 THR A N 1
ATOM 2594 C CA . THR A 1 332 ? 18.298 38.655 -3.872 1.00 29.59 332 THR A CA 1
ATOM 2595 C C . THR A 1 332 ? 19.052 37.845 -2.813 1.00 29.59 332 THR A C 1
ATOM 2597 O O . THR A 1 332 ? 20.266 37.996 -2.657 1.00 29.59 332 THR A O 1
ATOM 2600 N N . LYS A 1 333 ? 18.381 36.846 -2.218 1.00 25.53 333 LYS A N 1
ATOM 2601 C CA . LYS A 1 333 ? 19.070 35.631 -1.764 1.00 25.53 333 LYS A CA 1
ATOM 2602 C C . LYS A 1 333 ? 18.171 34.397 -1.721 1.00 25.53 333 LYS A C 1
ATOM 2604 O O . LYS A 1 333 ? 17.092 34.435 -1.142 1.00 25.53 333 LYS A O 1
ATOM 2609 N N . GLU A 1 334 ? 18.660 33.311 -2.307 1.00 27.95 334 GLU A N 1
ATOM 2610 C CA . GLU A 1 334 ? 18.129 31.962 -2.118 1.00 27.95 334 GLU A CA 1
ATOM 2611 C C . GLU A 1 334 ? 18.508 31.477 -0.707 1.00 27.95 334 GLU A C 1
ATOM 2613 O O . GLU A 1 334 ? 19.649 31.669 -0.269 1.00 27.95 334 GLU A O 1
ATOM 2618 N N . GLU A 1 335 ? 17.576 30.844 0.008 1.00 26.02 335 GLU A N 1
ATOM 2619 C CA . GLU A 1 335 ? 17.886 30.076 1.220 1.00 26.02 335 GLU A CA 1
ATOM 2620 C C . GLU A 1 335 ? 17.837 28.583 0.880 1.00 26.02 335 GLU A C 1
ATOM 2622 O O . GLU A 1 335 ? 16.953 28.131 0.156 1.00 26.02 335 GLU A O 1
ATOM 2627 N N . ALA A 1 336 ? 18.852 27.842 1.328 1.00 26.28 336 ALA A N 1
ATOM 2628 C CA . ALA A 1 336 ? 19.143 26.507 0.819 1.00 26.28 336 ALA A CA 1
ATOM 2629 C C . ALA A 1 336 ? 18.132 25.450 1.286 1.00 26.28 336 ALA A C 1
ATOM 2631 O O . ALA A 1 336 ? 17.742 25.419 2.456 1.00 26.28 336 ALA A O 1
ATOM 2632 N N . GLU A 1 337 ? 17.791 24.531 0.382 1.00 26.83 337 GLU A N 1
ATOM 2633 C CA . GLU A 1 337 ? 17.118 23.285 0.738 1.00 26.83 337 GLU A CA 1
ATOM 2634 C C . GLU A 1 337 ? 17.995 22.426 1.663 1.00 26.83 337 GLU A C 1
ATOM 2636 O O . GLU A 1 337 ? 19.224 22.532 1.686 1.00 26.83 337 GLU A O 1
ATOM 2641 N N . VAL A 1 338 ? 17.357 21.567 2.459 1.00 28.47 338 VAL A N 1
ATOM 2642 C CA . VAL A 1 338 ? 18.054 20.728 3.439 1.00 28.47 338 VAL A CA 1
ATOM 2643 C C . VAL A 1 338 ? 18.572 19.459 2.760 1.00 28.47 338 VAL A C 1
ATOM 2645 O O . VAL A 1 338 ? 17.822 18.503 2.554 1.00 28.47 338 VAL A O 1
ATOM 2648 N N . ASP A 1 339 ? 19.872 19.452 2.453 1.00 25.39 339 ASP A N 1
ATOM 2649 C CA . ASP A 1 339 ? 20.611 18.314 1.892 1.00 25.39 339 ASP A CA 1
ATOM 2650 C C . ASP A 1 339 ? 20.262 16.986 2.585 1.00 25.39 339 ASP A C 1
ATOM 2652 O O . ASP A 1 339 ? 20.721 16.689 3.690 1.00 25.39 339 ASP A O 1
ATOM 2656 N N . THR A 1 340 ? 19.507 16.133 1.889 1.00 30.55 340 THR A N 1
ATOM 2657 C CA . THR A 1 340 ? 19.244 14.742 2.304 1.00 30.55 340 THR A CA 1
ATOM 2658 C C . THR A 1 340 ? 20.072 13.761 1.458 1.00 30.55 340 THR A C 1
ATOM 2660 O O . THR A 1 340 ? 19.645 12.659 1.124 1.00 30.55 340 THR A O 1
ATOM 2663 N N . GLN A 1 341 ? 21.301 14.155 1.100 1.00 37.56 341 GLN A N 1
ATOM 2664 C CA . GLN A 1 341 ? 22.257 13.304 0.385 1.00 37.56 341 GLN A CA 1
ATOM 2665 C C . GLN A 1 341 ? 23.233 12.617 1.350 1.00 37.56 341 GLN A C 1
ATOM 2667 O O . GLN A 1 341 ? 24.234 13.197 1.766 1.00 37.56 341 GLN A O 1
ATOM 2672 N N . SER A 1 342 ? 22.991 11.341 1.669 1.00 32.75 342 SER A N 1
ATOM 2673 C CA . SER A 1 342 ? 24.055 10.450 2.162 1.00 32.75 342 SER A CA 1
ATOM 2674 C C . SER A 1 342 ? 23.800 8.969 1.853 1.00 32.75 342 SER A C 1
ATOM 2676 O O . SER A 1 342 ? 23.494 8.158 2.722 1.00 32.75 342 SER A O 1
ATOM 2678 N N . SER A 1 343 ? 24.027 8.589 0.595 1.00 36.44 343 SER A N 1
ATOM 2679 C CA . SER A 1 343 ? 24.382 7.212 0.234 1.00 36.44 343 SER A CA 1
ATOM 2680 C C . SER A 1 343 ? 25.670 7.240 -0.585 1.00 36.44 343 SER A C 1
ATOM 2682 O O . SER A 1 343 ? 25.673 7.681 -1.733 1.00 36.44 343 SER A O 1
ATOM 2684 N N . SER A 1 344 ? 26.776 6.820 0.025 1.00 36.53 344 SER A N 1
ATOM 2685 C CA . SER A 1 344 ? 28.082 6.730 -0.624 1.00 36.53 344 SER A CA 1
ATOM 2686 C C . SER A 1 344 ? 28.206 5.430 -1.417 1.00 36.53 344 SER A C 1
ATOM 2688 O O . SER A 1 344 ? 28.012 4.360 -0.847 1.00 36.53 344 SER A O 1
ATOM 2690 N N . ASP A 1 345 ? 28.576 5.507 -2.696 1.00 38.31 345 ASP A N 1
ATOM 2691 C CA . ASP A 1 345 ? 29.889 5.024 -3.157 1.00 38.31 345 ASP A CA 1
ATOM 2692 C C . ASP A 1 345 ? 30.094 5.238 -4.668 1.00 38.31 345 ASP A C 1
ATOM 2694 O O . ASP A 1 345 ? 29.150 5.327 -5.445 1.00 38.31 345 ASP A O 1
ATOM 2698 N N . ASN A 1 346 ? 31.364 5.360 -5.068 1.00 43.12 346 ASN A N 1
ATOM 2699 C CA . ASN A 1 346 ? 31.841 5.725 -6.408 1.00 43.12 346 ASN A CA 1
ATOM 2700 C C . ASN A 1 346 ? 31.151 5.000 -7.591 1.00 43.12 346 ASN A C 1
ATOM 2702 O O . ASN A 1 346 ? 31.601 3.938 -8.024 1.00 43.12 346 ASN A O 1
ATOM 2706 N N . SER A 1 347 ? 30.173 5.654 -8.218 1.00 43.84 347 SER A N 1
ATOM 2707 C CA . SER A 1 347 ? 29.705 5.367 -9.583 1.00 43.84 347 SER A CA 1
ATOM 2708 C C . SER A 1 347 ? 29.633 6.654 -10.417 1.00 43.84 347 SER A C 1
ATOM 2710 O O . SER A 1 347 ? 29.643 7.755 -9.869 1.00 43.84 347 SER A O 1
ATOM 2712 N N . ASN A 1 348 ? 29.607 6.534 -11.749 1.00 48.72 348 ASN A N 1
ATOM 2713 C CA . ASN A 1 348 ? 29.677 7.689 -12.654 1.00 48.72 348 ASN A CA 1
ATOM 2714 C C . ASN A 1 348 ? 28.534 8.696 -12.456 1.00 48.72 348 ASN A C 1
ATOM 2716 O O . ASN A 1 348 ? 27.397 8.314 -12.189 1.00 48.72 348 ASN A O 1
ATOM 2720 N N . SER A 1 349 ? 28.827 9.973 -12.726 1.00 62.47 349 SER A N 1
ATOM 2721 C CA . SER A 1 349 ? 27.877 11.093 -12.755 1.00 62.47 349 SER A CA 1
ATOM 2722 C C . SER A 1 349 ? 26.937 11.043 -13.974 1.00 62.47 349 SER A C 1
ATOM 2724 O O . SER A 1 349 ? 26.858 11.994 -14.755 1.00 62.47 349 SER A O 1
ATOM 2726 N N . ARG A 1 350 ? 26.263 9.907 -14.184 1.00 85.75 350 ARG A N 1
ATOM 2727 C CA . ARG A 1 350 ? 25.195 9.777 -15.178 1.00 85.75 350 ARG A CA 1
ATOM 2728 C C . ARG A 1 350 ? 23.964 10.501 -14.630 1.00 85.75 350 ARG A C 1
ATOM 2730 O O . ARG A 1 350 ? 23.456 10.124 -13.579 1.00 85.75 350 ARG A O 1
ATOM 2737 N N . ILE A 1 351 ? 23.519 11.545 -15.328 1.00 89.56 351 ILE A N 1
ATOM 2738 C CA . ILE A 1 351 ? 22.255 12.225 -15.019 1.00 89.56 351 ILE A CA 1
ATOM 2739 C C . ILE A 1 351 ? 21.108 11.248 -15.308 1.00 89.56 351 ILE A C 1
ATOM 2741 O O . ILE A 1 351 ? 21.196 10.437 -16.233 1.00 89.56 351 ILE A O 1
ATOM 2745 N N . VAL A 1 352 ? 20.072 11.312 -14.479 1.00 94.44 352 VAL A N 1
ATOM 2746 C CA . VAL A 1 352 ? 18.891 10.449 -14.492 1.00 94.44 352 VAL A CA 1
ATOM 2747 C C . VAL A 1 352 ? 17.658 11.358 -14.476 1.00 94.44 352 VAL A C 1
ATOM 2749 O O . VAL A 1 352 ? 17.711 12.422 -13.865 1.00 94.44 352 VAL A O 1
ATOM 2752 N N . ASP A 1 353 ? 16.574 10.973 -15.147 1.00 94.50 353 ASP A N 1
ATOM 2753 C CA . ASP A 1 353 ? 15.300 11.704 -15.073 1.00 94.50 353 ASP A CA 1
ATOM 2754 C C . ASP A 1 353 ? 14.627 11.528 -13.691 1.00 94.50 353 ASP A C 1
ATOM 2756 O O . ASP A 1 353 ? 14.651 10.444 -13.117 1.00 94.50 353 ASP A O 1
ATOM 2760 N N . GLU A 1 354 ? 13.952 12.549 -13.157 1.00 92.88 354 GLU A N 1
ATOM 2761 C CA . GLU A 1 354 ? 13.301 12.494 -11.824 1.00 92.88 354 GLU A CA 1
ATOM 2762 C C . GLU A 1 354 ? 11.921 11.782 -11.829 1.00 92.88 354 GLU A C 1
ATOM 2764 O O . GLU A 1 354 ? 11.044 12.023 -10.998 1.00 92.88 354 GLU A O 1
ATOM 2769 N N . ASN A 1 355 ? 11.712 10.873 -12.784 1.00 96.06 355 ASN A N 1
ATOM 2770 C CA . ASN A 1 355 ? 10.461 10.158 -13.049 1.00 96.06 355 ASN A CA 1
ATOM 2771 C C . ASN A 1 355 ? 10.676 8.626 -13.092 1.00 96.06 355 ASN A C 1
ATOM 2773 O O . ASN A 1 355 ? 11.724 8.094 -12.718 1.00 96.06 355 ASN A O 1
ATOM 2777 N N . PHE A 1 356 ? 9.665 7.880 -13.535 1.00 97.81 356 PHE A N 1
ATOM 2778 C CA . PHE A 1 356 ? 9.695 6.418 -13.636 1.00 97.81 356 PHE A CA 1
ATOM 2779 C C . PHE A 1 356 ? 10.772 5.900 -14.608 1.00 97.81 356 PHE A C 1
ATOM 2781 O O . PHE A 1 356 ? 11.454 4.919 -14.297 1.00 97.81 356 PHE A O 1
ATOM 2788 N N . LEU A 1 357 ? 11.000 6.582 -15.736 1.00 97.81 357 LEU A N 1
ATOM 2789 C CA . LEU A 1 357 ? 12.119 6.316 -16.648 1.00 97.81 357 LEU A CA 1
ATOM 2790 C C . LEU A 1 357 ? 13.468 6.442 -15.922 1.00 97.81 357 LEU A C 1
ATOM 2792 O O . LEU A 1 357 ? 14.382 5.667 -16.202 1.00 97.81 357 LEU A O 1
ATOM 2796 N N . GLY A 1 358 ? 13.579 7.323 -14.928 1.00 97.19 358 GLY A N 1
ATOM 2797 C CA . GLY A 1 358 ? 14.749 7.419 -14.059 1.00 97.19 358 GLY A CA 1
ATOM 2798 C C . GLY A 1 358 ? 15.067 6.144 -13.274 1.00 97.19 358 GLY A C 1
ATOM 2799 O O . GLY A 1 358 ? 16.227 5.730 -13.174 1.00 97.19 358 GLY A O 1
ATOM 2800 N N . CYS A 1 359 ? 14.040 5.456 -12.767 1.00 96.88 359 CYS A N 1
ATOM 2801 C CA . CYS A 1 359 ? 14.194 4.139 -12.141 1.00 96.88 359 CYS A CA 1
ATOM 2802 C C . CYS A 1 359 ? 14.750 3.111 -13.144 1.00 96.88 359 CYS A C 1
ATOM 2804 O O . CYS A 1 359 ? 15.701 2.380 -12.847 1.00 96.88 359 CYS A O 1
ATOM 2806 N N . ILE A 1 360 ? 14.217 3.110 -14.369 1.00 97.94 360 ILE A N 1
ATOM 2807 C CA . ILE A 1 360 ? 14.670 2.237 -15.459 1.00 97.94 360 ILE A CA 1
ATOM 2808 C C . ILE A 1 360 ? 16.114 2.566 -15.871 1.00 97.94 360 ILE A C 1
ATOM 2810 O O . ILE A 1 360 ? 16.913 1.653 -16.077 1.00 97.94 360 ILE A O 1
ATOM 2814 N N . GLN A 1 361 ? 16.493 3.842 -15.954 1.00 97.44 361 GLN A N 1
ATOM 2815 C CA . GLN A 1 361 ? 17.864 4.277 -16.245 1.00 97.44 361 GLN A CA 1
ATOM 2816 C C . GLN A 1 361 ? 18.841 3.791 -15.169 1.00 97.44 361 GLN A C 1
ATOM 2818 O O . GLN A 1 361 ? 19.847 3.168 -15.506 1.00 97.44 361 GLN A O 1
ATOM 2823 N N . LYS A 1 362 ? 18.511 3.967 -13.881 1.00 96.19 362 LYS A N 1
ATOM 2824 C CA . LYS A 1 362 ? 19.289 3.428 -12.747 1.00 96.19 362 LYS A CA 1
ATOM 2825 C C . LYS A 1 362 ? 19.495 1.909 -12.868 1.00 96.19 362 LYS A C 1
ATOM 2827 O O . LYS A 1 362 ? 20.611 1.426 -12.680 1.00 96.19 362 LYS A O 1
ATOM 2832 N N . ILE A 1 363 ? 18.455 1.164 -13.254 1.00 97.25 363 ILE A N 1
ATOM 2833 C CA . ILE A 1 363 ? 18.527 -0.285 -13.520 1.00 97.25 363 ILE A CA 1
ATOM 2834 C C . ILE A 1 363 ? 19.443 -0.602 -14.718 1.00 97.25 363 ILE A C 1
ATOM 2836 O O . ILE A 1 363 ? 20.321 -1.461 -14.611 1.00 97.25 363 ILE A O 1
ATOM 2840 N N . ARG A 1 364 ? 19.286 0.098 -15.849 1.00 97.12 364 ARG A N 1
ATOM 2841 C CA . ARG A 1 364 ? 20.073 -0.136 -17.075 1.00 97.12 364 ARG A CA 1
ATOM 2842 C C . ARG A 1 364 ? 21.558 0.189 -16.884 1.00 97.12 364 ARG A C 1
ATOM 2844 O O . ARG A 1 364 ? 22.398 -0.607 -17.301 1.00 97.12 364 ARG A O 1
ATOM 2851 N N . PHE A 1 365 ? 21.884 1.281 -16.193 1.00 96.56 365 PHE A N 1
ATOM 2852 C CA . PHE A 1 365 ? 23.261 1.655 -15.854 1.00 96.56 365 PHE A CA 1
ATOM 2853 C C . PHE A 1 365 ? 23.933 0.632 -14.926 1.00 96.56 365 PHE A C 1
ATOM 2855 O O . PHE A 1 365 ? 25.101 0.302 -15.130 1.00 96.56 365 PHE A O 1
ATOM 2862 N N . ALA A 1 366 ? 23.197 0.052 -13.971 1.00 95.62 366 ALA A N 1
ATOM 2863 C CA . ALA A 1 366 ? 23.722 -1.026 -13.132 1.00 95.62 366 ALA A CA 1
ATOM 2864 C C . ALA A 1 366 ? 24.093 -2.283 -13.948 1.00 95.62 366 ALA A C 1
ATOM 2866 O O . ALA A 1 366 ? 25.090 -2.937 -13.642 1.00 95.62 366 ALA A O 1
ATOM 2867 N N . TYR A 1 367 ? 23.347 -2.609 -15.014 1.00 96.81 367 TYR A N 1
ATOM 2868 C CA . TYR A 1 367 ? 23.716 -3.702 -15.925 1.00 96.81 367 TYR A CA 1
ATOM 2869 C C . TYR A 1 367 ? 24.954 -3.391 -16.765 1.00 96.81 367 TYR A C 1
ATOM 2871 O O . TYR A 1 367 ? 25.796 -4.271 -16.930 1.00 96.81 367 TYR A O 1
ATOM 2879 N N . GLU A 1 368 ? 25.073 -2.169 -17.292 1.00 95.56 368 GLU A N 1
ATOM 2880 C CA . GLU A 1 368 ? 26.255 -1.731 -18.046 1.00 95.56 368 GLU A CA 1
ATOM 2881 C C . GLU A 1 368 ? 27.523 -1.836 -17.197 1.00 95.56 368 GLU A C 1
ATOM 2883 O O . GLU A 1 368 ? 28.510 -2.434 -17.627 1.00 95.56 368 GLU A O 1
ATOM 2888 N N . ASP A 1 369 ? 27.480 -1.318 -15.968 1.00 94.62 369 ASP A N 1
ATOM 2889 C CA . ASP A 1 369 ? 28.631 -1.316 -15.066 1.00 94.62 369 ASP A CA 1
ATOM 2890 C C . ASP A 1 369 ? 28.974 -2.742 -14.593 1.00 94.62 369 ASP A C 1
ATOM 2892 O O . ASP A 1 369 ? 30.149 -3.119 -14.551 1.00 94.62 369 ASP A O 1
ATOM 2896 N N . HIS A 1 370 ? 27.968 -3.587 -14.328 1.00 94.19 370 HIS A N 1
ATOM 2897 C CA . HIS A 1 370 ? 28.171 -5.000 -13.987 1.00 94.19 370 HIS A CA 1
ATOM 2898 C C . HIS A 1 370 ? 28.738 -5.821 -15.160 1.00 94.19 370 HIS A C 1
ATOM 2900 O O . HIS A 1 370 ? 29.602 -6.679 -14.956 1.00 94.19 370 HIS A O 1
ATOM 2906 N N . LEU A 1 371 ? 28.299 -5.551 -16.394 1.00 94.62 371 LEU A N 1
ATOM 2907 C CA . LEU A 1 371 ? 28.836 -6.173 -17.607 1.00 94.62 371 LEU A CA 1
ATOM 2908 C C . LEU A 1 371 ? 30.282 -5.735 -17.858 1.00 94.62 371 LEU A C 1
ATOM 2910 O O . LEU A 1 371 ? 31.150 -6.577 -18.090 1.00 94.62 371 LEU A O 1
ATOM 2914 N N . GLN A 1 372 ? 30.564 -4.436 -17.754 1.00 92.62 372 GLN A N 1
ATOM 2915 C CA . GLN A 1 372 ? 31.905 -3.883 -17.933 1.00 92.62 372 GLN A CA 1
ATOM 2916 C C . GLN A 1 372 ? 32.888 -4.433 -16.887 1.00 92.62 372 GLN A C 1
ATOM 2918 O O . GLN A 1 372 ? 34.013 -4.800 -17.235 1.00 92.62 372 GLN A O 1
ATOM 2923 N N . ALA A 1 373 ? 32.457 -4.577 -15.630 1.00 91.88 373 ALA A N 1
ATOM 2924 C CA . ALA A 1 373 ? 33.245 -5.216 -14.577 1.00 91.88 373 ALA A CA 1
ATOM 2925 C C . ALA A 1 373 ? 33.536 -6.700 -14.874 1.00 91.88 373 ALA A C 1
ATOM 2927 O O . ALA A 1 373 ? 34.664 -7.158 -14.667 1.00 91.88 373 ALA A O 1
ATOM 2928 N N . GLN A 1 374 ? 32.566 -7.454 -15.406 1.00 92.00 374 GLN A N 1
ATOM 2929 C CA . GLN A 1 374 ? 32.798 -8.837 -15.843 1.00 92.00 374 GLN A CA 1
ATOM 2930 C C . GLN A 1 374 ? 33.772 -8.922 -17.027 1.00 92.00 374 GLN A C 1
ATOM 2932 O O . GLN A 1 374 ? 34.696 -9.734 -16.989 1.00 92.00 374 GLN A O 1
ATOM 2937 N N . ILE A 1 375 ? 33.629 -8.061 -18.041 1.00 89.94 375 ILE A N 1
ATOM 2938 C CA . ILE A 1 375 ? 34.529 -8.003 -19.207 1.00 89.94 375 ILE A CA 1
ATOM 2939 C C . ILE A 1 375 ? 35.963 -7.662 -18.774 1.00 89.94 375 ILE A C 1
ATOM 2941 O O . ILE A 1 375 ? 36.911 -8.327 -19.197 1.00 89.94 375 ILE A O 1
ATOM 2945 N N . GLN A 1 376 ? 36.137 -6.673 -17.891 1.00 89.19 376 GLN A N 1
ATOM 2946 C CA . GLN A 1 376 ? 37.448 -6.308 -17.348 1.00 89.19 376 GLN A CA 1
ATOM 2947 C C . GLN A 1 376 ? 38.066 -7.456 -16.533 1.00 89.19 376 GLN A C 1
ATOM 2949 O O . GLN A 1 376 ? 39.267 -7.715 -16.646 1.00 89.19 376 GLN A O 1
ATOM 2954 N N . ARG A 1 377 ? 37.257 -8.181 -15.750 1.00 87.31 377 ARG A N 1
ATOM 2955 C CA . ARG A 1 377 ? 37.707 -9.354 -14.988 1.00 87.31 377 ARG A CA 1
ATOM 2956 C C . ARG A 1 377 ? 38.110 -10.517 -15.895 1.00 87.31 377 ARG A C 1
ATOM 2958 O O . ARG A 1 377 ? 39.140 -11.131 -15.631 1.00 87.31 377 ARG A O 1
ATOM 2965 N N . ALA A 1 378 ? 37.350 -10.802 -16.952 1.00 85.19 378 ALA A N 1
ATOM 2966 C CA . ALA A 1 378 ? 37.692 -11.833 -17.932 1.00 85.19 378 ALA A CA 1
ATOM 2967 C C . ALA A 1 378 ? 39.029 -11.515 -18.619 1.00 85.19 378 ALA A C 1
ATOM 2969 O O . ALA A 1 378 ? 39.952 -12.324 -18.559 1.00 85.19 378 ALA A O 1
ATOM 2970 N N . ALA A 1 379 ? 39.192 -10.288 -19.127 1.00 84.94 379 ALA A N 1
ATOM 2971 C CA . ALA A 1 379 ? 40.443 -9.843 -19.742 1.00 84.94 379 ALA A CA 1
ATOM 2972 C C . ALA A 1 379 ? 41.655 -9.932 -18.789 1.00 84.94 379 ALA A C 1
ATOM 2974 O O . ALA A 1 379 ? 42.760 -10.244 -19.229 1.00 84.94 379 ALA A O 1
ATOM 2975 N N . ALA A 1 380 ? 41.463 -9.704 -17.484 1.00 84.88 380 ALA A N 1
ATOM 2976 C CA . ALA A 1 380 ? 42.515 -9.873 -16.479 1.00 84.88 380 ALA A CA 1
ATOM 2977 C C . ALA A 1 380 ? 42.869 -11.350 -16.200 1.00 84.88 380 ALA A C 1
ATOM 2979 O O . ALA A 1 380 ? 44.034 -11.654 -15.948 1.00 84.88 380 ALA A O 1
ATOM 2980 N N . VAL A 1 381 ? 41.899 -12.271 -16.264 1.00 83.44 381 VAL A N 1
ATOM 2981 C CA . VAL A 1 381 ? 42.132 -13.726 -16.148 1.00 83.44 381 VAL A CA 1
ATOM 2982 C C . VAL A 1 381 ? 42.875 -14.258 -17.376 1.00 83.44 381 VAL A C 1
ATOM 2984 O O . VAL A 1 381 ? 43.853 -14.996 -17.228 1.00 83.44 381 VAL A O 1
ATOM 2987 N N . ASP A 1 382 ? 42.458 -13.832 -18.569 1.00 79.88 382 ASP A N 1
ATOM 2988 C CA . ASP A 1 382 ? 43.076 -14.222 -19.837 1.00 79.88 382 ASP A CA 1
ATOM 2989 C C . ASP A 1 382 ? 44.523 -13.684 -19.922 1.00 79.88 382 ASP A C 1
ATOM 2991 O O . ASP A 1 382 ? 45.453 -14.431 -20.231 1.00 79.88 382 ASP A O 1
ATOM 2995 N N . ALA A 1 383 ? 44.757 -12.422 -19.530 1.00 81.88 383 ALA A N 1
ATOM 2996 C CA . ALA A 1 383 ? 46.098 -11.827 -19.438 1.00 81.88 383 ALA A CA 1
ATOM 2997 C C . ALA A 1 383 ? 46.998 -12.479 -18.366 1.00 81.88 383 ALA A C 1
ATOM 2999 O O . ALA A 1 383 ? 48.222 -12.448 -18.489 1.00 81.88 383 ALA A O 1
ATOM 3000 N N . ALA A 1 384 ? 46.410 -13.096 -17.336 1.00 81.38 384 ALA A N 1
ATOM 3001 C CA . ALA A 1 384 ? 47.120 -13.893 -16.335 1.00 81.38 384 ALA A CA 1
ATOM 3002 C C . ALA A 1 384 ? 47.340 -15.361 -16.764 1.00 81.38 384 ALA A C 1
ATOM 3004 O O . ALA A 1 384 ? 47.748 -16.183 -15.941 1.00 81.38 384 ALA A O 1
ATOM 3005 N N . GLY A 1 385 ? 47.047 -15.720 -18.021 1.00 71.62 385 GLY A N 1
ATOM 3006 C CA . GLY A 1 385 ? 47.271 -17.066 -18.559 1.00 71.62 385 GLY A CA 1
ATOM 3007 C C . GLY A 1 385 ? 46.473 -18.161 -17.844 1.00 71.62 385 GLY A C 1
ATOM 3008 O O . GLY A 1 385 ? 46.950 -19.289 -17.735 1.00 71.62 385 GLY A O 1
ATOM 3009 N N . GLY A 1 386 ? 45.301 -17.830 -17.290 1.00 66.12 386 GLY A N 1
ATOM 3010 C CA . GLY A 1 386 ? 44.475 -18.763 -16.515 1.00 66.12 386 GLY A CA 1
ATOM 3011 C C . GLY A 1 386 ? 44.951 -19.022 -15.077 1.00 66.12 386 GLY A C 1
ATOM 3012 O O . GLY A 1 386 ? 44.300 -19.769 -14.347 1.00 66.12 386 GLY A O 1
ATOM 3013 N N . ALA A 1 387 ? 46.028 -18.376 -14.606 1.00 62.69 387 ALA A N 1
ATOM 3014 C CA . ALA A 1 387 ? 46.506 -18.516 -13.222 1.00 62.69 387 ALA A CA 1
ATOM 3015 C C . ALA A 1 387 ? 45.505 -18.000 -12.160 1.00 62.69 387 ALA A C 1
ATOM 3017 O O . ALA A 1 387 ? 45.633 -18.316 -10.979 1.00 62.69 387 ALA A O 1
ATOM 3018 N N . LEU A 1 388 ? 44.499 -17.224 -12.583 1.00 62.81 388 LEU A N 1
ATOM 3019 C CA . LEU A 1 388 ? 43.386 -16.721 -11.767 1.00 62.81 388 LEU A CA 1
ATOM 3020 C C . LEU A 1 388 ? 42.080 -17.532 -11.929 1.00 62.81 388 LEU A C 1
ATOM 3022 O O . LEU A 1 388 ? 41.039 -17.118 -11.417 1.00 62.81 388 LEU A O 1
ATOM 3026 N N . GLY A 1 389 ? 42.128 -18.684 -12.607 1.00 68.69 389 GLY A N 1
ATOM 3027 C CA . GLY A 1 389 ? 40.981 -19.561 -12.866 1.00 68.69 389 GLY A CA 1
ATOM 3028 C C . GLY A 1 389 ? 40.511 -19.533 -14.323 1.00 68.69 389 GLY A C 1
ATOM 3029 O O . GLY A 1 389 ? 41.213 -19.056 -15.210 1.00 68.69 389 GLY A O 1
ATOM 3030 N N . GLN A 1 390 ? 39.314 -20.069 -14.572 1.00 65.12 390 GLN A N 1
ATOM 3031 C CA . GLN A 1 390 ? 38.663 -20.040 -15.887 1.00 65.12 390 GLN A CA 1
ATOM 3032 C C . GLN A 1 390 ? 37.772 -18.796 -16.022 1.00 65.12 390 GLN A C 1
ATOM 3034 O O . GLN A 1 390 ? 37.116 -18.388 -15.059 1.00 65.12 390 GLN A O 1
ATOM 3039 N N . SER A 1 391 ? 37.716 -18.208 -17.217 1.00 63.81 391 SER A N 1
ATOM 3040 C CA . SER A 1 391 ? 36.785 -17.128 -17.548 1.00 63.81 391 SER A CA 1
ATOM 3041 C C . SER A 1 391 ? 35.349 -17.675 -17.608 1.00 63.81 391 SER A C 1
ATOM 3043 O O . SER A 1 391 ? 35.026 -18.518 -18.444 1.00 63.81 391 SER A O 1
ATOM 3045 N N . LYS A 1 392 ? 34.481 -17.219 -16.691 1.00 75.44 392 LYS A N 1
ATOM 3046 C CA . LYS A 1 392 ? 33.049 -17.569 -16.686 1.00 75.44 392 LYS A CA 1
ATOM 3047 C C . LYS A 1 392 ? 32.333 -16.880 -17.858 1.00 75.44 392 LYS A C 1
ATOM 3049 O O . LYS A 1 392 ? 32.718 -15.784 -18.262 1.00 75.44 392 LYS A O 1
ATOM 3054 N N . GLU A 1 393 ? 31.277 -17.511 -18.365 1.00 82.69 393 GLU A N 1
ATOM 3055 C CA . GLU A 1 393 ? 30.300 -16.880 -19.256 1.00 82.69 393 GLU A CA 1
ATOM 3056 C C . GLU A 1 393 ? 29.691 -15.612 -18.624 1.00 82.69 393 GLU A C 1
ATOM 3058 O O . GLU A 1 393 ? 29.532 -15.526 -17.403 1.00 82.69 393 GLU A O 1
ATOM 3063 N N . LEU A 1 394 ? 29.395 -14.615 -19.467 1.00 87.50 394 LEU A N 1
ATOM 3064 C CA . LEU A 1 394 ? 28.877 -13.312 -19.049 1.00 87.50 394 LEU A CA 1
ATOM 3065 C C . LEU A 1 394 ? 27.392 -13.428 -18.691 1.00 87.50 394 LEU A C 1
ATOM 3067 O O . LEU A 1 394 ? 26.570 -13.780 -19.534 1.00 87.50 394 LEU A O 1
ATOM 3071 N N . GLU A 1 395 ? 27.036 -13.080 -17.457 1.00 91.31 395 GLU A N 1
ATOM 3072 C CA . GLU A 1 395 ? 25.666 -13.200 -16.950 1.00 91.31 395 GLU A CA 1
ATOM 3073 C C . GLU A 1 395 ? 25.115 -11.848 -16.483 1.00 91.31 395 GLU A C 1
ATOM 3075 O O . GLU A 1 395 ? 25.726 -11.146 -15.674 1.00 91.31 395 GLU A O 1
ATOM 3080 N N . LEU A 1 396 ? 23.910 -11.508 -16.946 1.00 93.94 396 LEU A N 1
ATOM 3081 C CA . LEU A 1 396 ? 23.128 -10.379 -16.443 1.00 93.94 396 LEU A CA 1
ATOM 3082 C C . LEU A 1 396 ? 21.812 -10.889 -15.830 1.00 93.94 396 LEU A C 1
ATOM 3084 O O . LEU A 1 396 ? 20.832 -11.065 -16.566 1.00 93.94 396 LEU A O 1
ATOM 3088 N N . PRO A 1 397 ? 21.759 -11.144 -14.505 1.00 94.56 397 PRO A N 1
ATOM 3089 C CA . PRO A 1 397 ? 20.491 -11.354 -13.808 1.00 94.56 397 PRO A CA 1
ATOM 3090 C C . PRO A 1 397 ? 19.631 -10.082 -13.877 1.00 94.56 397 PRO A C 1
ATOM 3092 O O . PRO A 1 397 ? 20.134 -9.000 -14.176 1.00 94.56 397 PRO A O 1
ATOM 3095 N N . THR A 1 398 ? 18.327 -10.206 -13.621 1.00 96.75 398 THR A N 1
ATOM 3096 C CA . THR A 1 398 ? 17.452 -9.028 -13.557 1.00 96.75 398 THR A CA 1
ATOM 3097 C C . THR A 1 398 ? 17.588 -8.313 -12.212 1.00 96.75 398 THR A C 1
ATOM 3099 O O . THR A 1 398 ? 17.646 -8.952 -11.161 1.00 96.75 398 THR A O 1
ATOM 3102 N N . SER A 1 399 ? 17.623 -6.986 -12.26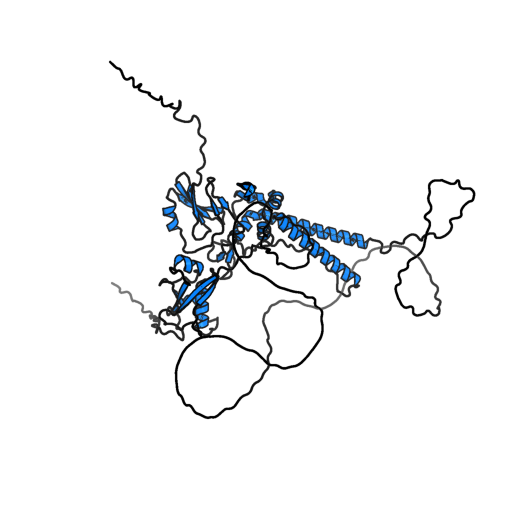9 1.00 96.44 399 SER A N 1
ATOM 3103 C CA . SER A 1 399 ? 17.474 -6.065 -11.140 1.00 96.44 399 SER A CA 1
ATOM 3104 C C . SER A 1 399 ? 16.029 -5.573 -10.995 1.00 96.44 399 SER A C 1
ATOM 3106 O O . SER A 1 399 ? 15.735 -4.860 -10.037 1.00 96.44 399 SER A O 1
ATOM 3108 N N . ILE A 1 400 ? 15.122 -5.956 -11.910 1.00 97.38 400 ILE A N 1
ATOM 3109 C CA . ILE A 1 400 ? 13.681 -5.810 -11.692 1.00 97.38 400 ILE A CA 1
ATOM 3110 C C . ILE A 1 400 ? 13.254 -6.914 -10.725 1.00 97.38 400 ILE A C 1
ATOM 3112 O O . ILE A 1 400 ? 13.163 -8.091 -11.076 1.00 97.38 400 ILE A O 1
ATOM 3116 N N . VAL A 1 401 ? 13.000 -6.511 -9.485 1.00 96.38 401 VAL A N 1
ATOM 3117 C CA . VAL A 1 401 ? 12.550 -7.358 -8.383 1.00 96.38 401 VAL A CA 1
ATOM 3118 C C . VAL A 1 401 ? 11.269 -6.742 -7.820 1.00 96.38 401 VAL A C 1
ATOM 3120 O O . VAL A 1 401 ? 11.336 -5.942 -6.890 1.00 96.38 401 VAL A O 1
ATOM 3123 N N . PRO A 1 402 ? 10.087 -7.073 -8.369 1.00 96.31 402 PRO A N 1
ATOM 3124 C CA . PRO A 1 402 ? 8.810 -6.682 -7.786 1.00 96.31 402 PRO A CA 1
ATOM 3125 C C . PRO A 1 402 ? 8.547 -7.455 -6.485 1.00 96.31 402 PRO A C 1
ATOM 3127 O O . PRO A 1 402 ? 9.134 -8.511 -6.242 1.00 96.31 402 PRO A O 1
ATOM 3130 N N . SER A 1 403 ? 7.608 -6.973 -5.670 1.00 96.06 403 SER A N 1
ATOM 3131 C CA . SER A 1 403 ? 7.192 -7.624 -4.417 1.00 96.06 403 SER A CA 1
ATOM 3132 C C . SER A 1 403 ? 6.826 -9.115 -4.568 1.00 96.06 403 SER A C 1
ATOM 3134 O O . SER A 1 403 ? 6.362 -9.574 -5.615 1.00 96.06 403 SER A O 1
ATOM 3136 N N . LEU A 1 404 ? 6.990 -9.909 -3.510 1.00 94.38 404 LEU A N 1
ATOM 3137 C CA . LEU A 1 404 ? 6.576 -11.320 -3.535 1.00 94.38 404 LEU A CA 1
ATOM 3138 C C . LEU A 1 404 ? 5.100 -11.483 -3.122 1.00 94.38 404 LEU A C 1
ATOM 3140 O O . LEU A 1 404 ? 4.597 -10.664 -2.351 1.00 94.38 404 LEU A O 1
ATOM 3144 N N . PRO A 1 405 ? 4.394 -12.555 -3.542 1.00 92.56 405 PRO A N 1
ATOM 3145 C CA . PRO A 1 405 ? 3.025 -12.835 -3.083 1.00 92.56 405 PRO A CA 1
ATOM 3146 C C . PRO A 1 405 ? 2.879 -12.959 -1.555 1.00 92.56 405 PRO A C 1
ATOM 3148 O O . PRO A 1 405 ? 1.803 -12.721 -1.021 1.00 92.56 405 PRO A O 1
ATOM 3151 N N . SER A 1 406 ? 3.966 -13.273 -0.843 1.00 92.06 406 SER A N 1
ATOM 3152 C CA . SER A 1 406 ? 4.049 -13.272 0.626 1.00 92.06 406 SER A CA 1
ATOM 3153 C C . SER A 1 406 ? 4.100 -11.873 1.261 1.00 92.06 406 SER A C 1
ATOM 3155 O O . SER A 1 406 ? 3.913 -11.746 2.467 1.00 92.06 406 SER A O 1
ATOM 3157 N N . GLU A 1 407 ? 4.383 -10.831 0.474 1.00 93.19 407 GLU A N 1
ATOM 3158 C CA . GLU A 1 407 ? 4.366 -9.417 0.884 1.00 93.19 407 GLU A CA 1
ATOM 3159 C C . GLU A 1 407 ? 3.133 -8.678 0.349 1.00 93.19 407 GLU A C 1
ATOM 3161 O O . GLU A 1 407 ? 2.626 -7.763 0.991 1.00 93.19 407 GLU A O 1
ATOM 3166 N N . THR A 1 408 ? 2.682 -9.055 -0.850 1.00 95.44 408 THR A N 1
ATOM 3167 C CA . THR A 1 408 ? 1.532 -8.483 -1.559 1.00 95.44 408 THR A CA 1
ATOM 3168 C C . THR A 1 408 ? 0.734 -9.619 -2.219 1.00 95.44 408 THR A C 1
ATOM 3170 O O . THR A 1 408 ? 1.006 -9.948 -3.383 1.00 95.44 408 THR A O 1
ATOM 3173 N N . PRO A 1 409 ? -0.219 -10.247 -1.501 1.00 95.31 409 PRO A N 1
ATOM 3174 C CA . PRO A 1 409 ? -1.050 -11.344 -2.015 1.00 95.31 409 PRO A CA 1
ATOM 3175 C C . PRO A 1 409 ? -1.810 -10.973 -3.297 1.00 95.31 409 PRO A C 1
ATOM 3177 O O . PRO A 1 409 ? -1.897 -9.802 -3.657 1.00 95.31 409 PRO A O 1
ATOM 3180 N N . VAL A 1 410 ? -2.350 -11.941 -4.032 1.00 94.88 410 VAL A N 1
ATOM 3181 C CA . VAL A 1 410 ? -2.875 -11.678 -5.383 1.00 94.88 410 VAL A CA 1
ATOM 3182 C C . VAL A 1 410 ? -4.217 -10.943 -5.327 1.00 94.88 410 VAL A C 1
ATOM 3184 O O . VAL A 1 410 ? -5.247 -11.539 -5.007 1.00 94.88 410 VAL A O 1
ATOM 3187 N N . LEU A 1 411 ? -4.206 -9.661 -5.702 1.00 95.00 411 LEU A N 1
ATOM 3188 C CA . LEU A 1 411 ? -5.410 -8.879 -5.997 1.00 95.00 411 LEU A CA 1
ATOM 3189 C C . LEU A 1 411 ? -5.759 -8.977 -7.487 1.00 95.00 411 LEU A C 1
ATOM 3191 O O . LEU A 1 411 ? -4.914 -9.271 -8.334 1.00 95.00 411 LEU A O 1
ATOM 3195 N N . LYS A 1 412 ? -7.030 -8.723 -7.805 1.00 94.81 412 LYS A N 1
ATOM 3196 C CA . LYS A 1 412 ? -7.571 -8.708 -9.173 1.00 94.81 412 LYS A CA 1
ATOM 3197 C C . LYS A 1 412 ? -8.485 -7.485 -9.358 1.00 94.81 412 LYS A C 1
ATOM 3199 O O . LYS A 1 412 ? -9.697 -7.666 -9.480 1.00 94.81 412 LYS A O 1
ATOM 3204 N N . PRO A 1 413 ? -7.942 -6.252 -9.312 1.00 95.94 413 PRO A N 1
ATOM 3205 C CA . PRO A 1 413 ? -8.737 -5.050 -9.550 1.00 95.94 413 PRO A CA 1
ATOM 3206 C C . PRO A 1 413 ? -9.375 -5.096 -10.954 1.00 95.94 413 PRO A C 1
ATOM 3208 O O . PRO A 1 413 ? -8.772 -5.663 -11.873 1.00 95.94 413 PRO A O 1
ATOM 3211 N N . PRO A 1 414 ? -10.576 -4.520 -11.159 1.00 97.69 414 PRO A N 1
ATOM 3212 C CA . PRO A 1 414 ? -11.236 -4.540 -12.459 1.00 97.69 414 PRO A CA 1
ATOM 3213 C C . PRO A 1 414 ? -10.365 -3.909 -13.561 1.00 97.69 414 PRO A C 1
ATOM 3215 O O . PRO A 1 414 ? -9.801 -2.832 -13.360 1.00 97.69 414 PRO A O 1
ATOM 3218 N N . PRO A 1 415 ? -10.275 -4.515 -14.762 1.00 97.38 415 PRO A N 1
ATOM 3219 C CA . PRO A 1 415 ? -9.415 -4.009 -15.836 1.00 97.38 415 PRO A CA 1
ATOM 3220 C C . PRO A 1 415 ? -9.875 -2.647 -16.379 1.00 97.38 415 PRO A C 1
ATOM 3222 O O . PRO A 1 415 ? -9.106 -1.962 -17.049 1.00 97.38 415 PRO A O 1
ATOM 3225 N N . ASN A 1 416 ? -11.120 -2.255 -16.095 1.00 97.06 416 ASN A N 1
ATOM 3226 C CA . ASN A 1 416 ? -11.718 -0.975 -16.460 1.00 97.06 416 ASN A CA 1
ATOM 3227 C C . ASN A 1 416 ? -11.554 0.128 -15.398 1.00 97.06 416 ASN A C 1
ATOM 3229 O O . ASN A 1 416 ? -12.020 1.237 -15.653 1.00 97.06 416 ASN A O 1
ATOM 3233 N N . THR A 1 417 ? -10.937 -0.152 -14.244 1.00 97.44 417 THR A N 1
ATOM 3234 C CA . THR A 1 417 ? -10.612 0.866 -13.232 1.00 97.44 417 THR A CA 1
ATOM 3235 C C . THR A 1 417 ? -9.662 1.900 -13.830 1.00 97.44 417 THR A C 1
ATOM 3237 O O . THR A 1 417 ? -8.603 1.536 -14.351 1.00 97.44 417 THR A O 1
ATOM 3240 N N . THR A 1 418 ? -10.051 3.175 -13.773 1.00 97.12 418 THR A N 1
ATOM 3241 C CA . THR A 1 418 ? -9.237 4.301 -14.245 1.00 97.12 418 THR A CA 1
ATOM 3242 C C . THR A 1 418 ? -8.074 4.564 -13.290 1.00 97.12 418 THR A C 1
ATOM 3244 O O . THR A 1 418 ? -8.225 4.482 -12.072 1.00 97.12 418 THR A O 1
ATOM 3247 N N . ILE A 1 419 ? -6.919 4.896 -13.856 1.00 97.62 419 ILE A N 1
ATOM 3248 C CA . ILE A 1 419 ? -5.721 5.373 -13.168 1.00 97.62 419 ILE A CA 1
ATOM 3249 C C . ILE A 1 419 ? -5.426 6.767 -13.715 1.00 97.62 419 ILE A C 1
ATOM 3251 O O . ILE A 1 419 ? -5.350 6.943 -14.933 1.00 97.62 419 ILE A O 1
ATOM 3255 N N . LEU A 1 420 ? -5.234 7.727 -12.813 1.00 96.75 420 LEU A N 1
ATOM 3256 C CA . LEU A 1 420 ? -4.727 9.059 -13.128 1.00 96.75 420 LEU A CA 1
ATOM 3257 C C . LEU A 1 420 ? -3.300 9.195 -12.590 1.00 96.75 420 LEU A C 1
ATOM 3259 O O . LEU A 1 420 ? -2.987 8.646 -11.533 1.00 96.75 420 LEU A O 1
ATOM 3263 N N . ILE A 1 421 ? -2.449 9.938 -13.296 1.00 97.00 421 ILE A N 1
ATOM 3264 C CA . ILE A 1 421 ? -1.197 10.469 -12.736 1.00 97.00 421 ILE A CA 1
ATOM 3265 C C . ILE A 1 421 ? -1.297 11.985 -12.809 1.00 97.00 421 ILE A C 1
ATOM 3267 O O . ILE A 1 421 ? -1.560 12.544 -13.875 1.00 97.00 421 ILE A O 1
ATOM 3271 N N . GLN A 1 422 ? -1.115 12.621 -11.659 1.00 94.62 422 GLN A N 1
ATOM 3272 C CA . GLN A 1 422 ? -1.348 14.039 -11.446 1.00 94.62 422 GLN A CA 1
ATOM 3273 C C . GLN A 1 422 ? -0.117 14.688 -10.822 1.00 94.62 422 GLN A C 1
ATOM 3275 O O . GLN A 1 422 ? 0.532 14.098 -9.958 1.00 94.62 422 GLN A O 1
ATOM 3280 N N . GLU A 1 423 ? 0.176 15.908 -11.251 1.00 91.94 423 GLU A N 1
ATOM 3281 C CA . GLU A 1 423 ? 1.257 16.742 -10.731 1.00 91.94 423 GLU A CA 1
ATOM 3282 C C . GLU A 1 423 ? 0.651 18.010 -10.124 1.00 91.94 423 GLU A C 1
ATOM 3284 O O . GLU A 1 423 ? -0.097 18.730 -10.791 1.00 91.94 423 GLU A O 1
ATOM 3289 N N . GLU A 1 424 ? 0.944 18.287 -8.854 1.00 88.81 424 GLU A N 1
ATOM 3290 C CA . GLU A 1 424 ? 0.594 19.570 -8.245 1.00 88.81 424 GLU A CA 1
ATOM 3291 C C . GLU A 1 424 ? 1.569 20.642 -8.745 1.00 88.81 424 GLU A C 1
ATOM 3293 O O . GLU A 1 424 ? 2.784 20.470 -8.669 1.00 88.81 424 GLU A O 1
ATOM 3298 N N . ARG A 1 425 ? 1.030 21.750 -9.259 1.00 88.25 425 ARG A N 1
ATOM 3299 C CA . ARG A 1 425 ? 1.791 22.878 -9.805 1.00 88.25 425 ARG A CA 1
ATOM 3300 C C . ARG A 1 425 ? 1.393 24.168 -9.085 1.00 88.25 425 ARG A C 1
ATOM 3302 O O . ARG A 1 425 ? 0.511 24.892 -9.567 1.00 88.25 425 ARG A O 1
ATOM 3309 N N . PRO A 1 426 ? 1.988 24.464 -7.912 1.00 81.44 426 PRO A N 1
ATOM 3310 C CA . PRO A 1 426 ? 1.634 25.632 -7.105 1.00 81.44 426 PRO A CA 1
ATOM 3311 C C . PRO A 1 426 ? 1.759 26.957 -7.869 1.00 81.44 426 PRO A C 1
ATOM 3313 O O . PRO A 1 426 ? 0.934 27.854 -7.699 1.00 81.44 426 PRO A O 1
ATOM 3316 N N . GLU A 1 427 ? 2.745 27.067 -8.760 1.00 82.81 427 GLU A N 1
ATOM 3317 C CA . GLU A 1 427 ? 2.995 28.224 -9.624 1.00 82.81 427 GLU A CA 1
ATOM 3318 C C . GLU A 1 427 ? 1.971 28.378 -10.762 1.00 82.81 427 GLU A C 1
ATOM 3320 O O . GLU A 1 427 ? 1.729 29.495 -11.222 1.00 82.81 427 GLU A O 1
ATOM 3325 N N . ALA A 1 428 ? 1.327 27.283 -11.179 1.00 80.19 428 ALA A N 1
ATOM 3326 C CA . ALA A 1 428 ? 0.191 27.295 -12.103 1.00 80.19 428 ALA A CA 1
ATOM 3327 C C . ALA A 1 428 ? -1.170 27.419 -11.383 1.00 80.19 428 ALA A C 1
ATOM 3329 O O . ALA A 1 428 ? -2.200 27.584 -12.038 1.00 80.19 428 ALA A O 1
ATOM 3330 N N . GLY A 1 429 ? -1.186 27.351 -10.046 1.00 76.44 429 GLY A N 1
ATOM 3331 C CA . GLY A 1 429 ? -2.388 27.481 -9.220 1.00 76.44 429 GLY A CA 1
ATOM 3332 C C . GLY A 1 429 ? -3.336 26.278 -9.271 1.00 76.44 429 GLY A C 1
ATOM 3333 O O . GLY A 1 429 ? -4.537 26.453 -9.056 1.00 76.44 429 GLY A O 1
ATOM 3334 N N . GLY A 1 430 ? -2.840 25.073 -9.574 1.00 83.00 430 GLY A N 1
ATOM 3335 C CA . GLY A 1 430 ? -3.691 23.888 -9.703 1.00 83.00 430 GLY A CA 1
ATOM 3336 C C . GLY A 1 430 ? -2.943 22.569 -9.888 1.00 83.00 430 GLY A C 1
ATOM 3337 O O . GLY A 1 430 ? -1.733 22.480 -9.704 1.00 83.00 430 GLY A O 1
ATOM 3338 N N . VAL A 1 431 ? -3.700 21.536 -10.258 1.00 87.44 431 VAL A N 1
ATOM 3339 C CA . VAL A 1 431 ? -3.210 20.179 -10.538 1.00 87.44 431 VAL A CA 1
ATOM 3340 C C . VAL A 1 431 ? -3.256 19.932 -12.046 1.00 87.44 431 VAL A C 1
ATOM 3342 O O . VAL A 1 431 ? -4.229 20.311 -12.700 1.00 87.44 431 VAL A O 1
ATOM 3345 N N . ALA A 1 432 ? -2.215 19.307 -12.593 1.00 90.19 432 ALA A N 1
ATOM 3346 C CA . ALA A 1 432 ? -2.119 18.924 -13.997 1.00 90.19 432 ALA A CA 1
ATOM 3347 C C . ALA A 1 432 ? -2.291 17.406 -14.167 1.00 90.19 432 ALA A C 1
ATOM 3349 O O . ALA A 1 432 ? -1.530 16.623 -13.597 1.00 90.19 432 ALA A O 1
ATOM 3350 N N . ASP A 1 433 ? -3.261 16.993 -14.985 1.00 92.06 433 ASP A N 1
ATOM 3351 C CA . ASP A 1 433 ? -3.438 15.597 -15.392 1.00 92.06 433 ASP A CA 1
ATOM 3352 C C . ASP A 1 433 ? -2.370 15.225 -16.436 1.00 92.06 433 ASP A C 1
ATOM 3354 O O . ASP A 1 433 ? -2.423 15.674 -17.583 1.00 92.06 433 ASP A O 1
ATOM 3358 N N . LEU A 1 434 ? -1.383 14.412 -16.046 1.00 95.44 434 LEU A N 1
ATOM 3359 C CA . LEU A 1 434 ? -0.304 13.960 -16.936 1.00 95.44 434 LEU A CA 1
ATOM 3360 C C . LEU A 1 434 ? -0.620 12.623 -17.626 1.00 95.44 434 LEU A C 1
ATOM 3362 O O . LEU A 1 434 ? -0.040 12.301 -18.664 1.00 95.44 434 LEU A O 1
ATOM 3366 N N . PHE A 1 435 ? -1.527 11.833 -17.048 1.00 96.75 435 PHE A N 1
ATOM 3367 C CA . PHE A 1 435 ? -1.966 10.540 -17.569 1.00 96.75 435 PHE A CA 1
ATOM 3368 C C . PHE A 1 435 ? -3.412 10.254 -17.173 1.00 96.75 435 PHE A C 1
ATOM 3370 O O . PHE A 1 435 ? -3.757 10.365 -15.998 1.00 96.75 435 PHE A O 1
ATOM 3377 N N . GLU A 1 436 ? -4.205 9.766 -18.127 1.00 96.44 436 GLU A N 1
ATOM 3378 C CA . GLU A 1 436 ? -5.401 8.967 -17.867 1.00 96.44 436 GLU A CA 1
ATOM 3379 C C . GLU A 1 436 ? -5.256 7.631 -18.606 1.00 96.44 436 GLU A C 1
ATOM 3381 O O . GLU A 1 436 ? -4.964 7.588 -19.803 1.00 96.44 436 GLU A O 1
ATOM 3386 N N . GLY A 1 437 ? -5.488 6.528 -17.899 1.00 97.00 437 GLY A N 1
ATOM 3387 C CA . GLY A 1 437 ? -5.503 5.187 -18.474 1.00 97.00 437 GLY A CA 1
ATOM 3388 C C . GLY A 1 437 ? -6.328 4.225 -17.631 1.00 97.00 437 GLY A C 1
ATOM 3389 O O . GLY A 1 437 ? -6.967 4.619 -16.658 1.00 97.00 437 GLY A O 1
ATOM 3390 N N . LYS A 1 438 ? -6.336 2.941 -17.991 1.00 98.12 438 LYS A N 1
ATOM 3391 C CA . LYS A 1 438 ? -7.044 1.893 -17.239 1.00 98.12 438 LYS A CA 1
ATOM 3392 C C . LYS A 1 438 ? -6.079 0.792 -16.831 1.00 98.12 438 LYS A C 1
ATOM 3394 O O . LYS A 1 438 ? -5.128 0.523 -17.561 1.00 98.12 438 LYS A O 1
ATOM 3399 N N . VAL A 1 439 ? -6.353 0.107 -15.719 1.00 98.00 439 VAL A N 1
ATOM 3400 C CA . VAL A 1 439 ? -5.565 -1.052 -15.236 1.00 98.00 439 VAL A CA 1
ATOM 3401 C C . VAL A 1 439 ? -5.220 -2.013 -16.384 1.00 98.00 439 VAL A C 1
ATOM 3403 O O . VAL A 1 439 ? -4.057 -2.389 -16.559 1.00 98.00 439 VAL A O 1
ATOM 3406 N N . GLY A 1 440 ? -6.208 -2.349 -17.223 1.00 97.44 440 GLY A N 1
ATOM 3407 C CA . GLY A 1 440 ? -6.050 -3.237 -18.377 1.00 97.44 440 GLY A CA 1
ATOM 3408 C C . GLY A 1 440 ? -5.121 -2.728 -19.488 1.00 97.44 440 GLY A C 1
ATOM 3409 O O . GLY A 1 440 ? -4.532 -3.554 -20.174 1.00 97.44 440 GLY A O 1
ATOM 3410 N N . SER A 1 441 ? -4.944 -1.411 -19.649 1.00 96.69 441 SER A N 1
ATOM 3411 C CA . SER A 1 441 ? -4.112 -0.804 -20.703 1.00 96.69 441 SER A CA 1
ATOM 3412 C C . SER A 1 441 ? -2.741 -0.311 -20.219 1.00 96.69 441 SER A C 1
ATOM 3414 O O . SER A 1 441 ? -1.961 0.193 -21.022 1.00 96.69 441 SER A O 1
ATOM 3416 N N . THR A 1 442 ? -2.404 -0.461 -18.929 1.00 97.19 442 THR A N 1
ATOM 3417 C CA . THR A 1 442 ? -1.129 0.046 -18.370 1.00 97.19 442 THR A CA 1
ATOM 3418 C C . THR A 1 442 ? 0.128 -0.529 -19.034 1.00 97.19 442 THR A C 1
ATOM 3420 O O . THR A 1 442 ? 1.139 0.161 -19.078 1.00 97.19 442 THR A O 1
ATOM 3423 N N . GLY A 1 443 ? 0.077 -1.750 -19.583 1.00 96.75 443 GLY A N 1
ATOM 3424 C CA . GLY A 1 443 ? 1.192 -2.325 -20.352 1.00 96.75 443 GLY A CA 1
ATOM 3425 C C . GLY A 1 443 ? 1.360 -1.686 -21.736 1.00 96.75 443 GLY A C 1
ATOM 3426 O O . GLY A 1 443 ? 2.458 -1.295 -22.109 1.00 96.75 443 GLY A O 1
ATOM 3427 N N . GLU A 1 444 ? 0.262 -1.495 -22.475 1.00 97.31 444 GLU A N 1
ATOM 3428 C CA . GLU A 1 444 ? 0.268 -0.841 -23.798 1.00 97.31 444 GLU A CA 1
ATOM 3429 C C . GLU A 1 444 ? 0.706 0.632 -23.722 1.00 97.31 444 GLU A C 1
ATOM 3431 O O . GLU A 1 444 ? 1.215 1.193 -24.690 1.00 97.31 444 GLU A O 1
ATOM 3436 N N . MET A 1 445 ? 0.512 1.257 -22.559 1.00 97.50 445 MET A N 1
ATOM 3437 C CA . MET A 1 445 ? 0.810 2.664 -22.287 1.00 97.50 445 MET A CA 1
ATOM 3438 C C . MET A 1 445 ? 2.158 2.885 -21.576 1.00 97.50 445 MET A C 1
ATOM 3440 O O . MET A 1 445 ? 2.418 4.007 -21.136 1.00 97.50 445 MET A O 1
ATOM 3444 N N . ALA A 1 446 ? 3.014 1.859 -21.468 1.00 97.88 446 ALA A N 1
ATOM 3445 C CA . ALA A 1 446 ? 4.298 1.926 -20.758 1.00 97.88 446 ALA A CA 1
ATOM 3446 C C . ALA A 1 446 ? 5.140 3.146 -21.168 1.00 97.88 446 ALA A C 1
ATOM 3448 O O . ALA A 1 446 ? 5.485 3.958 -20.315 1.00 97.88 446 ALA A O 1
ATOM 3449 N N . ASP A 1 447 ? 5.328 3.372 -22.473 1.00 97.75 447 ASP A N 1
ATOM 3450 C CA . ASP A 1 447 ? 6.054 4.521 -23.033 1.00 97.75 447 ASP A CA 1
ATOM 3451 C C . ASP A 1 447 ? 5.576 5.892 -22.523 1.00 97.75 447 ASP A C 1
ATOM 3453 O O . ASP A 1 447 ? 6.350 6.849 -22.545 1.00 97.75 447 ASP A O 1
ATOM 3457 N N . LEU A 1 448 ? 4.307 6.034 -22.134 1.00 97.44 448 LEU A N 1
ATOM 3458 C CA . LEU A 1 448 ? 3.773 7.271 -21.565 1.00 97.44 448 LEU A CA 1
ATOM 3459 C C . LEU A 1 448 ? 3.979 7.299 -20.048 1.00 97.44 448 LEU A C 1
ATOM 3461 O O . LEU A 1 448 ? 4.481 8.294 -19.531 1.00 97.44 448 LEU A O 1
ATOM 3465 N N . ILE A 1 449 ? 3.665 6.198 -19.358 1.00 98.12 449 ILE A N 1
ATOM 3466 C CA . ILE A 1 449 ? 3.821 6.076 -17.902 1.00 98.12 449 ILE A CA 1
ATOM 3467 C C . ILE A 1 449 ? 5.291 6.268 -17.495 1.00 98.12 449 ILE A C 1
ATOM 3469 O O . ILE A 1 449 ? 5.552 7.033 -16.572 1.00 98.12 449 ILE A O 1
ATOM 3473 N N . GLU A 1 450 ? 6.249 5.690 -18.229 1.00 97.88 450 GLU A N 1
ATOM 3474 C CA . GLU A 1 450 ? 7.695 5.906 -18.050 1.00 97.88 450 GLU A CA 1
ATOM 3475 C C . GLU A 1 450 ? 8.056 7.400 -17.947 1.00 97.88 450 GLU A C 1
ATOM 3477 O O . GLU A 1 450 ? 8.889 7.789 -17.131 1.00 97.88 450 GLU A O 1
ATOM 3482 N N . LYS A 1 451 ? 7.414 8.256 -18.750 1.00 97.38 451 LYS A N 1
ATOM 3483 C CA . LYS A 1 451 ? 7.752 9.683 -18.857 1.00 97.38 451 LYS A CA 1
ATOM 3484 C C . LYS A 1 451 ? 7.098 10.561 -17.788 1.00 97.38 451 LYS A C 1
ATOM 3486 O O . LYS A 1 451 ? 7.606 11.655 -17.545 1.00 97.38 451 LYS A O 1
ATOM 3491 N N . VAL A 1 452 ? 5.985 10.123 -17.188 1.00 97.12 452 VAL A N 1
ATOM 3492 C CA . VAL A 1 452 ? 5.131 10.979 -16.334 1.00 97.12 452 VAL A CA 1
ATOM 3493 C C . VAL A 1 452 ? 4.840 10.426 -14.939 1.00 97.12 452 VAL A C 1
ATOM 3495 O O . VAL A 1 452 ? 4.453 11.194 -14.064 1.00 97.12 452 VAL A O 1
ATOM 3498 N N . ALA A 1 453 ? 5.014 9.124 -14.694 1.00 97.62 453 ALA A N 1
ATOM 3499 C CA . ALA A 1 453 ? 4.908 8.581 -13.343 1.00 97.62 453 ALA A CA 1
ATOM 3500 C C . ALA A 1 453 ? 6.080 9.058 -12.468 1.00 97.62 453 ALA A C 1
ATOM 3502 O O . ALA A 1 453 ? 7.209 9.151 -12.957 1.00 97.62 453 ALA A O 1
ATOM 3503 N N . PRO A 1 454 ? 5.851 9.313 -11.169 1.00 96.50 454 PRO A N 1
ATOM 3504 C CA . PRO A 1 454 ? 6.908 9.737 -10.262 1.00 96.50 454 PRO A CA 1
ATOM 3505 C C . PRO A 1 454 ? 7.892 8.594 -9.986 1.00 96.50 454 PRO A C 1
ATOM 3507 O O . PRO A 1 454 ? 7.526 7.414 -9.970 1.00 96.50 454 PRO A O 1
ATOM 3510 N N . MET A 1 455 ? 9.153 8.938 -9.722 1.00 96.00 455 MET A N 1
ATOM 3511 C CA . MET A 1 455 ? 10.231 7.959 -9.549 1.00 96.00 455 MET A CA 1
ATOM 3512 C C . MET A 1 455 ? 9.995 6.964 -8.399 1.00 96.00 455 MET A C 1
ATOM 3514 O O . MET A 1 455 ? 10.313 5.782 -8.547 1.00 96.00 455 MET A O 1
ATOM 3518 N N . TRP A 1 456 ? 9.367 7.393 -7.297 1.00 96.31 456 TRP A N 1
ATOM 3519 C CA . TRP A 1 456 ? 9.028 6.514 -6.167 1.00 96.31 456 TRP A CA 1
ATOM 3520 C C . TRP A 1 456 ? 8.094 5.361 -6.565 1.00 96.31 456 TRP A C 1
ATOM 3522 O O . TRP A 1 456 ? 8.162 4.280 -5.976 1.00 96.31 456 TRP A O 1
ATOM 3532 N N . LEU A 1 457 ? 7.248 5.549 -7.587 1.00 97.81 457 LEU A N 1
ATOM 3533 C CA . LEU A 1 457 ? 6.390 4.487 -8.109 1.00 97.81 457 LEU A CA 1
ATOM 3534 C C . LEU A 1 457 ? 7.217 3.452 -8.883 1.00 97.81 457 LEU A C 1
ATOM 3536 O O . LEU A 1 457 ? 7.002 2.252 -8.718 1.00 97.81 457 LEU A O 1
ATOM 3540 N N . GLY A 1 458 ? 8.203 3.895 -9.668 1.00 97.75 458 GLY A N 1
ATOM 3541 C CA . GLY A 1 458 ? 9.169 3.002 -10.318 1.00 97.75 458 GLY A CA 1
ATOM 3542 C C . GLY A 1 458 ? 9.945 2.174 -9.298 1.00 97.75 458 GLY A C 1
ATOM 3543 O O . GLY A 1 458 ? 10.020 0.951 -9.409 1.00 97.75 458 GLY A O 1
ATOM 3544 N N . ASP A 1 459 ? 10.437 2.818 -8.243 1.00 97.44 459 ASP A N 1
ATOM 3545 C CA . ASP A 1 459 ? 11.180 2.157 -7.169 1.00 97.44 459 ASP A CA 1
ATOM 3546 C C . ASP A 1 459 ? 10.331 1.132 -6.400 1.00 97.44 459 ASP A C 1
ATOM 3548 O O . ASP A 1 459 ? 10.787 0.005 -6.161 1.00 97.44 459 ASP A O 1
ATOM 3552 N N . ALA A 1 460 ? 9.073 1.462 -6.097 1.00 97.38 460 ALA A N 1
ATOM 3553 C CA . ALA A 1 460 ? 8.153 0.563 -5.406 1.00 97.38 460 ALA A CA 1
ATOM 3554 C C . ALA A 1 460 ? 7.745 -0.647 -6.265 1.00 97.38 460 ALA A C 1
ATOM 3556 O O . ALA A 1 460 ? 7.673 -1.767 -5.752 1.00 97.38 460 ALA A O 1
ATOM 3557 N N . LEU A 1 461 ? 7.488 -0.443 -7.563 1.00 98.06 461 LEU A N 1
ATOM 3558 C CA . LEU A 1 461 ? 7.000 -1.491 -8.467 1.00 98.06 461 LEU A CA 1
ATOM 3559 C C . LEU A 1 461 ? 8.121 -2.365 -9.049 1.00 98.06 461 LEU A C 1
ATOM 3561 O O . LEU A 1 461 ? 7.943 -3.580 -9.151 1.00 98.06 461 LEU A O 1
ATOM 3565 N N . LEU A 1 462 ? 9.257 -1.768 -9.426 1.00 98.31 462 LEU A N 1
ATOM 3566 C CA . LEU A 1 462 ? 10.358 -2.455 -10.111 1.00 98.31 462 LEU A CA 1
ATOM 3567 C C . LEU A 1 462 ? 11.492 -2.875 -9.171 1.00 98.31 462 LEU A C 1
ATOM 3569 O O . LEU A 1 462 ? 12.147 -3.872 -9.456 1.00 98.31 462 LEU A O 1
ATOM 3573 N N . ARG A 1 463 ? 11.748 -2.151 -8.072 1.00 97.25 463 ARG A N 1
ATOM 3574 C CA . ARG A 1 463 ? 12.885 -2.420 -7.160 1.00 97.25 463 ARG A CA 1
ATOM 3575 C C . ARG A 1 463 ? 12.460 -2.916 -5.770 1.00 97.25 463 ARG A C 1
ATOM 3577 O O . ARG A 1 463 ? 13.323 -3.141 -4.922 1.00 97.25 463 ARG A O 1
ATOM 3584 N N . ASN A 1 464 ? 11.150 -3.061 -5.534 1.00 97.31 464 ASN A N 1
ATOM 3585 C CA . ASN A 1 464 ? 10.513 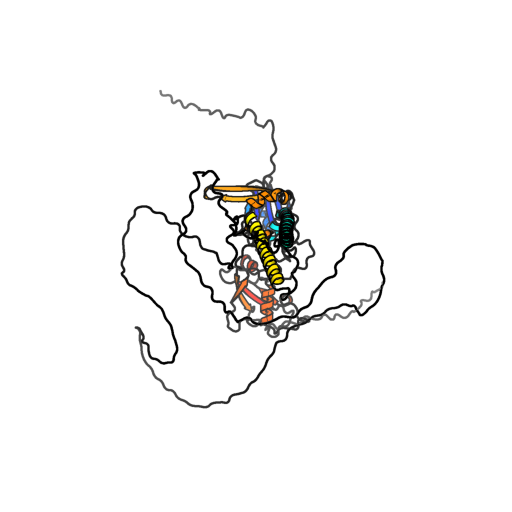-3.340 -4.236 1.00 97.31 464 ASN A CA 1
ATOM 3586 C C . ASN A 1 464 ? 10.914 -2.349 -3.119 1.00 97.31 464 ASN A C 1
ATOM 3588 O O . ASN A 1 464 ? 10.864 -2.684 -1.933 1.00 97.31 464 ASN A O 1
ATOM 3592 N N . GLN A 1 465 ? 11.337 -1.138 -3.494 1.00 95.62 465 GLN A N 1
ATOM 3593 C CA . GLN A 1 465 ? 11.850 -0.108 -2.593 1.00 95.62 465 GLN A CA 1
ATOM 3594 C C . GLN A 1 465 ? 10.780 0.955 -2.362 1.00 95.62 465 GLN A C 1
ATOM 3596 O O . GLN A 1 465 ? 10.343 1.623 -3.289 1.00 95.62 465 GLN A O 1
ATOM 3601 N N . ILE A 1 466 ? 10.360 1.097 -1.108 1.00 94.12 466 ILE A N 1
ATOM 3602 C CA . ILE A 1 466 ? 9.430 2.138 -0.662 1.00 94.12 466 ILE A CA 1
ATOM 3603 C C . ILE A 1 466 ? 10.198 3.173 0.175 1.00 94.12 466 ILE A C 1
ATOM 3605 O O . ILE A 1 466 ? 11.186 2.791 0.815 1.00 94.12 466 ILE A O 1
ATOM 3609 N N . PRO A 1 467 ? 9.764 4.447 0.215 1.00 90.94 467 PRO A N 1
ATOM 3610 C CA . PRO A 1 467 ? 10.348 5.459 1.090 1.00 90.94 467 PRO A CA 1
ATOM 3611 C C . PRO A 1 467 ? 10.469 4.967 2.538 1.00 90.94 467 PRO A C 1
ATOM 3613 O O . PRO A 1 467 ? 9.523 4.409 3.103 1.00 90.94 467 PRO A O 1
ATOM 3616 N N . LEU A 1 468 ? 11.644 5.160 3.142 1.00 86.62 468 LEU A N 1
ATOM 3617 C CA . LEU A 1 468 ? 11.893 4.770 4.529 1.00 86.62 468 LEU A CA 1
ATOM 3618 C C . LEU A 1 468 ? 11.058 5.643 5.472 1.00 86.62 468 LEU A C 1
ATOM 3620 O O . LEU A 1 468 ? 11.094 6.868 5.386 1.00 86.62 468 LEU A O 1
ATOM 3624 N N . LYS A 1 469 ? 10.325 5.009 6.394 1.00 83.00 469 LYS A N 1
ATOM 3625 C CA . LYS A 1 469 ? 9.469 5.693 7.372 1.00 83.00 469 LYS A CA 1
ATOM 3626 C C . LYS A 1 469 ? 9.892 5.389 8.801 1.00 83.00 469 LYS A C 1
ATOM 3628 O O . LYS A 1 469 ? 10.138 4.236 9.160 1.00 83.00 469 LYS A O 1
ATOM 3633 N N . ASP A 1 470 ? 9.920 6.429 9.630 1.00 83.56 470 ASP A N 1
ATOM 3634 C CA . ASP A 1 470 ? 10.240 6.304 11.047 1.00 83.56 470 ASP A CA 1
ATOM 3635 C C . ASP A 1 470 ? 9.207 5.450 11.790 1.00 83.56 470 ASP A C 1
ATOM 3637 O O . ASP A 1 470 ? 7.992 5.666 11.724 1.00 83.56 470 ASP A O 1
ATOM 3641 N N . LEU A 1 471 ? 9.699 4.473 12.555 1.00 85.06 471 LEU A N 1
ATOM 3642 C CA . LEU A 1 471 ? 8.848 3.569 13.322 1.00 85.06 471 LEU A CA 1
ATOM 3643 C C . LEU A 1 471 ? 8.217 4.307 14.507 1.00 85.06 471 LEU A C 1
ATOM 3645 O O . LEU A 1 471 ? 8.797 4.372 15.595 1.00 85.06 471 LEU A O 1
ATOM 3649 N N . VAL A 1 472 ? 7.001 4.818 14.298 1.00 89.25 472 VAL A N 1
ATOM 3650 C CA . VAL A 1 472 ? 6.194 5.500 15.318 1.00 89.25 472 VAL A CA 1
ATOM 3651 C C . VAL A 1 472 ? 6.101 4.643 16.580 1.00 89.25 472 VAL A C 1
ATOM 3653 O O . VAL A 1 472 ? 5.572 3.528 16.576 1.00 89.25 472 VAL A O 1
ATOM 3656 N N . LYS A 1 473 ? 6.623 5.192 17.677 1.00 93.12 473 LYS A N 1
ATOM 3657 C CA . LYS A 1 473 ? 6.734 4.538 18.980 1.00 93.12 473 LYS A CA 1
ATOM 3658 C C . LYS A 1 473 ? 5.669 5.030 19.956 1.00 93.12 473 LYS A C 1
ATOM 3660 O O . LYS A 1 473 ? 5.313 6.207 19.977 1.00 93.12 473 LYS A O 1
ATOM 3665 N N . ILE A 1 474 ? 5.187 4.121 20.795 1.00 93.69 474 ILE A N 1
ATOM 3666 C CA . ILE A 1 474 ? 4.261 4.383 21.896 1.00 93.69 474 ILE A CA 1
ATOM 3667 C C . ILE A 1 474 ? 4.959 4.006 23.202 1.00 93.69 474 ILE A C 1
ATOM 3669 O O . ILE A 1 474 ? 5.475 2.896 23.343 1.00 93.69 474 ILE A O 1
ATOM 3673 N N . SER A 1 475 ? 4.956 4.943 24.148 1.00 94.62 475 SER A N 1
ATOM 3674 C CA . SER A 1 475 ? 5.362 4.707 25.532 1.00 94.62 475 SER A CA 1
ATOM 3675 C C . SER A 1 475 ? 4.178 4.198 26.356 1.00 94.62 475 SER A C 1
ATOM 3677 O O . SER A 1 475 ? 3.050 4.681 26.210 1.00 94.62 475 SER A O 1
ATOM 3679 N N . PHE A 1 476 ? 4.439 3.218 27.212 1.00 95.38 476 PHE A N 1
ATOM 3680 C CA . PHE A 1 476 ? 3.451 2.571 28.072 1.00 95.38 476 PHE A CA 1
ATOM 3681 C C . PHE A 1 476 ? 4.095 2.132 29.392 1.00 95.38 476 PHE A C 1
ATOM 3683 O O . PHE A 1 476 ? 5.318 2.036 29.493 1.00 95.38 476 PHE A O 1
ATOM 3690 N N . VAL A 1 477 ? 3.281 1.881 30.412 1.00 93.50 477 VAL A N 1
ATOM 3691 C CA . VAL A 1 477 ? 3.722 1.443 31.744 1.00 93.50 477 VAL A CA 1
ATOM 3692 C C . VAL A 1 477 ? 3.050 0.111 32.061 1.00 93.50 477 VAL A C 1
ATOM 3694 O O . VAL A 1 477 ? 1.854 -0.030 31.809 1.00 93.50 477 VAL A O 1
ATOM 3697 N N . LEU A 1 478 ? 3.807 -0.859 32.584 1.00 92.81 478 LEU A N 1
ATOM 3698 C CA . LEU A 1 478 ? 3.279 -2.159 33.017 1.00 92.81 478 LEU A CA 1
ATOM 3699 C C . LEU A 1 478 ? 3.259 -2.277 34.541 1.00 92.81 478 LEU A C 1
ATOM 3701 O O . LEU A 1 478 ? 4.314 -2.239 35.171 1.00 92.81 478 LEU A O 1
ATOM 3705 N N . GLU A 1 479 ? 2.082 -2.511 35.122 1.00 90.75 479 GLU A N 1
ATOM 3706 C CA . GLU A 1 479 ? 1.905 -2.684 36.572 1.00 90.75 479 GLU A CA 1
ATOM 3707 C C . GLU A 1 479 ? 1.135 -3.975 36.914 1.00 90.75 479 GLU A C 1
ATOM 3709 O O . GLU A 1 479 ? 0.237 -4.380 36.171 1.00 90.75 479 GLU A O 1
ATOM 3714 N N . PRO A 1 480 ? 1.470 -4.672 38.015 1.00 89.81 480 PRO A N 1
ATOM 3715 C CA . PRO A 1 480 ? 0.757 -5.884 38.401 1.00 89.81 480 PRO A CA 1
ATOM 3716 C C . PRO A 1 480 ? -0.639 -5.527 38.913 1.00 89.81 480 PRO A C 1
ATOM 3718 O O . PRO A 1 480 ? -0.783 -4.699 39.816 1.00 89.81 480 PRO A O 1
ATOM 3721 N N . TRP A 1 481 ? -1.682 -6.178 38.391 1.00 85.75 481 TRP A N 1
ATOM 3722 C CA . TRP A 1 481 ? -3.052 -5.938 38.850 1.00 85.75 481 TRP A CA 1
ATOM 3723 C C . TRP A 1 481 ? -3.153 -6.173 40.364 1.00 85.75 481 TRP A C 1
ATOM 3725 O O . TRP A 1 481 ? -2.944 -7.287 40.844 1.00 85.75 481 TRP A O 1
ATOM 3735 N N . GLN A 1 482 ? -3.444 -5.109 41.121 1.00 83.62 482 GLN A N 1
ATOM 3736 C CA . GLN A 1 482 ? -3.563 -5.117 42.589 1.00 83.62 482 GLN A CA 1
ATOM 3737 C C . GLN A 1 482 ? -2.339 -5.703 43.336 1.00 83.62 482 GLN A C 1
ATOM 3739 O O . GLN A 1 482 ? -2.473 -6.154 44.471 1.00 83.62 482 GLN A O 1
ATOM 3744 N N . ASN A 1 483 ? -1.142 -5.687 42.729 1.00 74.38 483 ASN A N 1
ATOM 3745 C CA . ASN A 1 483 ? 0.073 -6.356 43.232 1.00 74.38 483 ASN A CA 1
ATOM 3746 C C . ASN A 1 483 ? -0.068 -7.883 43.440 1.00 74.38 483 ASN A C 1
ATOM 3748 O O . ASN A 1 483 ? 0.662 -8.476 44.232 1.00 74.38 483 ASN A O 1
ATOM 3752 N N . VAL A 1 484 ? -0.987 -8.538 42.719 1.00 76.56 484 VAL A N 1
ATOM 3753 C CA . VAL A 1 484 ? -1.184 -10.002 42.772 1.00 76.56 484 VAL A CA 1
ATOM 3754 C C . VAL A 1 484 ? 0.001 -10.778 42.179 1.00 76.56 484 VAL A C 1
ATOM 3756 O O . VAL A 1 484 ? 0.249 -11.922 42.561 1.00 76.56 484 VAL A O 1
ATOM 3759 N N . LEU A 1 485 ? 0.721 -10.165 41.239 1.00 80.56 485 LEU A N 1
ATOM 3760 C CA . LEU A 1 485 ? 1.899 -10.718 40.573 1.00 80.56 485 LEU A CA 1
ATOM 3761 C C . LEU A 1 485 ? 3.146 -9.866 40.884 1.00 80.56 485 LEU A C 1
ATOM 3763 O O . LEU A 1 485 ? 2.998 -8.689 41.224 1.00 80.56 485 LEU A O 1
ATOM 3767 N N . PRO A 1 486 ? 4.369 -10.419 40.761 1.00 77.94 486 PRO A N 1
ATOM 3768 C CA . PRO A 1 486 ? 5.603 -9.658 40.957 1.00 77.94 486 PRO A CA 1
ATOM 3769 C C . PRO A 1 486 ? 5.728 -8.488 39.975 1.00 77.94 486 PRO A C 1
ATOM 3771 O O . PRO A 1 486 ? 5.386 -8.631 38.804 1.00 77.94 486 PRO A O 1
ATOM 3774 N N . SER A 1 487 ? 6.278 -7.359 40.437 1.00 80.12 487 SER A N 1
ATOM 3775 C CA . SER A 1 487 ? 6.629 -6.234 39.559 1.00 80.12 487 SER A CA 1
ATOM 3776 C C . SER A 1 487 ? 7.750 -6.617 38.585 1.00 80.12 487 SER A C 1
ATOM 3778 O O . SER A 1 487 ? 8.699 -7.302 38.966 1.00 80.12 487 SER A O 1
ATOM 3780 N N . ILE A 1 488 ? 7.667 -6.143 37.337 1.00 78.69 488 ILE A N 1
ATOM 3781 C CA . ILE A 1 488 ? 8.590 -6.533 36.257 1.00 78.69 488 ILE A CA 1
ATOM 3782 C C . ILE A 1 488 ? 9.933 -5.782 36.315 1.00 78.69 488 ILE A C 1
ATOM 3784 O O . ILE A 1 488 ? 10.956 -6.295 35.854 1.00 78.69 488 ILE A O 1
ATOM 3788 N N . ALA A 1 489 ? 9.945 -4.548 36.831 1.00 70.94 489 ALA A N 1
ATOM 3789 C CA . ALA A 1 489 ? 11.149 -3.723 36.878 1.00 70.94 489 ALA A CA 1
ATOM 3790 C C . ALA A 1 489 ? 11.934 -3.941 38.178 1.00 70.94 489 ALA A C 1
ATOM 3792 O O . ALA A 1 489 ? 11.501 -3.519 39.250 1.00 70.94 489 ALA A O 1
ATOM 3793 N N . ALA A 1 490 ? 13.132 -4.521 38.063 1.00 59.34 490 ALA A N 1
ATOM 3794 C CA . ALA A 1 490 ? 14.085 -4.617 39.172 1.00 59.34 490 ALA A CA 1
ATOM 3795 C C . ALA A 1 490 ? 14.536 -3.229 39.674 1.00 59.34 490 ALA A C 1
ATOM 3797 O O . ALA A 1 490 ? 14.669 -3.019 40.875 1.00 59.34 490 ALA A O 1
ATOM 3798 N N . ASP A 1 491 ? 14.693 -2.270 38.754 1.00 58.31 491 ASP A N 1
ATOM 3799 C CA . ASP A 1 491 ? 15.185 -0.912 39.031 1.00 58.31 491 ASP A CA 1
ATOM 3800 C C . ASP A 1 491 ? 14.050 0.122 39.218 1.00 58.31 491 ASP A C 1
ATOM 3802 O O . ASP A 1 491 ? 14.267 1.328 39.110 1.00 58.31 491 ASP A O 1
ATOM 3806 N N . GLY A 1 492 ? 12.805 -0.328 39.417 1.00 65.94 492 GLY A N 1
ATOM 3807 C CA . GLY A 1 492 ? 11.628 0.533 39.626 1.00 65.94 492 GLY A CA 1
ATOM 3808 C C . GLY A 1 492 ? 11.096 1.280 38.391 1.00 65.94 492 GLY A C 1
ATOM 3809 O O . GLY A 1 492 ? 10.002 1.841 38.443 1.00 65.94 492 GLY A O 1
ATOM 3810 N N . ASN A 1 493 ? 11.808 1.276 37.260 1.00 76.19 493 ASN A N 1
ATOM 3811 C CA . ASN A 1 493 ? 11.328 1.885 36.017 1.00 76.19 493 ASN A CA 1
ATOM 3812 C C . ASN A 1 493 ? 10.390 0.947 35.227 1.00 76.19 493 ASN A C 1
ATOM 3814 O O . ASN A 1 493 ? 10.830 0.213 34.343 1.00 76.19 493 ASN A O 1
ATOM 3818 N N . ASN A 1 494 ? 9.085 1.021 35.501 1.00 83.75 494 ASN A N 1
ATOM 3819 C CA . ASN A 1 494 ? 8.041 0.278 34.775 1.00 83.75 494 ASN A CA 1
ATOM 3820 C C . ASN A 1 494 ? 7.726 0.832 33.362 1.00 83.75 494 ASN A C 1
ATOM 3822 O O . ASN A 1 494 ? 6.849 0.294 32.679 1.00 83.75 494 ASN A O 1
ATOM 3826 N N . ARG A 1 495 ? 8.389 1.912 32.912 1.00 90.75 495 ARG A N 1
ATOM 3827 C CA . ARG A 1 495 ? 8.099 2.594 31.639 1.00 90.75 495 ARG A CA 1
ATOM 3828 C C . ARG A 1 495 ? 8.828 1.938 30.466 1.00 90.75 495 ARG A C 1
ATOM 3830 O O . ARG A 1 495 ? 10.055 1.983 30.375 1.00 90.75 495 ARG A O 1
ATOM 3837 N N . LEU A 1 496 ? 8.058 1.405 29.525 1.00 93.25 496 LEU A N 1
ATOM 3838 C CA . LEU A 1 496 ? 8.524 0.797 28.280 1.00 93.25 496 LEU A CA 1
ATOM 3839 C C . LEU A 1 496 ? 8.134 1.644 27.062 1.00 93.25 496 LEU A C 1
ATOM 3841 O O . LEU A 1 496 ? 7.287 2.535 27.130 1.00 93.25 496 LEU A O 1
ATOM 3845 N N . ASN A 1 497 ? 8.764 1.359 25.924 1.00 93.75 497 ASN A N 1
ATOM 3846 C CA . ASN A 1 497 ? 8.496 2.021 24.652 1.00 93.75 497 ASN A CA 1
ATOM 3847 C C . ASN A 1 497 ? 8.657 1.019 23.498 1.00 93.75 497 ASN A C 1
ATOM 3849 O O . ASN A 1 497 ? 9.664 0.316 23.430 1.00 93.75 497 ASN A O 1
ATOM 3853 N N . ALA A 1 498 ? 7.668 0.936 22.605 1.00 95.25 498 ALA A N 1
ATOM 3854 C CA . ALA A 1 498 ? 7.671 0.000 21.477 1.00 95.25 498 ALA A CA 1
ATOM 3855 C C . ALA A 1 498 ? 6.957 0.570 20.240 1.00 95.25 498 ALA A C 1
ATOM 3857 O O . ALA A 1 498 ? 6.276 1.589 20.315 1.00 95.25 498 ALA A O 1
ATOM 3858 N N . ASN A 1 499 ? 7.100 -0.095 19.089 1.00 94.12 499 ASN A N 1
ATOM 3859 C CA . ASN A 1 499 ? 6.398 0.249 17.845 1.00 94.12 499 ASN A CA 1
ATOM 3860 C C . ASN A 1 499 ? 4.863 0.244 18.052 1.00 94.12 499 ASN A C 1
ATOM 3862 O O . ASN A 1 499 ? 4.333 -0.673 18.684 1.00 94.12 499 ASN A O 1
ATOM 3866 N N . ARG A 1 500 ? 4.150 1.228 17.476 1.00 93.12 500 ARG A N 1
ATOM 3867 C CA . ARG A 1 500 ? 2.677 1.366 17.510 1.00 93.12 500 ARG A CA 1
ATOM 3868 C C . ARG A 1 500 ? 1.920 0.074 17.162 1.00 93.12 500 ARG A C 1
ATOM 3870 O O . ARG A 1 500 ? 0.845 -0.174 17.700 1.00 93.12 500 ARG A O 1
ATOM 3877 N N . MET A 1 501 ? 2.495 -0.761 16.300 1.00 92.88 501 MET A N 1
ATOM 3878 C CA . MET A 1 501 ? 1.908 -2.012 15.818 1.00 92.88 501 MET A CA 1
ATOM 3879 C C . MET A 1 501 ? 2.142 -3.217 16.745 1.00 92.88 501 MET A C 1
ATOM 3881 O O . MET A 1 501 ? 1.688 -4.311 16.415 1.00 92.88 501 MET A O 1
ATOM 3885 N N . LEU A 1 502 ? 2.847 -3.086 17.878 1.00 94.75 502 LEU A N 1
ATOM 3886 C CA . LEU A 1 502 ? 3.059 -4.209 18.804 1.00 94.75 502 LEU A CA 1
ATOM 3887 C C . LEU A 1 502 ? 1.713 -4.730 19.336 1.00 94.75 502 LEU A C 1
ATOM 3889 O O . LEU A 1 502 ? 0.918 -3.953 19.865 1.00 94.75 502 LEU A O 1
ATOM 3893 N N . ARG A 1 503 ? 1.471 -6.040 19.201 1.00 94.75 503 ARG A N 1
ATOM 3894 C CA . ARG A 1 503 ? 0.265 -6.718 19.701 1.00 94.75 503 ARG A CA 1
ATOM 3895 C C . ARG A 1 503 ? 0.364 -7.053 21.189 1.00 94.75 503 ARG A C 1
ATOM 3897 O O . ARG A 1 503 ? 1.440 -7.419 21.668 1.00 94.75 503 ARG A O 1
ATOM 3904 N N . ALA A 1 504 ? -0.769 -7.020 21.889 1.00 94.62 504 ALA A N 1
ATOM 3905 C CA . ALA A 1 504 ? -0.882 -7.342 23.312 1.00 94.62 504 ALA A CA 1
ATOM 3906 C C . ALA A 1 504 ? -0.260 -8.703 23.683 1.00 94.62 504 ALA A C 1
ATOM 3908 O O . ALA A 1 504 ? 0.426 -8.789 24.700 1.00 94.62 504 ALA A O 1
ATOM 3909 N N . ARG A 1 505 ? -0.367 -9.733 22.830 1.00 93.56 505 ARG A N 1
ATOM 3910 C CA . ARG A 1 505 ? 0.291 -11.040 23.037 1.00 93.56 505 ARG A CA 1
ATOM 3911 C C . ARG A 1 505 ? 1.800 -10.968 23.283 1.00 93.56 505 ARG A C 1
ATOM 3913 O O . ARG A 1 505 ? 2.324 -11.698 24.115 1.00 93.56 505 ARG A O 1
ATOM 3920 N N . LYS A 1 506 ? 2.519 -10.060 22.609 1.00 93.94 506 LYS A N 1
ATOM 3921 C CA . LYS A 1 506 ? 3.976 -9.915 22.786 1.00 93.94 506 LYS A CA 1
ATOM 3922 C C . LYS A 1 506 ? 4.316 -9.159 24.073 1.00 93.94 506 LYS A C 1
ATOM 3924 O O . LYS A 1 506 ? 5.378 -9.380 24.644 1.00 93.94 506 LYS A O 1
ATOM 3929 N N . ILE A 1 507 ? 3.396 -8.320 24.555 1.00 93.69 507 ILE A N 1
ATOM 3930 C CA . ILE A 1 507 ? 3.473 -7.711 25.888 1.00 93.69 507 ILE A CA 1
ATOM 3931 C C . ILE A 1 507 ? 3.266 -8.798 26.953 1.00 93.69 507 ILE A C 1
ATOM 3933 O O . ILE A 1 507 ? 4.052 -8.877 27.890 1.00 93.69 507 ILE A O 1
ATOM 3937 N N . LEU A 1 508 ? 2.283 -9.689 26.773 1.00 91.69 508 LEU A N 1
ATOM 3938 C CA . LEU A 1 508 ? 2.066 -10.845 27.653 1.00 91.69 508 LEU A CA 1
ATOM 3939 C C . LEU A 1 508 ? 3.254 -11.823 27.654 1.00 91.69 508 LEU A C 1
ATOM 3941 O O . LEU A 1 508 ? 3.622 -12.311 28.717 1.00 91.69 508 LEU A O 1
ATOM 3945 N N . GLY A 1 509 ? 3.904 -12.047 26.507 1.00 90.50 509 GLY A N 1
ATOM 3946 C CA . GLY A 1 509 ? 5.169 -12.788 26.429 1.00 90.50 509 GLY A CA 1
ATOM 3947 C C . GLY A 1 509 ? 6.282 -12.143 27.258 1.00 90.50 509 GLY A C 1
ATOM 3948 O O . GLY A 1 509 ? 6.831 -12.786 28.144 1.00 90.50 509 GLY A O 1
ATOM 3949 N N . TYR A 1 510 ? 6.524 -10.840 27.073 1.00 90.62 510 TYR A N 1
ATOM 3950 C CA . TYR A 1 510 ? 7.504 -10.090 27.871 1.00 90.62 510 TYR A CA 1
ATOM 3951 C C . TYR A 1 510 ? 7.210 -10.120 29.386 1.00 90.62 510 TYR A C 1
ATOM 3953 O O . TYR A 1 510 ? 8.135 -10.128 30.198 1.00 90.62 510 TYR A O 1
ATOM 3961 N N . VAL A 1 511 ? 5.931 -10.139 29.778 1.00 89.56 511 VAL A N 1
ATOM 3962 C CA . VAL A 1 511 ? 5.500 -10.317 31.176 1.00 89.56 511 VAL A CA 1
ATOM 3963 C C . VAL A 1 511 ? 5.814 -11.738 31.668 1.00 89.56 511 VAL A C 1
ATOM 3965 O O . VAL A 1 511 ? 6.366 -11.893 32.757 1.00 89.56 511 VAL A O 1
ATOM 3968 N N . ALA A 1 512 ? 5.513 -12.772 30.875 1.00 87.88 512 ALA A N 1
ATOM 3969 C CA . ALA A 1 512 ? 5.785 -14.168 31.221 1.00 87.88 512 ALA A CA 1
ATOM 3970 C C . ALA A 1 512 ? 7.289 -14.443 31.403 1.00 87.88 512 ALA A C 1
ATOM 3972 O O . ALA A 1 512 ? 7.677 -14.923 32.469 1.00 87.88 512 ALA A O 1
ATOM 3973 N N . ASP A 1 513 ? 8.120 -14.035 30.436 1.00 87.00 513 ASP A N 1
ATOM 3974 C CA . ASP A 1 513 ? 9.591 -14.188 30.422 1.00 87.00 513 ASP A CA 1
ATOM 3975 C C . ASP A 1 513 ? 10.300 -13.532 31.627 1.00 87.00 513 ASP A C 1
ATOM 3977 O O . ASP A 1 513 ? 11.488 -13.755 31.873 1.00 87.00 513 ASP A O 1
ATOM 3981 N N . ARG A 1 514 ? 9.589 -12.662 32.355 1.00 84.81 514 ARG A N 1
ATOM 3982 C CA . ARG A 1 514 ? 10.084 -11.904 33.510 1.00 84.81 514 ARG A CA 1
ATOM 3983 C C . ARG A 1 514 ? 9.548 -12.395 34.855 1.00 84.81 514 ARG A C 1
ATOM 3985 O O . ARG A 1 514 ? 10.179 -12.117 35.872 1.00 84.81 514 ARG A O 1
ATOM 3992 N N . ILE A 1 515 ? 8.405 -13.081 34.876 1.00 79.94 515 ILE A N 1
ATOM 3993 C CA . ILE A 1 515 ? 7.744 -13.565 36.103 1.00 79.94 515 ILE A CA 1
ATOM 3994 C C . ILE A 1 515 ? 8.048 -15.046 36.364 1.00 79.94 515 ILE A C 1
ATOM 3996 O O . ILE A 1 515 ? 8.130 -15.462 37.525 1.00 79.94 515 ILE A O 1
ATOM 4000 N N . GLU A 1 516 ? 8.242 -15.837 35.308 1.00 73.62 516 GLU A N 1
ATOM 4001 C CA . GLU A 1 516 ? 8.621 -17.248 35.394 1.00 73.62 516 GLU A CA 1
ATOM 4002 C C . GLU A 1 516 ? 9.938 -17.503 34.641 1.00 73.62 516 GLU A C 1
ATOM 4004 O O . GLU A 1 516 ? 10.168 -16.907 33.589 1.00 73.62 516 GLU A O 1
ATOM 4009 N N . PRO A 1 517 ? 10.822 -18.389 35.140 1.00 67.56 517 PRO A N 1
ATOM 4010 C CA . PRO A 1 517 ? 11.968 -18.840 34.359 1.00 67.56 517 PRO A CA 1
ATOM 4011 C C . PRO A 1 517 ? 11.487 -19.616 33.125 1.00 67.56 517 PRO A C 1
ATOM 4013 O O . PRO A 1 517 ? 10.488 -20.335 33.194 1.00 67.56 517 PRO A O 1
ATOM 4016 N N . ALA A 1 518 ? 12.217 -19.490 32.013 1.00 62.53 518 ALA A N 1
ATOM 4017 C CA . ALA A 1 518 ? 11.868 -20.121 30.742 1.00 62.53 518 ALA A CA 1
ATOM 4018 C C . ALA A 1 518 ? 11.615 -21.634 30.900 1.00 62.53 518 ALA A C 1
ATOM 4020 O O . ALA A 1 518 ? 12.462 -22.370 31.407 1.00 62.53 518 ALA A O 1
ATOM 4021 N N . GLN A 1 519 ? 10.432 -22.077 30.470 1.00 63.97 519 GLN A N 1
ATOM 4022 C CA . GLN A 1 519 ? 9.985 -23.470 30.540 1.00 63.97 519 GLN A CA 1
ATOM 4023 C C . GLN A 1 519 ? 10.309 -24.210 29.237 1.00 63.97 519 GLN A C 1
ATOM 4025 O O . GLN A 1 519 ? 10.426 -23.589 28.180 1.00 63.97 519 GLN A O 1
ATOM 4030 N N . ASP A 1 520 ? 10.420 -25.541 29.300 1.00 66.31 520 ASP A N 1
ATOM 4031 C CA . ASP A 1 520 ? 10.645 -26.359 28.106 1.00 66.31 520 ASP A CA 1
ATOM 4032 C C . ASP A 1 520 ? 9.523 -26.141 27.070 1.00 66.31 520 ASP A C 1
ATOM 4034 O O . ASP A 1 520 ? 8.340 -26.284 27.405 1.00 66.31 520 ASP A O 1
ATOM 4038 N N . PRO A 1 521 ? 9.851 -25.854 25.794 1.00 63.81 521 PRO A N 1
ATOM 4039 C CA . PRO A 1 521 ? 8.863 -25.463 24.784 1.00 63.81 521 PRO A CA 1
ATOM 4040 C C . PRO A 1 521 ? 7.874 -26.580 24.414 1.00 63.81 521 PRO A C 1
ATOM 4042 O O . PRO A 1 521 ? 6.863 -26.309 23.778 1.00 63.81 521 PRO A O 1
ATOM 4045 N N . ALA A 1 522 ? 8.132 -27.826 24.826 1.00 63.38 522 ALA A N 1
ATOM 4046 C CA . ALA A 1 522 ? 7.206 -28.949 24.675 1.00 63.38 522 ALA A CA 1
ATOM 4047 C C . ALA A 1 522 ? 6.049 -28.946 25.700 1.00 63.38 522 ALA A C 1
ATOM 4049 O O . ALA A 1 522 ? 5.068 -29.660 25.504 1.00 63.38 522 ALA A O 1
ATOM 4050 N N . THR A 1 523 ? 6.155 -28.158 26.777 1.00 63.84 523 THR A N 1
ATOM 4051 C CA . THR A 1 523 ? 5.186 -28.118 27.893 1.00 63.84 523 THR A CA 1
ATOM 4052 C C . THR A 1 523 ? 4.656 -26.699 28.161 1.00 63.84 523 THR A C 1
ATOM 4054 O O . THR A 1 523 ? 3.827 -26.493 29.048 1.00 63.84 523 THR A O 1
ATOM 4057 N N . ALA A 1 524 ? 5.135 -25.701 27.416 1.00 68.94 524 ALA A N 1
ATOM 4058 C CA . ALA A 1 524 ? 4.791 -24.298 27.608 1.00 68.94 524 ALA A CA 1
ATOM 4059 C C . ALA A 1 524 ? 3.430 -23.947 26.972 1.00 68.94 524 ALA A C 1
ATOM 4061 O O . ALA A 1 524 ? 3.323 -23.748 25.764 1.00 68.94 524 ALA A O 1
ATOM 4062 N N . MET A 1 525 ? 2.393 -23.814 27.806 1.00 76.56 525 MET A N 1
ATOM 4063 C CA . MET A 1 525 ? 1.147 -23.124 27.439 1.00 76.56 525 MET A CA 1
ATOM 4064 C C . MET A 1 525 ? 1.467 -21.678 27.002 1.00 76.56 525 MET A C 1
ATOM 4066 O O . MET A 1 525 ? 2.269 -21.025 27.679 1.00 76.56 525 MET A O 1
ATOM 4070 N N . PRO A 1 526 ? 0.867 -21.146 25.918 1.00 83.50 526 PRO A N 1
ATOM 4071 C CA . PRO A 1 526 ? 1.185 -19.804 25.439 1.00 83.50 526 PRO A CA 1
ATOM 4072 C C . PRO A 1 526 ? 0.776 -18.723 26.464 1.00 83.50 526 PRO A C 1
ATOM 4074 O O . PRO A 1 526 ? -0.274 -18.852 27.100 1.00 83.50 526 PRO A O 1
ATOM 4077 N N . PRO A 1 527 ? 1.552 -17.629 26.622 1.00 83.62 527 PRO A N 1
ATOM 4078 C CA . PRO A 1 527 ? 1.286 -16.581 27.618 1.00 83.62 527 PRO A CA 1
ATOM 4079 C C . PRO A 1 527 ? -0.132 -15.999 27.578 1.00 83.62 527 PRO A C 1
ATOM 4081 O O . PRO A 1 527 ? -0.713 -15.714 28.622 1.00 83.62 527 PRO A O 1
ATOM 4084 N N . GLU A 1 528 ? -0.710 -15.868 26.384 1.00 84.88 528 GLU A N 1
ATOM 4085 C CA . GLU A 1 528 ? -2.066 -15.352 26.155 1.00 84.88 528 GLU A CA 1
ATOM 4086 C C . GLU A 1 528 ? -3.206 -16.279 26.609 1.00 84.88 528 GLU A C 1
ATOM 4088 O O . GLU A 1 528 ? -4.350 -15.835 26.702 1.00 84.88 528 GLU A O 1
ATOM 4093 N N . GLU A 1 529 ? -2.929 -17.545 26.942 1.00 85.56 529 GLU A N 1
ATOM 4094 C CA . GLU A 1 529 ? -3.941 -18.433 27.520 1.00 85.56 529 GLU A CA 1
ATOM 4095 C C . GLU A 1 529 ? -4.098 -18.263 29.035 1.00 85.56 529 GLU A C 1
ATOM 4097 O O . GLU A 1 529 ? -5.209 -18.476 29.536 1.00 85.56 529 GLU A O 1
ATOM 4102 N N . TYR A 1 530 ? -3.039 -17.878 29.763 1.00 86.44 530 TYR A N 1
ATOM 4103 C CA . TYR A 1 530 ? -3.028 -17.820 31.235 1.00 86.44 530 TYR A CA 1
ATOM 4104 C C . TYR A 1 530 ? -2.779 -16.430 31.846 1.00 86.44 530 TYR A C 1
ATOM 4106 O O . TYR A 1 530 ? -3.085 -16.222 33.026 1.00 86.44 530 TYR A O 1
ATOM 4114 N N . LEU A 1 531 ? -2.267 -15.477 31.063 1.00 89.44 531 LEU A N 1
ATOM 4115 C CA . LEU A 1 531 ? -2.170 -14.066 31.433 1.00 89.44 531 LEU A CA 1
ATOM 4116 C C . LEU A 1 531 ? -3.209 -13.228 30.684 1.00 89.44 531 LEU A C 1
ATOM 4118 O O . LEU A 1 531 ? -3.499 -13.449 29.512 1.00 89.44 531 LEU A O 1
ATOM 4122 N N . GLU A 1 532 ? -3.720 -12.212 31.366 1.00 93.19 532 GLU A N 1
ATOM 4123 C CA . GLU A 1 532 ? -4.660 -11.226 30.850 1.00 93.19 532 GLU A CA 1
ATOM 4124 C C . GLU A 1 532 ? -4.069 -9.820 30.982 1.00 93.19 532 GLU A C 1
ATOM 4126 O O . GLU A 1 532 ? -3.383 -9.505 31.958 1.00 93.19 532 GLU A O 1
ATOM 4131 N N . LEU A 1 533 ? -4.354 -8.964 30.001 1.00 94.44 533 LEU A N 1
ATOM 4132 C CA . LEU A 1 533 ? -3.907 -7.573 29.959 1.00 94.44 533 LEU A CA 1
ATOM 4133 C C . LEU A 1 533 ? -5.126 -6.650 30.061 1.00 94.44 533 LEU A C 1
ATOM 4135 O O . LEU A 1 533 ? -6.096 -6.837 29.331 1.00 94.44 533 LEU A O 1
ATOM 4139 N N . TYR A 1 534 ? -5.073 -5.646 30.931 1.00 94.12 534 TYR A N 1
ATOM 4140 C CA . TYR A 1 534 ? -6.168 -4.712 31.196 1.00 94.12 534 TYR A CA 1
ATOM 4141 C C . TYR A 1 534 ? -5.725 -3.255 31.019 1.00 94.12 534 TYR A C 1
ATOM 4143 O O . TYR A 1 534 ? -4.662 -2.852 31.492 1.00 94.12 534 TYR A O 1
ATOM 4151 N N . CYS A 1 535 ? -6.575 -2.429 30.411 1.00 94.50 535 CYS A N 1
ATOM 4152 C CA . CYS A 1 535 ? -6.421 -0.971 30.369 1.00 94.50 535 CYS A CA 1
ATOM 4153 C C . CYS A 1 535 ? -7.755 -0.326 30.756 1.00 94.50 535 CYS A C 1
ATOM 4155 O O . CYS A 1 535 ? -8.793 -0.718 30.228 1.00 94.50 535 CYS A O 1
ATOM 4157 N N . ASN A 1 536 ? -7.754 0.632 31.690 1.00 90.56 536 ASN A N 1
ATOM 4158 C CA . ASN A 1 536 ? -8.973 1.299 32.183 1.00 90.56 536 ASN A CA 1
ATOM 4159 C C . ASN A 1 536 ? -10.115 0.321 32.548 1.00 90.56 536 ASN A C 1
ATOM 4161 O O . ASN A 1 536 ? -11.277 0.543 32.214 1.00 90.56 536 ASN A O 1
ATOM 4165 N N . ASN A 1 537 ? -9.763 -0.780 33.222 1.00 88.94 537 ASN A N 1
ATOM 4166 C CA . ASN A 1 537 ? -10.636 -1.898 33.610 1.00 88.94 537 ASN A CA 1
ATOM 4167 C C . ASN A 1 537 ? -11.286 -2.689 32.451 1.00 88.94 537 ASN A C 1
ATOM 4169 O O . ASN A 1 537 ? -12.095 -3.576 32.715 1.00 88.94 537 ASN A O 1
ATOM 4173 N N . GLN A 1 538 ? -10.917 -2.445 31.188 1.00 92.69 538 GLN A N 1
ATOM 4174 C CA . GLN A 1 538 ? -11.280 -3.306 30.056 1.00 92.69 538 GLN A CA 1
ATOM 4175 C C . GLN A 1 538 ? -10.184 -4.340 29.775 1.00 92.69 538 GLN A C 1
ATOM 4177 O O . GLN A 1 538 ? -9.002 -3.994 29.728 1.00 92.69 538 GLN A O 1
ATOM 4182 N N . LEU A 1 539 ? -10.591 -5.592 29.548 1.00 93.94 539 LEU A N 1
ATOM 4183 C CA . LEU A 1 539 ? -9.733 -6.671 29.052 1.00 93.94 539 LEU A CA 1
ATOM 4184 C C . LEU A 1 539 ? -9.307 -6.384 27.601 1.00 93.94 539 LEU A C 1
ATOM 4186 O O . LEU A 1 539 ? -10.136 -6.028 26.762 1.00 93.94 539 LEU A O 1
ATOM 4190 N N . ILE A 1 540 ? -8.022 -6.560 27.305 1.00 94.69 540 ILE A N 1
ATOM 4191 C CA . ILE A 1 540 ? -7.414 -6.312 25.995 1.00 94.69 540 ILE A CA 1
ATOM 4192 C C . ILE A 1 540 ? -7.268 -7.635 25.223 1.00 94.69 540 ILE A C 1
ATOM 4194 O O . ILE A 1 540 ? -6.572 -8.533 25.700 1.00 94.69 540 ILE A O 1
ATOM 4198 N N . PRO A 1 541 ? -7.854 -7.774 24.016 1.00 93.69 541 PRO A N 1
ATOM 4199 C CA . PRO A 1 541 ? -7.662 -8.962 23.182 1.00 93.69 541 PRO A CA 1
ATOM 4200 C C . PRO A 1 541 ? -6.184 -9.159 22.782 1.00 93.69 541 PRO A C 1
ATOM 4202 O O . PRO A 1 541 ? -5.557 -8.184 22.359 1.00 93.69 541 PRO A O 1
ATOM 4205 N N . PRO A 1 542 ? -5.624 -10.388 22.801 1.00 93.12 542 PRO A N 1
ATOM 4206 C CA . PRO A 1 542 ? -4.205 -10.637 22.493 1.00 93.12 542 PRO A CA 1
ATOM 4207 C C . PRO A 1 542 ? -3.728 -10.112 21.126 1.00 93.12 542 PRO A C 1
ATOM 4209 O O . PRO A 1 542 ? -2.579 -9.679 20.996 1.00 93.12 542 PRO A O 1
ATOM 4212 N N . LYS A 1 543 ? -4.614 -10.079 20.119 1.00 92.75 543 LYS A N 1
ATOM 4213 C CA . LYS A 1 543 ? -4.328 -9.524 18.782 1.00 92.75 543 LYS A CA 1
ATOM 4214 C C . LYS A 1 543 ? -4.321 -7.988 18.709 1.00 92.75 543 LYS A C 1
ATOM 4216 O O . LYS A 1 543 ? -3.820 -7.450 17.727 1.00 92.75 543 LYS A O 1
ATOM 4221 N N . MET A 1 544 ? -4.854 -7.268 19.700 1.00 93.12 544 MET A N 1
ATOM 4222 C CA . MET A 1 544 ? -4.991 -5.807 19.633 1.00 93.12 544 MET A CA 1
ATOM 4223 C C . MET A 1 544 ? -3.628 -5.098 19.717 1.00 93.12 544 MET A C 1
ATOM 4225 O O . MET A 1 544 ? -2.767 -5.474 20.514 1.00 93.12 544 MET A O 1
ATOM 4229 N N . THR A 1 545 ? -3.435 -4.053 18.907 1.00 94.62 545 THR A N 1
ATOM 4230 C CA . THR A 1 545 ? -2.186 -3.275 18.826 1.00 94.62 545 THR A CA 1
ATOM 4231 C C . THR A 1 545 ? -2.114 -2.128 19.839 1.00 94.62 545 THR A C 1
ATOM 4233 O O . THR A 1 545 ? -3.138 -1.537 20.187 1.00 94.62 545 THR A O 1
ATOM 4236 N N . LEU A 1 546 ? -0.900 -1.738 20.259 1.00 94.50 546 LEU A N 1
ATOM 4237 C CA . LEU A 1 546 ? -0.666 -0.553 21.105 1.00 94.50 546 LEU A CA 1
ATOM 4238 C C . LEU A 1 546 ? -1.307 0.725 20.538 1.00 94.50 546 LEU A C 1
ATOM 4240 O O . LEU A 1 546 ? -1.820 1.532 21.311 1.00 94.50 546 LEU A O 1
ATOM 4244 N N . ALA A 1 547 ? -1.312 0.900 19.212 1.00 92.81 547 ALA A N 1
ATOM 4245 C CA . ALA A 1 547 ? -2.020 1.985 18.531 1.00 92.81 547 ALA A CA 1
ATOM 4246 C C . ALA A 1 547 ? -3.514 1.981 18.878 1.00 92.81 547 ALA A C 1
ATOM 4248 O O . ALA A 1 547 ? -4.041 2.974 19.374 1.00 92.81 547 ALA A O 1
ATOM 4249 N N . THR A 1 548 ? -4.169 0.836 18.689 1.00 92.75 548 THR A N 1
ATOM 4250 C CA . THR A 1 548 ? -5.602 0.666 18.947 1.00 92.75 548 THR A CA 1
ATOM 4251 C C . THR A 1 548 ? -5.944 0.883 20.423 1.00 92.75 548 THR A C 1
ATOM 4253 O O . THR A 1 548 ? -6.884 1.615 20.734 1.00 92.75 548 THR A O 1
ATOM 4256 N N . ILE A 1 549 ? -5.141 0.330 21.342 1.00 94.56 549 ILE A N 1
ATOM 4257 C CA . ILE A 1 549 ? -5.321 0.535 22.789 1.00 94.56 549 ILE A CA 1
ATOM 4258 C C . ILE A 1 549 ? -5.201 2.029 23.128 1.00 94.56 549 ILE A C 1
ATOM 4260 O O . ILE A 1 549 ? -6.053 2.565 23.838 1.00 94.56 549 ILE A O 1
ATOM 4264 N N . ARG A 1 550 ? -4.185 2.720 22.588 1.00 92.62 550 ARG A N 1
ATOM 4265 C CA . ARG A 1 550 ? -3.954 4.155 22.821 1.00 92.62 550 ARG A CA 1
ATOM 4266 C C . ARG A 1 550 ? -5.069 5.043 22.259 1.00 92.62 550 ARG A C 1
ATOM 4268 O O . ARG A 1 550 ? -5.351 6.074 22.857 1.00 92.62 550 ARG A O 1
ATOM 4275 N N . THR A 1 551 ? -5.672 4.676 21.128 1.00 91.12 551 THR A N 1
ATOM 4276 C CA . THR A 1 551 ? -6.716 5.479 20.469 1.00 91.12 551 THR A CA 1
ATOM 4277 C C . THR A 1 551 ? -8.113 5.247 21.049 1.00 91.12 551 THR A C 1
ATOM 4279 O O . THR A 1 551 ? -8.855 6.212 21.206 1.00 91.12 551 THR A O 1
ATOM 4282 N N . HIS A 1 552 ? -8.490 4.000 21.356 1.00 89.75 552 HIS A N 1
ATOM 4283 C CA . HIS A 1 552 ? -9.884 3.656 21.677 1.00 89.75 552 HIS A CA 1
ATOM 4284 C C . HIS A 1 552 ? -10.154 3.304 23.150 1.00 89.75 552 HIS A C 1
ATOM 4286 O O . HIS A 1 552 ? -11.296 3.431 23.593 1.00 89.75 552 HIS A O 1
ATOM 4292 N N . ILE A 1 553 ? -9.142 2.881 23.919 1.00 91.88 553 ILE A N 1
ATOM 4293 C CA . ILE A 1 553 ? -9.321 2.398 25.306 1.00 91.88 553 ILE A CA 1
ATOM 4294 C C . ILE A 1 553 ? -8.638 3.326 26.316 1.00 91.88 553 ILE A C 1
ATOM 4296 O O . ILE A 1 553 ? -9.195 3.629 27.378 1.00 91.88 553 ILE A O 1
ATOM 4300 N N . TRP A 1 554 ? -7.447 3.829 25.988 1.00 93.06 554 TRP A N 1
ATOM 4301 C CA . TRP A 1 554 ? -6.763 4.838 26.786 1.00 93.06 554 TRP A CA 1
ATOM 4302 C C . TRP A 1 554 ? -7.471 6.195 26.680 1.00 93.06 554 TRP A C 1
ATOM 4304 O O . TRP A 1 554 ? -7.881 6.619 25.604 1.00 93.06 554 TRP A O 1
ATOM 4314 N N . ARG A 1 555 ? -7.624 6.882 27.818 1.00 88.25 555 ARG A N 1
ATOM 4315 C CA . ARG A 1 555 ? -8.303 8.191 27.921 1.00 88.25 555 ARG A CA 1
ATOM 4316 C C . ARG A 1 555 ? -7.423 9.279 28.548 1.00 88.25 555 ARG A C 1
ATOM 4318 O O . ARG A 1 555 ? -7.887 10.395 28.756 1.00 88.25 555 ARG A O 1
ATOM 4325 N N . GLY A 1 556 ? -6.173 8.952 28.878 1.00 86.31 556 GLY A N 1
ATOM 4326 C CA . GLY A 1 556 ? -5.200 9.886 29.442 1.00 86.31 556 GLY A CA 1
ATOM 4327 C C . GLY A 1 556 ? -4.325 10.533 28.366 1.00 86.31 556 GLY A C 1
ATOM 4328 O O . GLY A 1 556 ? -4.089 9.954 27.310 1.00 86.31 556 GLY A O 1
ATOM 4329 N N . GLY A 1 557 ? -3.788 11.722 28.654 1.00 80.56 557 GLY A N 1
ATOM 4330 C CA . GLY A 1 557 ? -2.812 12.388 27.777 1.00 80.56 557 GLY A CA 1
ATOM 4331 C C . GLY A 1 557 ? -1.376 11.848 27.886 1.00 80.56 557 GLY A C 1
ATOM 4332 O O . GLY A 1 557 ? -0.535 12.193 27.061 1.00 80.56 557 GLY A O 1
ATOM 4333 N N . GLY A 1 558 ? -1.088 11.031 28.906 1.00 88.38 558 GLY A N 1
ATOM 4334 C CA . GLY A 1 558 ? 0.234 10.448 29.164 1.00 88.38 558 GLY A CA 1
ATOM 4335 C C . GLY A 1 558 ? 0.460 9.081 28.510 1.00 88.38 558 GLY A C 1
ATOM 4336 O O . GLY A 1 558 ? -0.299 8.655 27.636 1.00 88.38 558 GLY A O 1
ATOM 4337 N N . ASP A 1 559 ? 1.506 8.390 28.971 1.00 92.06 559 ASP A N 1
ATOM 4338 C CA . ASP A 1 559 ? 1.818 7.007 28.585 1.00 92.06 559 ASP A CA 1
ATOM 4339 C C . ASP A 1 559 ? 0.641 6.064 28.877 1.00 92.06 559 ASP A C 1
ATOM 4341 O O . ASP A 1 559 ? -0.087 6.260 29.849 1.00 92.06 559 ASP A O 1
ATOM 4345 N N . VAL A 1 560 ? 0.464 5.021 28.062 1.00 94.56 560 VAL A N 1
ATOM 4346 C CA . VAL A 1 560 ? -0.635 4.057 28.249 1.00 94.56 560 VAL A CA 1
ATOM 4347 C C . VAL A 1 560 ? -0.366 3.194 29.485 1.00 94.56 560 VAL A C 1
ATOM 4349 O O . VAL A 1 560 ? 0.612 2.449 29.502 1.00 94.56 560 VAL A O 1
ATOM 4352 N N . LEU A 1 561 ? -1.231 3.250 30.502 1.00 93.75 561 LEU A N 1
ATOM 4353 C CA . LEU A 1 561 ? -1.130 2.359 31.661 1.00 93.75 561 LEU A CA 1
ATOM 4354 C C . LEU A 1 561 ? -1.784 1.003 31.359 1.00 93.75 561 LEU A C 1
ATOM 4356 O O . LEU A 1 561 ? -2.972 0.928 31.030 1.00 93.75 561 LEU A O 1
ATOM 4360 N N . LEU A 1 562 ? -1.002 -0.065 31.487 1.00 94.94 562 LEU A N 1
ATOM 4361 C CA . LEU A 1 562 ? -1.397 -1.445 31.235 1.00 94.94 562 LEU A CA 1
ATOM 4362 C C . LEU A 1 562 ? -1.178 -2.285 32.495 1.00 94.94 562 LEU A C 1
ATOM 4364 O O . LEU A 1 562 ? -0.077 -2.333 33.041 1.00 94.94 562 LEU A O 1
ATOM 4368 N N . HIS A 1 563 ? -2.218 -2.987 32.929 1.00 92.75 563 HIS A N 1
ATOM 4369 C CA . HIS A 1 563 ? -2.151 -3.896 34.066 1.00 92.75 563 HIS A CA 1
ATOM 4370 C C . HIS A 1 563 ? -2.139 -5.345 33.587 1.00 92.75 563 HIS A C 1
ATOM 4372 O O . HIS A 1 563 ? -2.933 -5.699 32.717 1.00 92.75 563 HIS A O 1
ATOM 4378 N N . TYR A 1 564 ? -1.295 -6.196 34.165 1.00 91.88 564 TYR A N 1
ATOM 4379 C CA . TYR A 1 564 ? -1.292 -7.637 33.880 1.00 91.88 564 TYR A CA 1
ATOM 4380 C C . TYR A 1 564 ? -1.844 -8.436 35.065 1.00 91.88 564 TYR A C 1
ATOM 4382 O O . TYR A 1 564 ? -1.554 -8.137 36.227 1.00 91.88 564 TYR A O 1
ATOM 4390 N N . LYS A 1 565 ? -2.644 -9.463 34.765 1.00 89.12 565 LYS A N 1
ATOM 4391 C CA . LYS A 1 565 ? -3.231 -10.393 35.739 1.00 89.12 565 LYS A CA 1
ATOM 4392 C C . LYS A 1 565 ? -3.057 -11.841 35.265 1.00 89.12 565 LYS A C 1
ATOM 4394 O O . LYS A 1 565 ? -2.962 -12.089 34.069 1.00 89.12 565 LYS A O 1
ATOM 4399 N N . ALA A 1 566 ? -3.049 -12.800 36.187 1.00 86.19 566 ALA A N 1
ATOM 4400 C CA . ALA A 1 566 ? -3.256 -14.210 35.873 1.00 86.19 566 ALA A CA 1
ATOM 4401 C C . ALA A 1 566 ? -4.753 -14.557 35.930 1.00 86.19 566 ALA A C 1
ATOM 4403 O O . ALA A 1 566 ? -5.485 -14.017 36.761 1.00 86.19 566 ALA A O 1
ATOM 4404 N N . ASN A 1 567 ? -5.199 -15.483 35.079 1.00 82.56 567 ASN A N 1
ATOM 4405 C CA . ASN A 1 567 ? -6.596 -15.942 35.034 1.00 82.56 567 ASN A CA 1
ATOM 4406 C C . ASN A 1 567 ? -6.848 -17.276 35.764 1.00 82.56 567 ASN A C 1
ATOM 4408 O O . ASN A 1 567 ? -7.937 -17.838 35.686 1.00 82.56 567 ASN A O 1
ATOM 4412 N N . GLY A 1 568 ? -5.835 -17.800 36.460 1.00 75.00 568 GLY A N 1
ATOM 4413 C CA . GLY A 1 568 ? -5.925 -19.018 37.267 1.00 75.00 568 GLY A CA 1
ATOM 4414 C C . GLY A 1 568 ? -5.795 -20.344 36.511 1.00 75.00 568 GLY A C 1
ATOM 4415 O O . GLY A 1 568 ? -5.611 -21.367 37.166 1.00 75.00 568 GLY A O 1
ATOM 4416 N N . LYS A 1 569 ? -5.805 -20.365 35.166 1.00 75.75 569 LYS A N 1
ATOM 4417 C CA . LYS A 1 569 ? -5.614 -21.614 34.391 1.00 75.75 569 LYS A CA 1
ATOM 4418 C C . LYS A 1 569 ? -4.234 -22.249 34.598 1.00 75.75 569 LYS A C 1
ATOM 4420 O O . LYS A 1 569 ? -4.097 -23.466 34.523 1.00 75.75 569 LYS A O 1
ATOM 4425 N N . LYS A 1 570 ? -3.215 -21.425 34.864 1.00 74.50 570 LYS A N 1
ATOM 4426 C CA . LYS A 1 570 ? -1.849 -21.838 35.206 1.00 74.50 570 LYS A CA 1
ATOM 4427 C C . LYS A 1 570 ? -1.503 -21.296 36.590 1.00 74.50 570 LYS A C 1
ATOM 4429 O O . LYS A 1 570 ? -1.665 -20.103 36.848 1.00 74.50 570 LYS A O 1
ATOM 4434 N N . LYS A 1 571 ? -0.994 -22.155 37.476 1.00 64.88 571 LYS A N 1
ATOM 4435 C CA . LYS A 1 571 ? -0.489 -21.738 38.789 1.00 64.88 571 LYS A CA 1
ATOM 4436 C C . LYS A 1 571 ? 0.903 -21.125 38.630 1.00 64.88 571 LYS A C 1
ATOM 4438 O O . LYS A 1 571 ? 1.872 -21.856 38.450 1.00 64.88 571 LYS A O 1
ATOM 4443 N N . ILE A 1 572 ? 0.984 -19.800 38.714 1.00 71.81 572 ILE A N 1
ATOM 4444 C CA . ILE A 1 572 ? 2.248 -19.061 38.614 1.00 71.81 572 ILE A CA 1
ATOM 4445 C C . ILE A 1 572 ? 3.028 -19.187 39.927 1.00 71.81 572 ILE A C 1
ATOM 4447 O O . ILE A 1 572 ? 2.460 -19.056 41.012 1.00 71.81 572 ILE A O 1
ATOM 4451 N N . LEU A 1 573 ? 4.340 -19.417 39.838 1.00 58.56 573 LEU A N 1
ATOM 4452 C CA . LEU A 1 573 ? 5.198 -19.724 40.998 1.00 58.56 573 LEU A CA 1
ATOM 4453 C C . LEU A 1 573 ? 5.245 -18.632 42.088 1.00 58.56 573 LEU A C 1
ATOM 4455 O O . LEU A 1 573 ? 5.613 -18.924 43.224 1.00 58.56 573 LEU A O 1
ATOM 4459 N N . HIS A 1 574 ? 4.851 -17.399 41.757 1.00 60.62 574 HIS A N 1
ATOM 4460 C CA . HIS A 1 574 ? 4.921 -16.227 42.635 1.00 60.62 574 HIS A CA 1
ATOM 4461 C C . HIS A 1 574 ? 3.607 -15.416 42.700 1.00 60.62 574 HIS A C 1
ATOM 4463 O O . HIS A 1 574 ? 3.638 -14.234 43.038 1.00 60.62 574 HIS A O 1
ATOM 4469 N N . SER A 1 575 ? 2.451 -16.003 42.359 1.00 58.19 575 SER A N 1
ATOM 4470 C CA . SER A 1 575 ? 1.156 -15.309 42.473 1.00 58.19 575 SER A CA 1
ATOM 4471 C C . SER A 1 575 ? 0.619 -15.298 43.907 1.00 58.19 575 SER A C 1
ATOM 4473 O O . SER A 1 575 ? 0.528 -16.349 44.541 1.00 58.19 575 SER A O 1
ATOM 4475 N N . ALA A 1 576 ? 0.170 -14.135 44.383 1.00 54.50 576 ALA A N 1
ATOM 4476 C CA . ALA A 1 576 ? -0.502 -13.991 45.678 1.00 54.50 576 ALA A CA 1
ATOM 4477 C C . ALA A 1 576 ? -1.956 -14.516 45.682 1.00 54.50 576 ALA A C 1
ATOM 4479 O O . ALA A 1 576 ? -2.514 -14.774 46.747 1.00 54.50 576 ALA A O 1
ATOM 4480 N N . GLU A 1 577 ? -2.577 -14.697 44.509 1.00 53.47 577 GLU A N 1
ATOM 4481 C CA . GLU A 1 577 ? -3.889 -15.344 44.385 1.00 53.47 577 GLU A CA 1
ATOM 4482 C C . GLU A 1 577 ? -3.780 -16.860 44.637 1.00 53.47 577 GLU A C 1
ATOM 4484 O O . GLU A 1 577 ? -3.181 -17.611 43.865 1.00 53.47 577 GLU A O 1
ATOM 4489 N N . ALA A 1 578 ? -4.419 -17.325 45.713 1.00 42.91 578 ALA A N 1
ATOM 4490 C CA . ALA A 1 578 ? -4.671 -18.741 45.953 1.00 42.91 578 ALA A CA 1
ATOM 4491 C C . ALA A 1 578 ? -5.887 -19.193 45.126 1.00 42.91 578 ALA A C 1
ATOM 4493 O O . ALA A 1 578 ? -7.012 -19.235 45.626 1.00 42.91 578 ALA A O 1
ATOM 4494 N N . PHE A 1 579 ? -5.667 -19.493 43.844 1.00 45.59 579 PHE A N 1
ATOM 4495 C CA . PHE A 1 579 ? -6.724 -19.980 42.955 1.00 45.59 579 PHE A CA 1
ATOM 4496 C C . PHE A 1 579 ? -7.359 -21.275 43.501 1.00 45.59 579 PHE A C 1
ATOM 4498 O O . PHE A 1 579 ? -6.619 -22.200 43.857 1.00 45.59 579 PHE A O 1
ATOM 4505 N N . PRO A 1 580 ? -8.703 -21.385 43.548 1.00 37.53 580 PRO A N 1
ATOM 4506 C CA . PRO A 1 580 ? -9.351 -22.665 43.796 1.00 37.53 580 PRO A CA 1
ATOM 4507 C C . PRO A 1 580 ? -9.005 -23.616 42.646 1.00 37.53 580 PRO A C 1
ATOM 4509 O O . PRO A 1 580 ? -9.092 -23.242 41.476 1.00 37.53 580 PRO A O 1
ATOM 4512 N N . ALA A 1 581 ? -8.585 -24.838 42.974 1.00 35.16 581 ALA A N 1
ATOM 4513 C CA . ALA A 1 581 ? -8.302 -25.847 41.961 1.00 35.16 581 ALA A CA 1
ATOM 4514 C C . ALA A 1 581 ? -9.584 -26.174 41.180 1.00 35.16 581 ALA A C 1
ATOM 4516 O O . ALA A 1 581 ? -10.649 -26.327 41.778 1.00 35.16 581 ALA A O 1
ATOM 4517 N N . ALA A 1 582 ? -9.478 -26.289 39.855 1.00 35.41 582 ALA A N 1
ATOM 4518 C CA . ALA A 1 582 ? -10.591 -26.748 39.035 1.00 35.41 582 ALA A CA 1
ATOM 4519 C C . ALA A 1 582 ? -10.962 -28.183 39.438 1.00 35.41 582 ALA A C 1
ATOM 4521 O O . ALA A 1 582 ? -10.104 -29.066 39.454 1.00 35.41 582 ALA A O 1
ATOM 4522 N N . GLU A 1 583 ? -12.230 -28.412 39.778 1.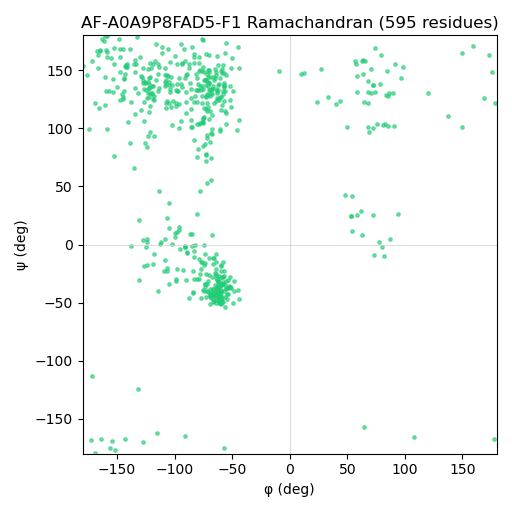00 33.16 583 GLU A N 1
ATOM 4523 C CA . GLU A 1 583 ? -12.713 -29.740 40.153 1.00 33.16 583 GLU A CA 1
ATOM 4524 C C . GLU A 1 583 ? -12.730 -30.660 38.925 1.00 33.16 583 GLU A C 1
ATOM 4526 O O . GLU A 1 583 ? -13.590 -30.531 38.047 1.00 33.16 583 GLU A O 1
ATOM 4531 N N . GLU A 1 584 ? -11.805 -31.624 38.878 1.00 33.66 584 GLU A N 1
ATOM 4532 C CA . GLU A 1 584 ? -11.911 -32.769 37.974 1.00 33.66 584 GLU A CA 1
ATOM 4533 C C . GLU A 1 584 ? -13.185 -33.551 38.313 1.00 33.66 584 GLU A C 1
ATOM 4535 O O . GLU A 1 584 ? -13.222 -34.370 39.234 1.00 33.66 584 GLU A O 1
ATOM 4540 N N . ASN A 1 585 ? -14.256 -33.293 37.560 1.00 33.69 585 ASN A N 1
ATOM 4541 C CA . ASN A 1 585 ? -15.525 -33.995 37.701 1.00 33.69 585 ASN A CA 1
ATOM 4542 C C . ASN A 1 585 ? -15.409 -35.427 37.153 1.00 33.69 585 ASN A C 1
ATOM 4544 O O . ASN A 1 585 ? -15.891 -35.750 36.066 1.00 33.69 585 ASN A O 1
ATOM 4548 N N . GLY A 1 586 ? -14.777 -36.302 37.940 1.00 36.12 586 GLY A N 1
ATOM 4549 C CA . GLY A 1 586 ? -14.720 -37.754 37.756 1.00 36.12 586 GLY A CA 1
ATOM 4550 C C . GLY A 1 586 ? -16.080 -38.426 37.975 1.00 36.12 586 GLY A C 1
ATOM 4551 O O . GLY A 1 586 ? -16.220 -39.306 38.824 1.00 36.12 586 GLY A O 1
ATOM 4552 N N . GLY A 1 587 ? -17.100 -37.984 37.237 1.00 30.69 587 GLY A N 1
ATOM 4553 C CA . GLY A 1 587 ? -18.474 -38.469 37.322 1.00 30.69 587 GLY A CA 1
ATOM 4554 C C . GLY A 1 587 ? -18.596 -39.901 36.810 1.00 30.69 587 GLY A C 1
ATOM 4555 O O . GLY A 1 587 ? -18.734 -40.133 35.611 1.00 30.69 587 GLY A O 1
ATOM 4556 N N . ALA A 1 588 ? -18.555 -40.871 37.723 1.00 31.61 588 ALA A N 1
ATOM 4557 C CA . ALA A 1 588 ? -18.675 -42.283 37.383 1.00 31.61 588 ALA A CA 1
ATOM 4558 C C . ALA A 1 588 ? -20.037 -42.602 36.734 1.00 31.61 588 ALA A C 1
ATOM 4560 O O . ALA A 1 588 ? -21.093 -42.230 37.251 1.00 31.61 588 ALA A O 1
ATOM 4561 N N . HIS A 1 589 ? -20.016 -43.341 35.620 1.00 33.66 589 HIS A N 1
ATOM 4562 C CA . HIS A 1 589 ? -21.233 -43.803 34.954 1.00 33.66 589 HIS A CA 1
ATOM 4563 C C . HIS A 1 589 ? -22.110 -44.636 35.900 1.00 33.66 589 HIS A C 1
ATOM 4565 O O . HIS A 1 589 ? -21.699 -45.689 36.385 1.00 33.66 589 HIS A O 1
ATOM 4571 N N . SER A 1 590 ? -23.365 -44.216 36.065 1.00 31.70 590 SER A N 1
ATOM 4572 C CA . SER A 1 590 ? -24.443 -45.056 36.587 1.00 31.70 590 SER A CA 1
ATOM 4573 C C . SER A 1 590 ? -25.595 -45.082 35.579 1.00 31.70 590 SER A C 1
ATOM 4575 O O . SER A 1 590 ? -26.054 -44.048 35.097 1.00 31.70 590 SER A O 1
ATOM 4577 N N . THR A 1 591 ? -26.016 -46.283 35.186 1.00 34.66 591 THR A N 1
ATOM 4578 C CA . THR A 1 591 ? -27.034 -46.500 34.149 1.00 34.66 591 THR A CA 1
ATOM 4579 C C . THR A 1 591 ? -28.437 -46.562 34.761 1.00 34.66 591 THR A C 1
ATOM 4581 O O . THR A 1 591 ? -28.677 -47.443 35.592 1.00 34.66 591 THR A O 1
ATOM 4584 N N . PRO A 1 592 ? -29.395 -45.711 34.348 1.00 35.84 592 PRO A N 1
ATOM 4585 C CA . PRO A 1 592 ? -30.775 -45.823 34.805 1.00 35.84 592 PRO A CA 1
ATOM 4586 C C . PRO A 1 592 ? -31.458 -47.035 34.154 1.00 35.84 592 PRO A C 1
ATOM 4588 O O . PRO A 1 592 ? -31.462 -47.185 32.933 1.00 35.84 592 PRO A O 1
ATOM 4591 N N . THR A 1 593 ? -32.055 -47.901 34.973 1.00 33.75 593 THR A N 1
ATOM 4592 C CA . THR A 1 593 ? -32.879 -49.025 34.498 1.00 33.75 593 THR A CA 1
ATOM 4593 C C . THR A 1 593 ? -34.314 -48.546 34.280 1.00 33.75 593 THR A C 1
ATOM 4595 O O . THR A 1 593 ? -34.870 -47.869 35.143 1.00 33.75 593 THR A O 1
ATOM 4598 N N . ALA A 1 594 ? -34.925 -48.893 33.145 1.00 34.09 594 ALA A N 1
ATOM 4599 C CA . ALA A 1 594 ? -36.308 -48.522 32.849 1.00 34.09 594 ALA A CA 1
ATOM 4600 C C . ALA A 1 594 ? -37.317 -49.428 33.592 1.00 34.09 594 ALA A C 1
ATOM 4602 O O . ALA A 1 594 ? -37.140 -50.649 33.584 1.00 34.09 594 ALA A O 1
ATOM 4603 N N . PRO A 1 595 ? -38.391 -48.876 34.189 1.00 37.44 595 PRO A N 1
ATOM 4604 C CA . PRO A 1 595 ? -39.518 -49.665 34.674 1.00 37.44 595 PRO A CA 1
ATOM 4605 C C . PRO A 1 595 ? -40.443 -50.087 33.518 1.00 37.44 595 PRO A C 1
ATOM 4607 O O . PRO A 1 595 ? -40.584 -49.376 32.523 1.00 37.44 595 PRO A O 1
ATOM 4610 N N . GLN A 1 596 ? -41.100 -51.236 33.677 1.00 36.09 596 GLN A N 1
ATOM 4611 C CA . GLN A 1 596 ? -42.274 -51.629 32.891 1.00 36.09 596 GLN A CA 1
ATOM 4612 C C . GLN A 1 596 ? -43.560 -51.357 33.686 1.00 36.09 596 GLN A C 1
ATOM 4614 O O . GLN A 1 596 ? -43.510 -51.333 34.916 1.00 36.09 596 GLN A O 1
ATOM 4619 N N . VAL A 1 597 ? -44.685 -51.318 32.952 1.00 36.53 597 VAL A N 1
ATOM 4620 C CA . VAL A 1 597 ? -46.083 -51.130 33.404 1.00 36.53 597 VAL A CA 1
ATOM 4621 C C . VAL A 1 597 ? -46.445 -49.678 33.720 1.00 36.53 597 VAL A C 1
ATOM 4623 O O . VAL A 1 597 ? -46.075 -49.180 34.802 1.00 36.53 597 VAL A O 1
#

Mean predicted aligned error: 18.95 Å

pLDDT: mean 71.14, std 27.32, range [24.23, 98.44]

Organism: Aureobasidium melanogenum (NCBI:txid46634)

Secondary structure (DSSP, 8-state):
----------------S-SS-S---PPP--EEEEEE-TTSSEEEEEETT-EEEEEETTTTEEEEEEEE--HHHHHHHH--S--PPP--EEE-TTSS-EEE--HHHHT--EEEGGGS---S-----TT-EEEHHHHHHHHHTHHHHHHHHHHHHHHHHHHHHHHHHHHHHHHTS-S---PPP---S-----TTPPPPS--PPPPP---------------------------------------------------------------------------------------------------------------------------------PPPP----------------SBHHHHHHHHHHHHHHHHHHHHHHHHHHHHTTTTT---PPP-------PPPTTTS------TT-EEEEEEEEGGGTEEEEEEEEEGGGTTTTHHHHHHHSBHHHHHHHHS---------EEEEEEEEGGG-S--S-TTS--EEEEETT-BHHHHHHHHHHHHSPPPPTTT---HHHHEEEEETTEEPPTT-BHHHIIIII--SSSSEEEEEEE-SSS--TT-S--PPPP--------PPPPPP-